Protein AF-A0A1H0UGZ8-F1 (afdb_monomer_lite)

Foldseek 3Di:
DLLVLLLLQAPDPPDDDDPVSLVVNLVVLQVQLQVLQVLLPDDPPVPPGRDVVSVVVLVVLLVQQQPFRQNDCVQPVTHQGSLQSNLLSLLHHHHDLVSLQSSLLSLLLQLVVCVVVVHDSLPSQPPPYDRHPSLSTASASVLSSLSNLLQPLVSLLVNQCDWHAHPNDTGRRVCCVQPVHDFHADDRRGSDRQCRRSLLSNLSSLLSPQQVHHSPDFADQPRAFGEPSSLQSLLVVLQVCLLPLVSCPRNNLLSLLLSCLQLVLLLLLQQFDFPDDPPDDPTQSCLLRPFHYDHNNHHNLSSLSSLLSSLLALLSVLSNVLSLLLRLLVSLLCCVVCVVSGPDGNLVSLLSSLQSLLQSLLSSLNSNQPHPQADDDSLLLSNLVSLLVCLVNSCRRWHRDRPDSGIEGQHQPPDDDDPDPHDPQSNVLSCCQNVLSVDPDPDDRLADSSNDVVRSLVSSLVSSLSSNVSSCVVVVNPDSVPCSVSSSVSSVNSSVSSVVSCPCSVVSSVVVPPD

Sequence (515 aa):
MLSKYNELMSPPAGTTLSKAQLAELKELKANLGTTMGTATTSDDRRKGGPDPEITKFQNDLLKAGQRDFNANPTESPYGLSGYQLTSSLMSEGKWDKDFLHDYGDALITAEKNGANAGQNPDSYWGYPRTLGSTNIGALDPMAGYMDALGHNPEASTEFFTSETTVNGEKVDHYDYLMKDRHWPEGAGWTGDEKNPSGYNNLGHALESAVTGHSYDSSPSADTPAHNEKQAALMEKVVQSVSKDDELAHDGMQDSLGRMAGEYMPDIHQSLTNDQSGTNGQPGNKDQFYPISGSRAQLDERDTSRFLMTVGKDPDGYAAINLGESAYTSNLIDYHLQHPEAFDGSTETAMREIARSSGEVQGSIAIGRRESDIGNGVEADKEYNDALGRAGSYAAGIVGTGIGVGSSFIATPAVGAGVAGLATTVTGDLINQMVQGSQRDTLGDTVYSSGADWENAKHSTSAVLQGAYQNSAEAQGKGDVADYNNILANEVEQGFHSAESNLEGYGQDKRGTGQG

Structure (mmCIF, N/CA/C/O backbone):
data_AF-A0A1H0UGZ8-F1
#
_entry.id   AF-A0A1H0UGZ8-F1
#
loop_
_atom_site.group_PDB
_atom_site.id
_atom_site.type_symbol
_atom_site.label_atom_id
_atom_site.label_alt_id
_atom_site.label_comp_id
_atom_site.label_asym_id
_atom_site.label_entity_id
_atom_site.label_seq_id
_atom_site.pdbx_PDB_ins_code
_atom_site.Cartn_x
_atom_site.Cartn_y
_atom_site.Cartn_z
_atom_site.occupancy
_atom_site.B_iso_or_equiv
_atom_site.auth_seq_id
_atom_site.auth_comp_id
_atom_site.auth_asym_id
_atom_site.auth_atom_id
_atom_site.pdbx_PDB_model_num
ATOM 1 N N . MET A 1 1 ? 8.281 5.846 -33.108 1.00 87.25 1 MET A N 1
ATOM 2 C CA . MET A 1 1 ? 7.720 6.631 -31.992 1.00 87.25 1 MET A CA 1
ATOM 3 C C . MET A 1 1 ? 8.732 6.743 -30.853 1.00 87.25 1 MET A C 1
ATOM 5 O O . MET A 1 1 ? 9.249 7.839 -30.703 1.00 87.25 1 MET A O 1
ATOM 9 N N . LEU A 1 2 ? 9.127 5.651 -30.176 1.00 90.00 2 LEU A N 1
ATOM 10 C CA . LEU A 1 2 ? 10.057 5.695 -29.024 1.00 90.00 2 LEU A CA 1
ATOM 11 C C . LEU A 1 2 ? 11.359 6.476 -29.281 1.00 90.00 2 LEU A C 1
ATOM 13 O O . LEU A 1 2 ? 11.761 7.276 -28.452 1.00 90.00 2 LEU A O 1
ATOM 17 N N . SER A 1 3 ? 11.963 6.346 -30.468 1.00 89.12 3 SER A N 1
ATOM 18 C CA . SER A 1 3 ? 13.134 7.158 -30.853 1.00 89.12 3 SER A CA 1
ATOM 19 C C . SER A 1 3 ? 12.876 8.669 -30.782 1.00 89.12 3 SER A C 1
ATOM 21 O O . SER A 1 3 ? 13.726 9.406 -30.305 1.00 89.12 3 SER A O 1
ATOM 23 N N . LYS A 1 4 ? 11.711 9.137 -31.252 1.00 89.06 4 LYS A N 1
ATOM 24 C CA . LYS A 1 4 ? 11.344 10.561 -31.224 1.00 89.06 4 LYS A CA 1
ATOM 25 C C . LYS A 1 4 ? 10.964 11.029 -29.830 1.00 89.06 4 LYS A C 1
ATOM 27 O O . LYS A 1 4 ? 11.313 12.140 -29.461 1.00 89.06 4 LYS A O 1
ATOM 32 N N . TYR A 1 5 ? 10.299 10.173 -29.062 1.00 88.75 5 TYR A N 1
ATOM 33 C CA . TYR A 1 5 ? 10.064 10.429 -27.648 1.00 88.75 5 TYR A CA 1
ATOM 34 C C . TYR A 1 5 ? 11.395 10.599 -26.895 1.00 88.75 5 TYR A C 1
ATOM 36 O O . TYR A 1 5 ? 11.575 11.600 -26.211 1.00 88.75 5 TYR A O 1
ATOM 44 N N . ASN A 1 6 ? 12.371 9.710 -27.117 1.00 87.25 6 ASN A N 1
ATOM 45 C CA . ASN A 1 6 ? 13.684 9.826 -26.486 1.00 87.25 6 ASN A CA 1
ATOM 46 C C . ASN A 1 6 ? 14.447 11.089 -26.913 1.00 87.25 6 ASN A C 1
ATOM 48 O O . ASN A 1 6 ? 15.014 11.760 -26.066 1.00 87.25 6 ASN A O 1
ATOM 52 N N . GLU A 1 7 ? 14.435 11.460 -28.198 1.00 85.31 7 GLU A N 1
ATOM 53 C CA . GLU A 1 7 ? 15.049 12.723 -28.655 1.00 85.31 7 GLU A CA 1
ATOM 54 C C . GLU A 1 7 ? 14.485 13.957 -27.922 1.00 85.31 7 GLU A C 1
ATOM 56 O O . GLU A 1 7 ? 15.222 14.904 -27.658 1.00 85.31 7 GLU A O 1
ATOM 61 N N . LEU A 1 8 ? 13.189 13.956 -27.590 1.00 85.00 8 LEU A N 1
ATOM 62 C CA . LEU A 1 8 ? 12.540 15.061 -26.875 1.00 85.00 8 LEU A CA 1
ATOM 63 C C . LEU A 1 8 ? 12.848 15.049 -25.375 1.00 85.00 8 LEU A C 1
ATOM 65 O O . LEU A 1 8 ? 13.080 16.106 -24.790 1.00 85.00 8 LEU A O 1
ATOM 69 N N . MET A 1 9 ? 12.841 13.866 -24.757 1.00 81.94 9 MET A N 1
ATOM 70 C CA . MET A 1 9 ? 13.072 13.710 -23.317 1.00 81.94 9 MET A CA 1
ATOM 71 C C . MET A 1 9 ? 14.556 13.744 -22.949 1.00 81.94 9 MET A C 1
ATOM 73 O O . MET A 1 9 ? 14.896 14.071 -21.817 1.00 81.94 9 MET A O 1
ATOM 77 N N . SER A 1 10 ? 15.444 13.474 -23.899 1.00 78.75 10 SER A N 1
ATOM 78 C CA . SER A 1 10 ? 16.891 13.479 -23.703 1.00 78.75 10 SER A CA 1
ATOM 79 C C . SER A 1 10 ? 17.555 14.512 -24.617 1.00 78.75 10 SER A C 1
ATOM 81 O O . SER A 1 10 ? 18.281 14.132 -25.539 1.00 78.75 10 SER A O 1
ATOM 83 N N . PRO A 1 11 ? 17.318 15.822 -24.408 1.00 76.81 11 PRO A N 1
ATOM 84 C CA . PRO A 1 11 ? 17.960 16.847 -25.215 1.00 76.81 11 PRO A CA 1
ATOM 85 C C . PRO A 1 11 ? 19.490 16.789 -25.042 1.00 76.81 11 PRO A C 1
ATOM 87 O O . PRO A 1 11 ? 19.964 16.306 -24.008 1.00 76.81 11 PRO A O 1
ATOM 90 N N . PRO A 1 12 ? 20.270 17.298 -26.015 1.00 75.38 12 PRO A N 1
ATOM 91 C CA . PRO A 1 12 ? 21.730 17.280 -25.943 1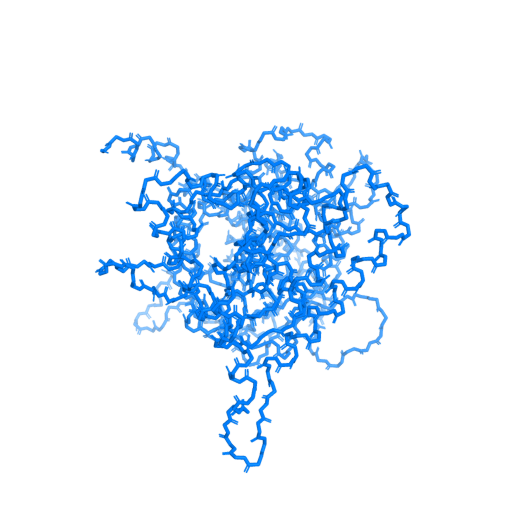.00 75.38 12 PRO A CA 1
ATOM 92 C C . PRO A 1 12 ? 22.268 17.927 -24.661 1.00 75.38 12 PRO A C 1
ATOM 94 O O . PRO A 1 12 ? 21.698 18.909 -24.165 1.00 75.38 12 PRO A O 1
ATOM 97 N N . ALA A 1 13 ? 23.396 17.435 -24.155 1.00 69.44 13 ALA A N 1
ATOM 98 C CA . ALA A 1 13 ? 24.063 17.968 -22.976 1.00 69.44 13 ALA A CA 1
ATOM 99 C C . ALA A 1 13 ? 24.314 19.477 -23.101 1.00 69.44 13 ALA A C 1
ATOM 101 O O . ALA A 1 13 ? 24.716 20.002 -24.141 1.00 69.44 13 ALA A O 1
ATOM 102 N N . GLY A 1 14 ? 24.064 20.191 -22.002 1.00 69.56 14 GLY A N 1
ATOM 103 C CA . GLY A 1 14 ? 24.109 21.653 -21.962 1.00 69.56 14 GLY A CA 1
ATOM 104 C C . GLY A 1 14 ? 22.813 22.336 -22.409 1.00 69.56 14 GLY A C 1
ATOM 105 O O . GLY A 1 14 ? 22.734 23.563 -22.346 1.00 69.56 14 GLY A O 1
ATOM 106 N N . THR A 1 15 ? 21.782 21.581 -22.807 1.00 78.69 15 THR A N 1
ATOM 107 C CA . THR A 1 15 ? 20.439 22.141 -23.000 1.00 78.69 15 THR A CA 1
ATOM 108 C C . THR A 1 15 ? 19.837 22.517 -21.648 1.00 78.69 15 THR A C 1
ATOM 110 O O . THR A 1 15 ? 19.514 21.649 -20.836 1.00 78.69 15 THR A O 1
ATOM 113 N N . THR A 1 16 ? 19.654 23.820 -21.429 1.00 80.06 16 THR A N 1
ATOM 114 C CA . THR A 1 16 ? 18.919 24.362 -20.281 1.00 80.06 16 THR A CA 1
ATOM 115 C C . THR A 1 16 ? 17.477 24.623 -20.684 1.00 80.06 16 THR A C 1
ATOM 117 O O . THR A 1 16 ? 17.207 25.468 -21.537 1.00 80.06 16 THR A O 1
ATOM 120 N N . LEU A 1 17 ? 16.548 23.924 -20.044 1.00 83.44 17 LEU A N 1
ATOM 121 C CA . LEU A 1 17 ? 15.119 24.140 -20.222 1.00 83.44 17 LEU A CA 1
ATOM 122 C C . LEU A 1 17 ? 14.579 25.030 -19.101 1.00 83.44 17 LEU A C 1
ATOM 124 O O . LEU A 1 17 ? 14.952 24.901 -17.935 1.00 83.44 17 LEU A O 1
ATOM 128 N N . SER A 1 18 ? 13.686 25.949 -19.452 1.00 89.19 18 SER A N 1
ATOM 129 C CA . SER A 1 18 ? 12.923 26.711 -18.463 1.00 89.19 18 SER A CA 1
ATOM 130 C C . SER A 1 18 ? 11.929 25.810 -17.719 1.00 89.19 18 SER A C 1
ATOM 132 O O . SER A 1 18 ? 11.532 24.758 -18.218 1.00 89.19 18 SER A O 1
ATOM 134 N N . LYS A 1 19 ? 11.448 26.258 -16.549 1.00 87.88 19 LYS A N 1
ATOM 135 C CA . LYS A 1 19 ? 10.386 25.556 -15.801 1.00 87.88 19 LYS A CA 1
ATOM 136 C C . LYS A 1 19 ? 9.132 25.307 -16.651 1.00 87.88 19 LYS A C 1
ATOM 138 O O . LYS A 1 19 ? 8.525 24.252 -16.525 1.00 87.88 19 LYS A O 1
ATOM 143 N N . ALA A 1 20 ? 8.773 26.257 -17.519 1.00 91.31 20 ALA A N 1
ATOM 144 C CA . ALA A 1 20 ? 7.632 26.128 -18.424 1.00 91.31 20 ALA A CA 1
ATOM 145 C C . ALA A 1 20 ? 7.856 25.028 -19.473 1.00 91.31 20 ALA A C 1
ATOM 147 O O . ALA A 1 20 ? 6.994 24.181 -19.654 1.00 91.31 20 ALA A O 1
ATOM 148 N N . GLN A 1 21 ? 9.042 24.972 -20.085 1.00 89.31 21 GLN A N 1
ATOM 149 C CA . GLN A 1 21 ? 9.382 23.916 -21.049 1.00 89.31 21 GLN A CA 1
ATOM 150 C C . GLN A 1 21 ? 9.439 22.529 -20.395 1.00 89.31 21 GLN A C 1
ATOM 152 O O . GLN A 1 21 ? 9.015 21.550 -20.999 1.00 89.31 21 GLN A O 1
ATOM 157 N N . LEU A 1 22 ? 9.928 22.431 -19.152 1.00 85.75 22 LEU A N 1
ATOM 158 C CA . LEU A 1 22 ? 9.862 21.183 -18.383 1.00 85.75 22 LEU A CA 1
ATOM 159 C C . LEU A 1 22 ? 8.412 20.746 -18.144 1.00 85.75 22 LEU A C 1
ATOM 161 O O . LEU A 1 22 ? 8.104 19.567 -18.284 1.00 85.75 22 LEU A O 1
ATOM 165 N N . ALA A 1 23 ? 7.531 21.686 -17.791 1.00 88.31 23 ALA A N 1
ATOM 166 C CA . ALA A 1 23 ? 6.113 21.403 -17.594 1.00 88.31 23 ALA A CA 1
ATOM 167 C C . ALA A 1 23 ? 5.440 20.933 -18.895 1.00 88.31 23 ALA A C 1
ATOM 169 O O . ALA A 1 23 ? 4.741 19.927 -18.873 1.00 88.31 23 ALA A O 1
ATOM 170 N N . GLU A 1 24 ? 5.724 21.579 -20.031 1.00 90.88 24 GLU A N 1
ATOM 171 C CA . GLU A 1 24 ? 5.220 21.166 -21.352 1.00 90.88 24 GLU A CA 1
ATOM 172 C C . GLU A 1 24 ? 5.687 19.753 -21.741 1.00 90.88 24 GLU A C 1
ATOM 174 O O . GLU A 1 24 ? 4.908 18.968 -22.278 1.00 90.88 24 GLU A O 1
ATOM 179 N N . LEU A 1 25 ? 6.944 19.390 -21.457 1.00 89.12 25 LEU A N 1
ATOM 180 C CA . LEU A 1 25 ? 7.445 18.035 -21.719 1.00 89.12 25 LEU A CA 1
ATOM 181 C C . LEU A 1 25 ? 6.787 16.985 -20.814 1.00 89.12 25 LEU A C 1
ATOM 183 O O . LEU A 1 25 ? 6.478 15.890 -21.288 1.00 89.12 25 LEU A O 1
ATOM 187 N N . LYS A 1 26 ? 6.543 17.310 -19.537 1.00 87.94 26 LYS A N 1
ATOM 188 C CA . LYS A 1 26 ? 5.792 16.438 -18.619 1.00 87.94 26 LYS A CA 1
ATOM 189 C C . LYS A 1 26 ? 4.350 16.246 -19.088 1.00 87.94 26 LYS A C 1
ATOM 191 O O . LYS A 1 26 ? 3.874 15.119 -19.139 1.00 87.94 26 LYS A O 1
ATOM 196 N N . GLU A 1 27 ? 3.686 17.316 -19.513 1.00 91.50 27 GLU A N 1
ATOM 197 C CA . GLU A 1 27 ? 2.334 17.248 -20.075 1.00 91.50 27 GLU A CA 1
ATOM 198 C C . GLU A 1 27 ? 2.299 16.433 -21.378 1.00 91.50 27 GLU A C 1
ATOM 200 O O . GLU A 1 27 ? 1.400 15.619 -21.590 1.00 91.50 27 GLU A O 1
ATOM 205 N N . LEU A 1 28 ? 3.305 16.585 -22.245 1.00 91.88 28 LEU A N 1
ATOM 206 C CA . LEU A 1 28 ? 3.442 15.764 -23.447 1.00 91.88 28 LEU A CA 1
ATOM 207 C C . LEU A 1 28 ? 3.607 14.276 -23.108 1.00 91.88 28 LEU A C 1
ATOM 209 O O . LEU A 1 28 ? 2.968 13.445 -23.753 1.00 91.88 28 LEU A O 1
ATOM 213 N N . LYS A 1 29 ? 4.453 13.941 -22.122 1.00 90.81 29 LYS A N 1
ATOM 214 C CA . LYS A 1 29 ? 4.624 12.570 -21.615 1.00 90.81 29 LYS A CA 1
ATOM 215 C C . LYS A 1 29 ? 3.278 12.009 -21.143 1.00 90.81 29 LYS A C 1
ATOM 217 O O . LYS A 1 29 ? 2.879 10.966 -21.652 1.00 90.81 29 LYS A O 1
ATOM 222 N N . ALA A 1 30 ? 2.574 12.723 -20.264 1.00 91.38 30 ALA A N 1
ATOM 223 C CA . ALA A 1 30 ? 1.286 12.303 -19.711 1.00 91.38 30 ALA A CA 1
ATOM 224 C C . ALA A 1 30 ? 0.228 12.066 -20.800 1.00 91.38 30 ALA A C 1
ATOM 226 O O . ALA A 1 30 ? -0.416 11.015 -20.849 1.00 91.38 30 ALA A O 1
ATOM 227 N N . ASN A 1 31 ? 0.101 13.006 -21.743 1.00 94.06 31 ASN A N 1
ATOM 228 C CA . ASN A 1 31 ? -0.839 12.893 -22.857 1.00 94.06 31 ASN A CA 1
ATOM 229 C C . ASN A 1 31 ? -0.498 11.722 -23.788 1.00 94.06 31 ASN A C 1
ATOM 231 O O . ASN A 1 31 ? -1.394 10.993 -24.222 1.00 94.06 31 ASN A O 1
ATOM 235 N N . LEU A 1 32 ? 0.786 11.529 -24.109 1.00 93.62 32 LEU A N 1
ATOM 236 C CA . LEU A 1 32 ? 1.226 10.433 -24.970 1.00 93.62 32 LEU A CA 1
ATOM 237 C C . LEU A 1 32 ? 1.033 9.075 -24.288 1.00 93.62 32 LEU A C 1
ATOM 239 O O . LEU A 1 32 ? 0.491 8.171 -24.920 1.00 93.62 32 LEU A O 1
ATOM 243 N N . GLY A 1 33 ? 1.429 8.953 -23.020 1.00 93.56 33 GLY A N 1
ATOM 244 C CA . GLY A 1 33 ? 1.255 7.748 -22.214 1.00 93.56 33 GLY A CA 1
ATOM 245 C C . GLY A 1 33 ? -0.213 7.351 -22.092 1.00 93.56 33 GLY A C 1
ATOM 246 O O . GLY A 1 33 ? -0.587 6.262 -22.519 1.00 93.56 33 GLY A O 1
ATOM 247 N N . THR A 1 34 ? -1.075 8.292 -21.695 1.00 94.19 34 THR A N 1
ATOM 248 C CA . THR A 1 34 ? -2.533 8.083 -21.617 1.00 94.19 34 THR A CA 1
ATOM 249 C C . THR A 1 34 ? -3.136 7.668 -22.961 1.00 94.19 34 THR A C 1
ATOM 251 O O . THR A 1 34 ? -3.954 6.747 -23.031 1.00 94.19 34 THR A O 1
ATOM 254 N N . THR A 1 35 ? -2.730 8.327 -24.053 1.00 93.75 35 THR A N 1
ATOM 255 C CA . THR A 1 35 ? -3.212 7.997 -25.404 1.00 93.75 35 THR A CA 1
ATOM 256 C C . THR A 1 35 ? -2.784 6.590 -25.811 1.00 93.75 35 THR A C 1
ATOM 258 O O . THR A 1 35 ? -3.574 5.849 -26.393 1.00 93.75 35 THR A O 1
ATOM 261 N N . MET A 1 36 ? -1.540 6.210 -25.514 1.00 92.06 36 MET A N 1
ATOM 262 C CA . MET A 1 36 ? -1.017 4.884 -25.826 1.00 92.06 36 MET A CA 1
ATOM 263 C C . MET A 1 36 ? -1.679 3.795 -24.990 1.00 92.06 36 MET A C 1
ATOM 265 O O . MET A 1 36 ? -2.121 2.809 -25.573 1.00 92.06 36 MET A O 1
ATOM 269 N N . GLY A 1 37 ? -1.815 3.990 -23.678 1.00 91.94 37 GLY A N 1
ATOM 270 C CA . GLY A 1 37 ? -2.534 3.064 -22.806 1.00 91.94 37 GLY A CA 1
ATOM 271 C C . GLY A 1 37 ? -3.963 2.839 -23.294 1.00 91.94 37 GLY A C 1
ATOM 272 O O . GLY A 1 37 ? -4.358 1.706 -23.562 1.00 91.94 37 GLY A O 1
ATOM 273 N N . THR A 1 38 ? -4.687 3.918 -23.600 1.00 90.25 38 THR A N 1
ATOM 274 C CA . THR A 1 38 ? -6.038 3.829 -24.187 1.00 90.25 38 THR A CA 1
ATOM 275 C C . THR A 1 38 ? -6.046 3.101 -25.538 1.00 90.25 38 THR A C 1
ATOM 277 O O . THR A 1 38 ? -6.984 2.374 -25.859 1.00 90.25 38 THR A O 1
ATOM 280 N N . ALA A 1 39 ? -5.010 3.272 -26.362 1.00 89.56 39 ALA A N 1
ATOM 281 C CA . ALA A 1 39 ? -4.906 2.540 -27.619 1.00 89.56 39 ALA A CA 1
ATOM 282 C C . ALA A 1 39 ? -4.716 1.033 -27.388 1.00 89.56 39 ALA A C 1
ATOM 284 O O . ALA A 1 39 ? -5.281 0.244 -28.141 1.00 89.56 39 ALA A O 1
ATOM 285 N N . THR A 1 40 ? -3.973 0.622 -26.351 1.00 90.12 40 THR A N 1
ATOM 286 C CA . THR A 1 40 ? -3.774 -0.806 -26.046 1.00 90.12 40 THR A CA 1
ATOM 287 C C . THR A 1 40 ? -5.064 -1.531 -25.667 1.00 90.12 40 THR A C 1
ATOM 289 O O . THR A 1 40 ? -5.179 -2.711 -25.961 1.00 90.12 40 THR A O 1
ATOM 292 N N . THR A 1 41 ? -6.061 -0.832 -25.116 1.00 86.38 41 THR A N 1
ATOM 293 C CA . THR A 1 41 ? -7.354 -1.419 -24.708 1.00 86.38 41 THR A CA 1
ATOM 294 C C . THR A 1 41 ? -8.399 -1.452 -25.833 1.00 86.38 41 THR A C 1
ATOM 296 O O . THR A 1 41 ? -9.574 -1.745 -25.608 1.00 86.38 41 THR A O 1
ATOM 299 N N . SER A 1 42 ? -8.020 -1.081 -27.061 1.00 82.38 42 SER A N 1
ATOM 300 C CA . SER A 1 42 ? -8.957 -0.966 -28.180 1.00 82.38 42 SER A CA 1
ATOM 301 C C . SER A 1 42 ? -9.262 -2.319 -28.841 1.00 82.38 42 SER A C 1
ATOM 303 O O . SER A 1 42 ? -8.393 -2.932 -29.458 1.00 82.38 42 SER A O 1
ATOM 305 N N . ASP A 1 43 ? -10.537 -2.722 -28.813 1.00 73.31 43 ASP A N 1
ATOM 306 C CA . ASP A 1 43 ? -11.035 -3.959 -29.435 1.00 73.31 43 ASP A CA 1
ATOM 307 C C . ASP A 1 43 ? -11.726 -3.753 -30.796 1.00 73.31 43 ASP A C 1
ATOM 309 O O . ASP A 1 43 ? -12.462 -2.779 -31.012 1.00 73.31 43 ASP A O 1
ATOM 313 N N . ASP A 1 44 ? -11.631 -4.747 -31.695 1.00 68.50 44 ASP A N 1
ATOM 314 C CA . ASP A 1 44 ? -12.478 -4.801 -32.896 1.00 68.50 44 ASP A CA 1
ATOM 315 C C . ASP A 1 44 ? -13.867 -5.339 -32.520 1.00 68.50 44 ASP A C 1
ATOM 317 O O . ASP A 1 44 ? -14.179 -6.529 -32.653 1.00 68.50 44 ASP A O 1
ATOM 321 N N . ARG A 1 45 ? -14.752 -4.424 -32.102 1.00 61.91 45 ARG A N 1
ATOM 322 C CA . ARG A 1 45 ? -16.155 -4.710 -31.726 1.00 61.91 45 ARG A CA 1
ATOM 323 C C . ARG A 1 45 ? -16.962 -5.473 -32.789 1.00 61.91 45 ARG A C 1
ATOM 325 O O . ARG A 1 45 ? -18.049 -5.957 -32.492 1.00 61.91 45 ARG A O 1
ATOM 332 N N . ARG A 1 46 ? -16.474 -5.579 -34.032 1.00 62.75 46 ARG A N 1
ATOM 333 C CA . ARG A 1 46 ? -17.126 -6.343 -35.113 1.00 62.75 46 ARG A CA 1
ATOM 334 C C . ARG A 1 46 ? -16.740 -7.822 -35.129 1.00 62.75 46 ARG A C 1
ATOM 336 O O . ARG A 1 46 ? -17.462 -8.608 -35.736 1.00 62.75 46 ARG A O 1
ATOM 343 N N . LYS A 1 47 ? -15.606 -8.192 -34.528 1.00 64.38 47 LYS A N 1
ATOM 344 C CA . LYS A 1 47 ? -15.041 -9.552 -34.577 1.00 64.38 47 LYS A CA 1
ATOM 345 C C . LYS A 1 47 ? -15.030 -10.267 -33.226 1.00 64.38 47 LYS A C 1
ATOM 347 O O . LYS A 1 47 ? -14.798 -11.470 -33.214 1.00 64.38 47 LYS A O 1
ATOM 352 N N . GLY A 1 48 ? -15.328 -9.564 -32.130 1.00 62.03 48 GLY A N 1
ATOM 353 C CA . GLY A 1 48 ? -15.433 -10.160 -30.793 1.00 62.03 48 GLY A CA 1
ATOM 354 C C . GLY A 1 48 ? -14.090 -10.604 -30.207 1.00 62.03 48 GLY A C 1
ATOM 355 O O . GLY A 1 48 ? -14.058 -11.556 -29.438 1.00 62.03 48 GLY A O 1
ATOM 356 N N . GLY A 1 49 ? -12.997 -9.949 -30.607 1.00 67.81 49 GLY A N 1
ATOM 357 C CA . GLY A 1 49 ? -11.643 -10.189 -30.110 1.00 67.81 49 GLY A CA 1
ATOM 358 C C . GLY A 1 49 ? -10.743 -8.967 -30.340 1.00 67.81 49 GLY A C 1
ATOM 359 O O . GLY A 1 49 ? -11.198 -8.004 -30.977 1.00 67.81 49 GLY A O 1
ATOM 360 N N . PRO A 1 50 ? -9.489 -9.010 -29.855 1.00 70.50 50 PRO A N 1
ATOM 361 C CA . PRO A 1 50 ? -8.575 -7.875 -29.921 1.00 70.50 50 PRO A CA 1
ATOM 362 C C . PRO A 1 50 ? -8.300 -7.478 -31.374 1.00 70.50 50 PRO A C 1
ATOM 364 O O . PRO A 1 50 ? -8.223 -8.328 -32.272 1.00 70.50 50 PRO A O 1
ATOM 367 N N . ASP A 1 51 ? -8.193 -6.173 -31.632 1.00 84.56 51 ASP A N 1
ATOM 368 C CA . ASP A 1 51 ? -7.879 -5.672 -32.970 1.00 84.56 51 ASP A CA 1
ATOM 369 C C . ASP A 1 51 ? -6.465 -6.150 -33.375 1.00 84.56 51 ASP A C 1
ATOM 371 O O . ASP A 1 51 ? -5.500 -5.851 -32.668 1.00 84.56 51 ASP A O 1
ATOM 375 N N . PRO A 1 52 ? -6.292 -6.865 -34.509 1.00 87.50 52 PRO A N 1
ATOM 376 C CA . PRO A 1 52 ? -4.987 -7.374 -34.927 1.00 87.50 52 PRO A CA 1
ATOM 377 C C . PRO A 1 52 ? -3.893 -6.306 -35.043 1.00 87.50 52 PRO A C 1
ATOM 379 O O . PRO A 1 52 ? -2.720 -6.613 -34.826 1.00 87.50 52 PRO A O 1
ATOM 382 N N . GLU A 1 53 ? -4.247 -5.064 -35.387 1.00 89.25 53 GLU A N 1
ATOM 383 C CA . GLU A 1 53 ? -3.281 -3.963 -35.454 1.00 89.25 53 GLU A CA 1
ATOM 384 C C . GLU A 1 53 ? -2.861 -3.495 -34.054 1.00 89.25 53 GLU A C 1
ATOM 386 O O . GLU A 1 53 ? -1.694 -3.151 -33.853 1.00 89.25 53 GLU A O 1
ATOM 391 N N . ILE A 1 54 ? -3.767 -3.552 -33.073 1.00 90.25 54 ILE A N 1
ATOM 392 C CA . ILE A 1 54 ? -3.468 -3.260 -31.663 1.00 90.25 54 ILE A CA 1
ATOM 393 C C . ILE A 1 54 ? -2.621 -4.376 -31.055 1.00 90.25 54 ILE A C 1
ATOM 395 O O . ILE A 1 54 ? -1.569 -4.092 -30.484 1.00 90.25 54 ILE A O 1
ATOM 399 N N . THR A 1 55 ? -2.967 -5.643 -31.296 1.00 90.06 55 THR A N 1
ATOM 400 C CA . THR A 1 55 ? -2.126 -6.784 -30.903 1.00 90.06 55 THR A CA 1
ATOM 401 C C . THR A 1 55 ? -0.734 -6.684 -31.520 1.00 90.06 55 THR A C 1
ATOM 403 O O . THR A 1 55 ? 0.277 -6.939 -30.864 1.00 90.06 55 THR A O 1
ATOM 406 N N . LYS A 1 56 ? -0.635 -6.289 -32.795 1.00 92.31 56 LYS A N 1
ATOM 407 C CA . LYS A 1 56 ? 0.659 -6.054 -33.440 1.00 92.31 56 LYS A CA 1
ATOM 408 C C . LYS A 1 56 ? 1.416 -4.905 -32.768 1.00 92.31 56 LYS A C 1
ATOM 410 O O . LYS A 1 56 ? 2.617 -5.036 -32.550 1.00 92.31 56 LYS A O 1
ATOM 415 N N . PHE A 1 57 ? 0.742 -3.807 -32.440 1.00 91.88 57 PHE A N 1
ATOM 416 C CA . PHE A 1 57 ? 1.334 -2.666 -31.743 1.00 91.88 57 PHE A CA 1
ATOM 417 C C . PHE A 1 57 ? 1.885 -3.044 -30.358 1.00 91.88 57 PHE A C 1
ATOM 419 O O . PHE A 1 57 ? 3.045 -2.743 -30.079 1.00 91.88 57 PHE A O 1
ATOM 426 N N . GLN A 1 58 ? 1.114 -3.767 -29.542 1.00 92.75 58 GLN A N 1
ATOM 427 C CA . GLN A 1 58 ? 1.547 -4.310 -28.247 1.00 92.75 58 GLN A CA 1
ATOM 428 C C . GLN A 1 58 ? 2.791 -5.201 -28.403 1.00 92.75 58 GLN A C 1
ATOM 430 O O . GLN A 1 58 ? 3.814 -4.986 -27.754 1.00 92.75 58 GLN A O 1
ATOM 435 N N . ASN A 1 59 ? 2.763 -6.136 -29.357 1.00 93.81 59 ASN A N 1
ATOM 436 C CA . ASN A 1 59 ? 3.907 -6.998 -29.664 1.00 93.81 59 ASN A CA 1
ATOM 437 C C . ASN A 1 59 ? 5.146 -6.219 -30.136 1.00 93.81 59 ASN A C 1
ATOM 439 O O . ASN A 1 59 ? 6.279 -6.596 -29.828 1.00 93.81 59 ASN A O 1
ATOM 443 N N . ASP A 1 60 ? 4.954 -5.156 -30.918 1.00 93.81 60 ASP A N 1
ATOM 444 C CA . ASP A 1 60 ? 6.043 -4.299 -31.383 1.00 93.81 60 ASP A CA 1
ATOM 445 C C . ASP A 1 60 ? 6.660 -3.498 -30.219 1.00 93.81 60 ASP A C 1
ATOM 447 O O . ASP A 1 60 ? 7.877 -3.297 -30.220 1.00 93.81 60 ASP A O 1
ATOM 451 N N . LEU A 1 61 ? 5.869 -3.094 -29.212 1.00 92.62 61 LEU A N 1
ATOM 452 C CA . LEU A 1 61 ? 6.367 -2.489 -27.968 1.00 92.62 61 LEU A CA 1
ATOM 453 C C . LEU A 1 61 ? 7.165 -3.492 -27.123 1.00 92.62 61 LEU A C 1
ATOM 455 O O . LEU A 1 61 ? 8.298 -3.186 -26.754 1.00 92.62 61 LEU A O 1
ATOM 459 N N . LEU A 1 62 ? 6.646 -4.707 -26.902 1.00 94.44 62 LEU A N 1
ATOM 460 C CA . LEU A 1 62 ? 7.362 -5.767 -26.172 1.00 94.44 62 LEU A CA 1
ATOM 461 C C . LEU A 1 62 ? 8.720 -6.073 -26.818 1.00 94.44 62 LEU A C 1
ATOM 463 O O . LEU A 1 62 ? 9.761 -6.050 -26.163 1.00 94.44 62 LEU A O 1
ATOM 467 N N . LYS A 1 63 ? 8.743 -6.262 -28.144 1.00 93.81 63 LYS A N 1
ATOM 468 C CA . LYS A 1 63 ? 9.990 -6.480 -28.902 1.00 93.81 63 LYS A CA 1
ATOM 469 C C . LYS A 1 63 ? 10.931 -5.281 -28.861 1.00 93.81 63 LYS A C 1
ATOM 471 O O . LYS A 1 63 ? 12.138 -5.445 -29.042 1.00 93.81 63 LYS A O 1
ATOM 476 N N . ALA A 1 64 ? 10.400 -4.072 -28.697 1.00 93.19 64 ALA A N 1
ATOM 477 C CA . ALA A 1 64 ? 11.216 -2.878 -28.564 1.00 93.19 64 ALA A CA 1
ATOM 478 C C . ALA A 1 64 ? 11.900 -2.780 -27.196 1.00 93.19 64 ALA A C 1
ATOM 480 O O . ALA A 1 64 ? 12.926 -2.110 -27.134 1.00 93.19 64 ALA A O 1
ATOM 481 N N . GLY A 1 65 ? 11.406 -3.465 -26.158 1.00 89.81 65 GLY A N 1
ATOM 482 C CA . GLY A 1 65 ? 11.911 -3.392 -24.782 1.00 89.81 65 GLY A CA 1
ATOM 483 C C . GLY A 1 65 ? 13.436 -3.490 -24.666 1.00 89.81 65 GLY A C 1
ATOM 484 O O . GLY A 1 65 ? 14.085 -2.591 -24.135 1.00 89.81 65 GLY A O 1
ATOM 485 N N . GLN A 1 66 ? 14.034 -4.523 -25.265 1.00 85.94 66 GLN A N 1
ATOM 486 C CA . GLN A 1 66 ? 15.489 -4.746 -25.236 1.00 85.94 66 GLN A CA 1
ATOM 487 C C . GLN A 1 66 ? 16.280 -3.937 -26.279 1.00 85.94 66 GLN A C 1
ATOM 489 O O . GLN A 1 66 ? 17.502 -4.050 -26.355 1.00 85.94 66 GLN A O 1
ATOM 494 N N . ARG A 1 67 ? 15.616 -3.150 -27.134 1.00 90.44 67 ARG A N 1
ATOM 495 C CA . ARG A 1 67 ? 16.305 -2.348 -28.152 1.00 90.44 67 ARG A CA 1
ATOM 496 C C . ARG A 1 67 ? 16.832 -1.062 -27.535 1.00 90.44 67 ARG A C 1
ATOM 498 O O . ARG A 1 67 ? 16.098 -0.356 -26.853 1.00 90.44 67 ARG A O 1
ATOM 505 N N . ASP A 1 68 ? 18.064 -0.716 -27.880 1.00 87.75 68 ASP A N 1
ATOM 506 C CA . ASP A 1 68 ? 18.659 0.560 -27.497 1.00 87.75 68 ASP A CA 1
ATOM 507 C C . ASP A 1 68 ? 18.214 1.684 -28.441 1.00 87.75 68 ASP A C 1
ATOM 509 O O . ASP A 1 68 ? 18.309 1.581 -29.670 1.00 87.75 68 ASP A O 1
ATOM 513 N N . PHE A 1 69 ? 17.775 2.793 -27.855 1.00 87.50 69 PHE A N 1
ATOM 514 C CA . PHE A 1 69 ? 17.409 4.026 -28.539 1.00 87.50 69 PHE A CA 1
ATOM 515 C C . PHE A 1 69 ? 18.385 5.120 -28.124 1.00 87.50 69 PHE A C 1
ATOM 517 O O . PHE A 1 69 ? 18.288 5.664 -27.027 1.00 87.50 69 PHE A O 1
ATOM 524 N N . ASN A 1 70 ? 19.347 5.446 -28.984 1.00 85.12 70 ASN A N 1
ATOM 525 C CA . ASN A 1 70 ? 20.375 6.433 -28.668 1.00 85.12 70 ASN A CA 1
ATOM 526 C C . ASN A 1 70 ? 20.021 7.811 -29.251 1.00 85.12 70 ASN A C 1
ATOM 528 O O . ASN A 1 70 ? 20.137 8.019 -30.458 1.00 85.12 70 ASN A O 1
ATOM 532 N N . ALA A 1 71 ? 19.566 8.727 -28.391 1.00 79.75 71 ALA A N 1
ATOM 533 C CA . ALA A 1 71 ? 19.278 10.115 -28.762 1.00 79.75 71 ALA A CA 1
ATOM 534 C C . ALA A 1 71 ? 20.553 10.975 -28.869 1.00 79.75 71 ALA A C 1
ATOM 536 O O . ALA A 1 71 ? 20.609 11.863 -29.716 1.00 79.75 71 ALA A O 1
ATOM 537 N N . ASN A 1 72 ? 21.589 10.667 -28.075 1.00 73.88 72 ASN A N 1
ATOM 538 C CA . ASN A 1 72 ? 22.832 11.440 -27.972 1.00 73.88 72 ASN A CA 1
ATOM 539 C C . ASN A 1 72 ? 24.068 10.527 -28.127 1.00 73.88 72 ASN A C 1
ATOM 541 O O . ASN A 1 72 ? 24.815 10.312 -27.169 1.00 73.88 72 ASN A O 1
ATOM 545 N N . PRO A 1 73 ? 24.345 10.003 -29.338 1.00 74.69 73 PRO A N 1
ATOM 546 C CA . PRO A 1 73 ? 25.419 9.025 -29.561 1.00 74.69 73 PRO A CA 1
ATOM 547 C C . PRO A 1 73 ? 26.830 9.573 -29.325 1.00 74.69 73 PRO A C 1
ATOM 549 O O . PRO A 1 73 ? 27.796 8.814 -29.283 1.00 74.69 73 PRO A O 1
ATOM 552 N N . THR A 1 74 ? 26.965 10.893 -29.196 1.00 73.00 74 THR A N 1
ATOM 553 C CA . THR A 1 74 ? 28.218 11.571 -28.850 1.00 73.00 74 THR A CA 1
ATOM 554 C C . THR A 1 74 ? 28.510 11.574 -27.350 1.00 73.00 74 THR A C 1
ATOM 556 O O . THR A 1 74 ? 29.655 11.805 -26.975 1.00 73.00 74 THR A O 1
ATOM 559 N N . GLU A 1 75 ? 27.502 11.351 -26.504 1.00 67.69 75 GLU A N 1
ATOM 560 C CA . GLU A 1 75 ? 27.613 11.415 -25.039 1.00 67.69 75 GLU A CA 1
ATOM 561 C C . GLU A 1 75 ? 27.738 10.02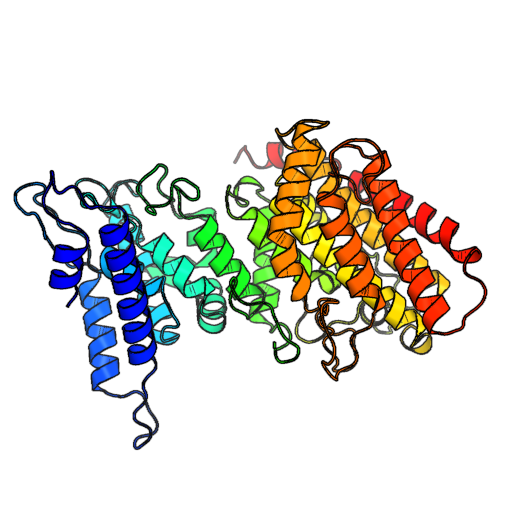7 -24.419 1.00 67.69 75 GLU A C 1
ATOM 563 O O . GLU A 1 75 ? 28.581 9.813 -23.550 1.00 67.69 75 GLU A O 1
ATOM 568 N N . SER A 1 76 ? 26.959 9.067 -24.920 1.00 68.69 76 SER A N 1
ATOM 569 C CA . SER A 1 76 ? 27.094 7.660 -24.563 1.00 68.69 76 SER A CA 1
ATOM 570 C C . SER A 1 76 ? 27.011 6.783 -25.812 1.00 68.69 76 SER A C 1
ATOM 572 O O . SER A 1 76 ? 26.163 7.018 -26.681 1.00 68.69 76 SER A O 1
ATOM 574 N N . PRO A 1 77 ? 27.849 5.734 -25.922 1.00 70.38 77 PRO A N 1
ATOM 575 C CA . PRO A 1 77 ? 27.669 4.727 -26.960 1.00 70.38 77 PRO A CA 1
ATOM 576 C C . PRO A 1 77 ? 26.367 3.925 -26.779 1.00 70.38 77 PRO A C 1
ATOM 578 O O . PRO A 1 77 ? 25.920 3.294 -27.737 1.00 70.38 77 PRO A O 1
ATOM 581 N N . TYR A 1 78 ? 25.734 3.984 -25.601 1.00 72.94 78 TYR A N 1
ATOM 582 C CA . TYR A 1 78 ? 24.502 3.265 -25.277 1.00 72.94 78 TYR A CA 1
ATOM 583 C C . TYR A 1 78 ? 23.315 4.227 -25.155 1.00 72.94 78 TYR A C 1
ATOM 585 O O . TYR A 1 78 ? 23.423 5.310 -24.585 1.00 72.94 78 TYR A O 1
ATOM 593 N N . GLY A 1 79 ? 22.174 3.827 -25.720 1.00 78.94 79 GLY A N 1
ATOM 594 C CA . GLY A 1 79 ? 20.915 4.572 -25.620 1.00 78.94 79 GLY A CA 1
ATOM 595 C C . GLY A 1 79 ? 20.108 4.214 -24.374 1.00 78.94 79 GLY A C 1
ATOM 596 O O . GLY A 1 79 ? 20.558 3.411 -23.570 1.00 78.94 79 GLY A O 1
ATOM 597 N N . LEU A 1 80 ? 18.892 4.739 -24.233 1.00 86.00 80 LEU A N 1
ATOM 598 C CA . LEU A 1 80 ? 17.915 4.169 -23.295 1.00 86.00 80 LEU A CA 1
ATOM 599 C C . LEU A 1 80 ? 17.290 2.920 -23.924 1.00 86.00 80 LEU A C 1
ATOM 601 O O . LEU A 1 80 ? 17.089 2.880 -25.142 1.00 86.00 80 LEU A O 1
ATOM 605 N N . SER A 1 81 ? 17.002 1.900 -23.122 1.00 89.50 81 SER A N 1
ATOM 606 C CA . SER A 1 81 ? 16.273 0.724 -23.590 1.00 89.50 81 SER A CA 1
ATOM 607 C C . SER A 1 81 ? 14.824 1.092 -23.926 1.00 89.50 81 SER A C 1
ATOM 609 O O . SER A 1 81 ? 14.265 2.072 -23.422 1.00 89.50 81 SER A O 1
ATOM 611 N N . GLY A 1 82 ? 14.179 0.301 -24.781 1.00 92.12 82 GLY A N 1
ATOM 612 C CA . GLY A 1 82 ? 12.747 0.444 -25.019 1.00 92.12 82 GLY A CA 1
ATOM 613 C C . GLY A 1 82 ? 11.923 0.238 -23.753 1.00 92.12 82 GLY A C 1
ATOM 614 O O . GLY A 1 82 ? 10.878 0.872 -23.643 1.00 92.12 82 GLY A O 1
ATOM 615 N N . TYR A 1 83 ? 12.402 -0.566 -22.794 1.00 93.31 83 TYR A N 1
ATOM 616 C CA . TYR A 1 83 ? 11.767 -0.707 -21.485 1.00 93.31 83 TYR A CA 1
ATOM 617 C C . TYR A 1 83 ? 11.786 0.617 -20.724 1.00 93.31 83 TYR A C 1
ATOM 619 O O . TYR A 1 83 ? 10.740 1.080 -20.299 1.00 93.31 83 TYR A O 1
ATOM 627 N N . GLN A 1 84 ? 12.928 1.304 -20.638 1.00 90.44 84 GLN A N 1
ATOM 628 C CA . GLN A 1 84 ? 13.019 2.603 -19.949 1.00 90.44 84 GLN A CA 1
ATOM 629 C C . GLN A 1 84 ? 12.051 3.635 -20.544 1.00 90.44 84 GLN A C 1
ATOM 631 O O . GLN A 1 84 ? 11.348 4.347 -19.830 1.00 90.44 84 GLN A O 1
ATOM 636 N N . LEU A 1 85 ? 11.962 3.683 -21.875 1.00 91.00 85 LEU A N 1
ATOM 637 C CA . LEU A 1 85 ? 11.078 4.621 -22.566 1.00 91.00 85 LEU A CA 1
ATOM 638 C C . LEU A 1 85 ? 9.597 4.246 -22.445 1.00 91.00 85 LEU A C 1
ATOM 640 O O . LEU A 1 85 ? 8.757 5.132 -22.305 1.00 91.00 85 LEU A O 1
ATOM 644 N N . THR A 1 86 ? 9.276 2.955 -22.527 1.00 93.44 86 THR A N 1
ATOM 645 C CA . THR A 1 86 ? 7.892 2.471 -22.445 1.00 93.44 86 THR A CA 1
ATOM 646 C C . THR A 1 86 ? 7.387 2.549 -21.011 1.00 93.44 86 THR A C 1
ATOM 648 O O . THR A 1 86 ? 6.297 3.066 -20.813 1.00 93.44 86 THR A O 1
ATOM 651 N N . SER A 1 87 ? 8.203 2.177 -20.022 1.00 93.12 87 SER A N 1
ATOM 652 C CA . SER A 1 87 ? 7.892 2.320 -18.596 1.00 93.12 87 SER A CA 1
ATOM 653 C C . SER A 1 87 ? 7.657 3.762 -18.174 1.00 93.12 87 SER A C 1
ATOM 655 O O . SER A 1 87 ? 6.734 4.049 -17.421 1.00 93.12 87 SER A O 1
ATOM 657 N N . SER A 1 88 ? 8.438 4.695 -18.720 1.00 90.31 88 SER A N 1
ATOM 658 C CA . SER A 1 88 ? 8.178 6.120 -18.526 1.00 90.31 88 SER A CA 1
ATOM 659 C C . SER A 1 88 ? 6.794 6.513 -19.058 1.00 90.31 88 SER A C 1
ATOM 661 O O . SER A 1 88 ? 6.066 7.231 -18.395 1.00 90.31 88 SER A O 1
ATOM 663 N N . LEU A 1 89 ? 6.390 6.037 -20.237 1.00 92.00 89 LEU A N 1
ATOM 664 C CA . LEU A 1 89 ? 5.066 6.344 -20.792 1.00 92.00 89 LEU A CA 1
ATOM 665 C C . LEU A 1 89 ? 3.928 5.603 -20.085 1.00 92.00 89 LEU A C 1
ATOM 667 O O . LEU A 1 89 ? 2.817 6.122 -20.049 1.00 92.00 89 LEU A O 1
ATOM 671 N N . MET A 1 90 ? 4.179 4.394 -19.581 1.00 91.81 90 MET A N 1
ATOM 672 C CA . MET A 1 90 ? 3.142 3.560 -18.982 1.00 91.81 90 MET A CA 1
ATOM 673 C C . MET A 1 90 ? 2.788 3.950 -17.555 1.00 91.81 90 MET A C 1
ATOM 675 O O . MET A 1 90 ? 1.675 3.661 -17.136 1.00 91.81 90 MET A O 1
ATOM 679 N N . SER A 1 91 ? 3.655 4.713 -16.882 1.00 88.75 91 SER A N 1
ATOM 680 C CA . SER A 1 91 ? 3.347 5.400 -15.620 1.00 88.75 91 SER A CA 1
ATOM 681 C C . SER A 1 91 ? 2.225 6.450 -15.753 1.00 88.75 91 SER A C 1
ATOM 683 O O . SER A 1 91 ? 2.056 7.295 -14.888 1.00 88.75 91 SER A O 1
ATOM 685 N N . GLU A 1 92 ? 1.542 6.509 -16.895 1.00 89.62 92 GLU A N 1
ATOM 686 C CA . GLU A 1 92 ? 0.510 7.482 -17.211 1.00 89.62 92 GLU A CA 1
ATOM 687 C C . GLU A 1 92 ? -0.679 6.741 -17.836 1.00 89.62 92 GLU A C 1
ATOM 689 O O . GLU A 1 92 ? -0.543 6.015 -18.831 1.00 89.62 92 GLU A O 1
ATOM 694 N N . GLY A 1 93 ? -1.869 6.980 -17.289 1.00 86.50 93 GLY A N 1
ATOM 695 C CA . GLY A 1 93 ? -3.122 6.425 -17.790 1.00 86.50 93 GLY A CA 1
ATOM 696 C C . GLY A 1 93 ? -3.310 4.927 -17.524 1.00 86.50 93 GLY A C 1
ATOM 697 O O . GLY A 1 93 ? -2.589 4.294 -16.759 1.00 86.50 93 GLY A O 1
ATOM 698 N N . LYS A 1 94 ? -4.336 4.354 -18.163 1.00 90.31 94 LYS A N 1
ATOM 699 C CA . LYS A 1 94 ? -4.702 2.937 -18.027 1.00 90.31 94 LYS A CA 1
ATOM 700 C C . LYS A 1 94 ? -4.285 2.158 -19.260 1.00 90.31 94 LYS A C 1
ATOM 702 O O . LYS A 1 94 ? -4.529 2.606 -20.381 1.00 90.31 94 LYS A O 1
ATOM 707 N N . TRP A 1 95 ? -3.660 1.013 -19.037 1.00 93.88 95 TRP A N 1
ATOM 708 C CA . TRP A 1 95 ? -3.089 0.167 -20.077 1.00 93.88 95 TRP A CA 1
ATOM 709 C C . TRP A 1 95 ? -3.780 -1.187 -20.080 1.00 93.88 95 TRP A C 1
ATOM 711 O O . TRP A 1 95 ? -4.403 -1.589 -19.100 1.00 93.88 95 TRP A O 1
ATOM 721 N N . ASP A 1 96 ? -3.698 -1.873 -21.212 1.00 94.19 96 ASP A N 1
ATOM 722 C CA . ASP A 1 96 ? -4.277 -3.198 -21.364 1.00 94.19 96 ASP A CA 1
ATOM 723 C C . ASP A 1 96 ? -3.667 -4.202 -20.382 1.00 94.19 96 ASP A C 1
ATOM 725 O O . ASP A 1 96 ? -2.448 -4.284 -20.228 1.00 94.19 96 ASP A O 1
ATOM 729 N N . LYS A 1 97 ? -4.543 -4.960 -19.725 1.00 94.44 97 LYS A N 1
ATOM 730 C CA . LYS A 1 97 ? -4.198 -5.872 -18.635 1.00 94.44 97 LYS A CA 1
ATOM 731 C C . LYS A 1 97 ? -3.240 -6.973 -19.094 1.00 94.44 97 LYS A C 1
ATOM 733 O O . LYS A 1 97 ? -2.216 -7.196 -18.452 1.00 94.44 97 LYS A O 1
ATOM 738 N N . ASP A 1 98 ? -3.544 -7.614 -20.221 1.00 93.56 98 ASP A N 1
ATOM 739 C CA . ASP A 1 98 ? -2.739 -8.720 -20.746 1.00 93.56 98 ASP A CA 1
ATOM 740 C C . ASP A 1 98 ? -1.376 -8.198 -21.233 1.00 93.56 98 ASP A C 1
ATOM 742 O O . ASP A 1 98 ? -0.340 -8.809 -20.972 1.00 93.56 98 ASP A O 1
ATOM 746 N N . PHE A 1 99 ? -1.341 -7.008 -21.847 1.00 95.62 99 PHE A N 1
ATOM 747 C CA . PHE A 1 99 ? -0.079 -6.342 -22.175 1.00 95.62 99 PHE A CA 1
ATOM 748 C C . PHE A 1 99 ? 0.764 -6.012 -20.938 1.00 95.62 99 PHE A C 1
ATOM 750 O O . PHE A 1 99 ? 1.976 -6.214 -20.975 1.00 95.62 99 PHE A O 1
ATOM 757 N N . LEU A 1 100 ? 0.158 -5.498 -19.860 1.00 97.25 100 LEU A N 1
ATOM 758 C CA . LEU A 1 100 ? 0.872 -5.222 -18.610 1.00 97.25 100 LEU A CA 1
ATOM 759 C C . LEU A 1 100 ? 1.467 -6.503 -18.019 1.00 97.25 100 LEU A C 1
ATOM 761 O O . LEU A 1 100 ? 2.613 -6.471 -17.572 1.00 97.25 100 LEU A O 1
ATOM 765 N N . HIS A 1 101 ? 0.738 -7.618 -18.060 1.00 97.62 101 HIS A N 1
ATOM 766 C CA . HIS A 1 101 ? 1.245 -8.916 -17.618 1.00 97.62 101 HIS A CA 1
ATOM 767 C C . HIS A 1 101 ? 2.450 -9.365 -18.464 1.00 97.62 101 HIS A C 1
ATOM 769 O O . HIS A 1 101 ? 3.544 -9.557 -17.935 1.00 97.62 101 HIS A O 1
ATOM 775 N N . ASP A 1 102 ? 2.294 -9.440 -19.791 1.00 97.19 102 ASP A N 1
ATOM 776 C CA . ASP A 1 102 ? 3.366 -9.851 -20.713 1.00 97.19 102 ASP A CA 1
ATOM 777 C C . ASP A 1 102 ? 4.605 -8.941 -20.626 1.00 97.19 102 ASP A C 1
ATOM 779 O O . ASP A 1 102 ? 5.746 -9.391 -20.776 1.00 97.19 102 ASP A O 1
ATOM 783 N N . TYR A 1 103 ? 4.396 -7.643 -20.396 1.00 97.75 103 TYR A N 1
ATOM 784 C CA . TYR A 1 103 ? 5.473 -6.673 -20.227 1.00 97.75 103 TYR A CA 1
ATOM 785 C C . TYR A 1 103 ? 6.264 -6.921 -18.940 1.00 97.75 103 TYR A C 1
ATOM 787 O O . TYR A 1 103 ? 7.497 -6.908 -18.986 1.00 97.75 103 TYR A O 1
ATOM 795 N N . GLY A 1 104 ? 5.575 -7.182 -17.825 1.00 97.94 104 GLY A N 1
ATOM 796 C CA . GLY A 1 104 ? 6.195 -7.516 -16.543 1.00 97.94 104 GLY A CA 1
ATOM 797 C C . GLY A 1 104 ? 7.015 -8.802 -16.609 1.00 97.94 104 GLY A C 1
ATOM 798 O O . GLY A 1 104 ? 8.192 -8.792 -16.244 1.00 97.94 104 GLY A O 1
ATOM 799 N N . ASP A 1 105 ? 6.452 -9.869 -17.185 1.00 98.31 105 ASP A N 1
ATOM 800 C CA . ASP A 1 105 ? 7.153 -11.134 -17.449 1.00 98.31 105 ASP A CA 1
ATOM 801 C C . ASP A 1 105 ? 8.448 -10.905 -18.235 1.00 98.31 105 ASP A C 1
ATOM 803 O O . ASP A 1 105 ? 9.523 -11.412 -17.889 1.00 98.31 105 ASP A O 1
ATOM 807 N N . ALA A 1 106 ? 8.358 -10.116 -19.308 1.00 97.62 106 ALA A N 1
ATOM 808 C CA . ALA A 1 106 ? 9.498 -9.813 -20.156 1.00 97.62 106 ALA A CA 1
ATOM 809 C C . ALA A 1 106 ? 10.561 -8.980 -19.418 1.00 97.62 106 ALA A C 1
ATOM 811 O O . ALA A 1 106 ? 11.756 -9.165 -19.667 1.00 97.62 106 ALA A O 1
ATOM 812 N N . LEU A 1 107 ? 10.143 -8.094 -18.509 1.00 96.25 107 LEU A N 1
ATOM 813 C CA . LEU A 1 107 ? 11.035 -7.256 -17.715 1.00 96.25 107 LEU A CA 1
ATOM 814 C C . LEU A 1 107 ? 11.794 -8.074 -16.660 1.00 96.25 107 LEU A C 1
ATOM 816 O O . LEU A 1 107 ? 13.026 -8.035 -16.649 1.00 96.25 107 LEU A O 1
ATOM 820 N N . ILE A 1 108 ? 11.092 -8.900 -15.874 1.00 97.44 108 ILE A N 1
ATOM 821 C CA . ILE A 1 108 ? 11.700 -9.846 -14.917 1.00 97.44 108 ILE A CA 1
ATOM 822 C C . ILE A 1 108 ? 12.654 -10.797 -15.647 1.00 97.44 108 ILE A C 1
ATOM 824 O O . ILE A 1 108 ? 13.789 -11.023 -15.221 1.00 97.44 108 ILE A O 1
ATOM 828 N N . THR A 1 109 ? 12.229 -11.321 -16.800 1.00 97.00 109 THR A N 1
ATOM 829 C CA . THR A 1 109 ? 13.062 -12.194 -17.636 1.00 97.00 109 THR A CA 1
ATOM 830 C C . THR A 1 109 ? 14.343 -11.493 -18.091 1.00 97.00 109 THR A C 1
ATOM 832 O O . THR A 1 109 ? 15.409 -12.114 -18.110 1.00 97.00 109 THR A O 1
ATOM 835 N N . ALA A 1 110 ? 14.274 -10.213 -18.467 1.00 95.50 110 ALA A N 1
ATOM 836 C CA . ALA A 1 110 ? 15.442 -9.437 -18.873 1.00 95.50 110 ALA A CA 1
ATOM 837 C C . ALA A 1 110 ? 16.429 -9.248 -17.708 1.00 95.50 110 ALA A C 1
ATOM 839 O O . ALA A 1 110 ? 17.612 -9.560 -17.866 1.00 95.50 110 ALA A O 1
ATOM 840 N N . GLU A 1 111 ? 15.939 -8.832 -16.537 1.00 95.06 111 GLU A N 1
ATOM 841 C CA . GLU A 1 111 ? 16.755 -8.626 -15.332 1.00 95.06 111 GLU A CA 1
ATOM 842 C C . GLU A 1 111 ? 17.414 -9.931 -14.857 1.00 95.06 111 GLU A C 1
ATOM 844 O O . GLU A 1 111 ? 18.635 -9.985 -14.683 1.00 95.06 111 GLU A O 1
ATOM 849 N N . LYS A 1 112 ? 16.650 -11.029 -14.750 1.00 95.00 112 LYS A N 1
ATOM 850 C CA . LYS A 1 112 ? 17.181 -12.353 -14.372 1.00 95.00 112 LYS A CA 1
ATOM 851 C C . LYS A 1 112 ? 18.190 -12.885 -15.390 1.00 95.00 112 LYS A C 1
ATOM 853 O O . LYS A 1 112 ? 19.200 -13.468 -14.998 1.00 95.00 112 LYS A O 1
ATOM 858 N N . ASN A 1 113 ? 17.967 -12.696 -16.692 1.00 94.38 113 ASN A N 1
ATOM 859 C CA . ASN A 1 113 ? 18.949 -13.090 -17.708 1.00 94.38 113 ASN A CA 1
ATOM 860 C C . ASN A 1 113 ? 20.236 -12.262 -17.623 1.00 94.38 113 ASN A C 1
ATOM 862 O O . ASN A 1 113 ? 21.320 -12.826 -17.774 1.00 94.38 113 ASN A O 1
ATOM 866 N N . GLY A 1 114 ? 20.131 -10.959 -17.348 1.00 92.38 114 GLY A N 1
ATOM 867 C CA . GLY A 1 114 ? 21.284 -10.096 -17.095 1.00 92.38 114 GLY A CA 1
ATOM 868 C C . GLY A 1 114 ? 22.092 -10.568 -15.885 1.00 92.38 114 GLY A C 1
ATOM 869 O O . GLY A 1 114 ? 23.300 -10.797 -15.999 1.00 92.38 114 GLY A O 1
ATOM 870 N N . ALA A 1 115 ? 21.418 -10.816 -14.761 1.00 91.75 115 ALA A N 1
ATOM 871 C CA . ALA A 1 115 ? 22.036 -11.333 -13.541 1.00 91.75 115 ALA A CA 1
ATOM 872 C C . ALA A 1 115 ? 22.715 -12.699 -13.768 1.00 91.75 115 ALA A C 1
ATOM 874 O O . ALA A 1 115 ? 23.880 -12.882 -13.417 1.00 91.75 115 ALA A O 1
ATOM 875 N N . ASN A 1 116 ? 22.043 -13.635 -14.449 1.00 91.94 116 ASN A N 1
ATOM 876 C CA . ASN A 1 116 ? 22.603 -14.946 -14.806 1.00 91.94 116 ASN A CA 1
ATOM 877 C C . ASN A 1 116 ? 23.820 -14.846 -15.742 1.00 91.94 116 ASN A C 1
ATOM 879 O O . ASN A 1 116 ? 24.701 -15.706 -15.717 1.00 91.94 116 ASN A O 1
ATOM 883 N N . ALA A 1 117 ? 23.891 -13.794 -16.561 1.00 92.94 117 ALA A N 1
ATOM 884 C CA . ALA A 1 117 ? 25.047 -13.485 -17.396 1.00 92.94 117 ALA A CA 1
ATOM 885 C C . ALA A 1 117 ? 26.183 -12.772 -16.629 1.00 92.94 117 ALA A C 1
ATOM 887 O O . ALA A 1 117 ? 27.193 -12.410 -17.237 1.00 92.94 117 ALA A O 1
ATOM 888 N N . GLY A 1 118 ? 26.042 -12.574 -15.314 1.00 90.62 118 GLY A N 1
ATOM 889 C CA . GLY A 1 118 ? 27.031 -11.927 -14.451 1.00 90.62 118 GLY A CA 1
ATOM 890 C C . GLY A 1 118 ? 27.036 -10.400 -14.539 1.00 90.62 118 GLY A C 1
ATOM 891 O O . GLY A 1 118 ? 28.037 -9.776 -14.185 1.00 90.62 118 GLY A O 1
ATOM 892 N N . GLN A 1 119 ? 25.964 -9.787 -15.047 1.00 89.12 119 GLN A N 1
ATOM 893 C CA . GLN A 1 119 ? 25.824 -8.332 -15.041 1.00 89.12 119 GLN A CA 1
ATOM 894 C C . GLN A 1 119 ? 25.462 -7.847 -13.639 1.00 89.12 119 GLN A C 1
ATOM 896 O O . GLN A 1 119 ? 24.729 -8.519 -12.920 1.00 89.12 119 GLN A O 1
ATOM 901 N N . ASN A 1 120 ? 25.973 -6.673 -13.262 1.00 86.19 120 ASN A N 1
ATOM 902 C CA . ASN A 1 120 ? 25.620 -6.041 -11.997 1.00 86.19 120 ASN A CA 1
ATOM 903 C C . ASN A 1 120 ? 24.147 -5.579 -12.041 1.00 86.19 120 ASN A C 1
ATOM 905 O O . ASN A 1 120 ? 23.857 -4.696 -12.857 1.00 86.19 120 ASN A O 1
ATOM 909 N N . PRO A 1 121 ? 23.244 -6.118 -11.195 1.00 83.44 121 PRO A N 1
ATOM 910 C CA . PRO A 1 121 ? 21.834 -5.723 -11.165 1.00 83.44 121 PRO A CA 1
ATOM 911 C C . PRO A 1 121 ? 21.645 -4.213 -10.977 1.00 83.44 121 PRO A C 1
ATOM 913 O O . PRO A 1 121 ? 20.907 -3.596 -11.741 1.00 83.44 121 PRO A O 1
ATOM 916 N N . ASP A 1 122 ? 22.440 -3.594 -10.097 1.00 77.06 122 ASP A N 1
ATOM 917 C CA . ASP A 1 122 ? 22.430 -2.144 -9.838 1.00 77.06 122 ASP A CA 1
ATOM 918 C C . ASP A 1 122 ? 22.747 -1.279 -11.043 1.00 77.06 122 ASP A C 1
ATOM 920 O O . ASP A 1 122 ? 22.496 -0.081 -11.065 1.00 77.06 122 ASP A O 1
ATOM 924 N N . SER A 1 123 ? 23.423 -1.847 -12.031 1.00 78.19 123 SER A N 1
ATOM 925 C CA . SER A 1 123 ? 23.893 -1.108 -13.195 1.00 78.19 123 SER A CA 1
ATOM 926 C C . SER A 1 123 ? 23.188 -1.538 -14.468 1.00 78.19 123 SER A C 1
ATOM 928 O O . SER A 1 123 ? 23.438 -0.924 -15.502 1.00 78.19 123 SER A O 1
ATOM 930 N N . TYR A 1 124 ? 22.312 -2.548 -14.405 1.00 84.25 124 TYR A N 1
ATOM 931 C CA . TYR A 1 124 ? 21.728 -3.184 -15.583 1.00 84.25 124 TYR A CA 1
ATOM 932 C C . TYR A 1 124 ? 21.004 -2.171 -16.478 1.00 84.25 124 TYR A C 1
ATOM 934 O O . TYR A 1 124 ? 21.231 -2.125 -17.692 1.00 84.25 124 TYR A O 1
ATOM 942 N N . TRP A 1 125 ? 20.207 -1.292 -15.866 1.00 85.38 125 TRP A N 1
ATOM 943 C CA . TRP A 1 125 ? 19.483 -0.243 -16.581 1.00 85.38 125 TRP A CA 1
ATOM 944 C C . TRP A 1 125 ? 20.188 1.115 -16.607 1.00 85.38 125 TRP A C 1
ATOM 946 O O . TRP A 1 125 ? 19.870 1.949 -17.451 1.00 85.38 125 TRP A O 1
ATOM 956 N N . GLY A 1 126 ? 21.144 1.364 -15.714 1.00 74.94 126 GLY A N 1
ATOM 957 C CA . GLY A 1 126 ? 21.734 2.694 -15.548 1.00 74.94 126 GLY A CA 1
ATOM 958 C C . GLY A 1 126 ? 23.053 2.859 -16.256 1.00 74.94 126 GLY A C 1
ATOM 959 O O . GLY A 1 126 ? 23.140 3.647 -17.177 1.00 74.94 126 GLY A O 1
ATOM 960 N N . TYR A 1 127 ? 24.112 2.161 -15.850 1.00 66.69 127 TYR A N 1
ATOM 961 C CA . TYR A 1 127 ? 25.455 2.472 -16.340 1.00 66.69 127 TYR A CA 1
ATOM 962 C C . TYR A 1 127 ? 25.813 1.669 -17.603 1.00 66.69 127 TYR A C 1
ATOM 964 O O . TYR A 1 127 ? 25.689 0.445 -17.593 1.00 66.69 127 TYR A O 1
ATOM 972 N N . PRO A 1 128 ? 26.338 2.294 -18.681 1.00 59.66 128 PRO A N 1
ATOM 973 C CA . PRO A 1 128 ? 26.682 3.714 -18.867 1.00 59.66 128 PRO A CA 1
ATOM 974 C C . PRO A 1 128 ? 25.638 4.492 -19.709 1.00 59.66 128 PRO A C 1
ATOM 976 O O . PRO A 1 128 ? 25.992 5.275 -20.595 1.00 59.66 128 PRO A O 1
ATOM 979 N N . ARG A 1 129 ? 24.345 4.249 -19.493 1.00 70.31 129 ARG A N 1
ATOM 980 C CA . ARG A 1 129 ? 23.226 5.017 -20.058 1.00 70.31 129 ARG A CA 1
ATOM 981 C C . ARG A 1 129 ? 23.037 6.298 -19.233 1.00 70.31 129 ARG A C 1
ATOM 983 O O . ARG A 1 129 ? 23.230 6.318 -18.023 1.00 70.31 129 ARG A O 1
ATOM 990 N N . THR A 1 130 ? 22.687 7.398 -19.883 1.00 61.53 130 THR A N 1
ATOM 991 C CA . THR A 1 130 ? 22.438 8.673 -19.199 1.00 61.53 130 THR A CA 1
ATOM 992 C C . THR A 1 130 ? 21.032 9.140 -19.522 1.00 61.53 130 THR A C 1
ATOM 994 O O . THR A 1 130 ? 20.668 9.211 -20.699 1.00 61.53 130 THR A O 1
ATOM 997 N N . LEU A 1 131 ? 20.254 9.497 -18.498 1.00 61.97 131 LEU A N 1
ATOM 998 C CA . LEU A 1 131 ? 19.098 10.364 -18.712 1.00 61.97 131 LEU A CA 1
ATOM 999 C C . LEU A 1 131 ? 19.627 11.697 -19.243 1.00 61.97 131 LEU A C 1
ATOM 1001 O O . LEU A 1 131 ? 20.639 12.206 -18.754 1.00 61.97 131 LEU A O 1
ATOM 1005 N N . GLY A 1 132 ? 18.977 12.260 -20.261 1.00 58.84 132 GLY A N 1
ATOM 1006 C CA . GLY A 1 132 ? 19.275 13.639 -20.642 1.00 58.84 132 GLY A CA 1
ATOM 1007 C C . GLY A 1 132 ? 18.933 14.618 -19.512 1.00 58.84 132 GLY A C 1
ATOM 1008 O O . GLY A 1 132 ? 18.395 14.244 -18.473 1.00 58.84 132 GLY A O 1
ATOM 1009 N N . SER A 1 133 ? 19.197 15.907 -19.723 1.00 56.34 133 SER A N 1
ATOM 1010 C CA . SER A 1 133 ? 19.103 16.947 -18.681 1.00 56.34 133 SER A CA 1
ATOM 1011 C C . SER A 1 133 ? 17.690 17.256 -18.149 1.00 56.34 133 SER A C 1
ATOM 1013 O O . SER A 1 133 ? 17.521 18.216 -17.397 1.00 56.34 133 SER A O 1
ATOM 1015 N N . THR A 1 134 ? 16.663 16.496 -18.542 1.00 62.53 134 THR A N 1
ATOM 1016 C CA . THR A 1 134 ? 15.261 16.757 -18.178 1.00 62.53 134 THR A CA 1
ATOM 1017 C C . THR A 1 134 ? 14.825 16.082 -16.880 1.00 62.53 134 THR A C 1
ATOM 1019 O O . THR A 1 134 ? 13.916 16.600 -16.235 1.00 62.53 134 THR A O 1
ATOM 1022 N N . ASN A 1 135 ? 15.428 14.943 -16.510 1.00 62.00 135 ASN A N 1
ATOM 1023 C CA . ASN A 1 135 ? 14.951 14.043 -15.446 1.00 62.00 135 ASN A CA 1
ATOM 1024 C C . ASN A 1 135 ? 13.462 13.632 -15.586 1.00 62.00 135 ASN A C 1
ATOM 1026 O O . ASN A 1 135 ? 12.798 13.374 -14.590 1.00 62.00 135 ASN A O 1
ATOM 1030 N N . ILE A 1 136 ? 12.900 13.610 -16.804 1.00 59.59 136 ILE A N 1
ATOM 1031 C CA . ILE A 1 136 ? 11.468 13.300 -17.038 1.00 59.59 136 ILE A CA 1
ATOM 1032 C C . ILE A 1 136 ? 11.201 11.784 -17.179 1.00 59.59 136 ILE A C 1
ATOM 1034 O O . ILE A 1 136 ? 10.046 11.363 -17.175 1.00 59.59 136 ILE A O 1
ATOM 1038 N N . GLY A 1 137 ? 12.247 10.959 -17.271 1.00 60.72 137 GLY A N 1
ATOM 1039 C CA . GLY A 1 137 ? 12.145 9.497 -17.295 1.00 60.72 137 GLY A CA 1
ATOM 1040 C C . GLY A 1 137 ? 12.888 8.840 -16.133 1.00 60.72 137 GLY A C 1
ATOM 1041 O O . GLY A 1 137 ? 13.812 9.432 -15.578 1.00 60.72 137 GLY A O 1
ATOM 1042 N N . ALA A 1 138 ? 12.502 7.606 -15.818 1.00 68.31 138 ALA A N 1
ATOM 1043 C CA . ALA A 1 138 ? 13.214 6.728 -14.898 1.00 68.31 138 ALA A CA 1
ATOM 1044 C C . ALA A 1 138 ? 14.313 5.951 -15.647 1.00 68.31 138 ALA A C 1
ATOM 1046 O O . ALA A 1 138 ? 14.090 5.458 -16.758 1.00 68.31 138 ALA A O 1
ATOM 1047 N N . LEU A 1 139 ? 15.502 5.827 -15.050 1.00 79.25 139 LEU A N 1
ATOM 1048 C CA . LEU A 1 139 ? 16.478 4.831 -15.490 1.00 79.25 139 LEU A CA 1
ATOM 1049 C C . LEU A 1 139 ? 16.010 3.423 -15.149 1.00 79.25 139 LEU A C 1
ATOM 1051 O O . LEU A 1 139 ? 16.297 2.526 -15.929 1.00 79.25 139 LEU A O 1
ATOM 1055 N N . ASP A 1 140 ? 15.315 3.212 -14.034 1.00 89.31 140 ASP A N 1
ATOM 1056 C CA . ASP A 1 140 ? 14.748 1.905 -13.722 1.00 89.31 140 ASP A CA 1
ATOM 1057 C C . ASP A 1 140 ? 13.356 1.760 -14.370 1.00 89.31 140 ASP A C 1
ATOM 1059 O O . ASP A 1 140 ? 12.395 2.391 -13.917 1.00 89.31 140 ASP A O 1
ATOM 1063 N N . PRO A 1 141 ? 13.200 0.943 -15.431 1.00 91.94 141 PRO A N 1
ATOM 1064 C CA . PRO A 1 141 ? 11.893 0.678 -16.017 1.00 91.94 141 PRO A CA 1
ATOM 1065 C C . PRO A 1 141 ? 10.931 -0.039 -15.062 1.00 91.94 141 PRO A C 1
ATOM 1067 O O . PRO A 1 141 ? 9.722 0.036 -15.291 1.00 91.94 141 PRO A O 1
ATOM 1070 N N . MET A 1 142 ? 11.415 -0.722 -14.020 1.00 94.56 142 MET A N 1
ATOM 1071 C CA . MET A 1 142 ? 10.534 -1.404 -13.072 1.00 94.56 142 MET A CA 1
ATOM 1072 C C . MET A 1 142 ? 9.706 -0.403 -12.268 1.00 94.56 142 MET A C 1
ATOM 1074 O O . MET A 1 142 ? 8.516 -0.625 -12.083 1.00 94.56 142 MET A O 1
ATOM 1078 N N . ALA A 1 143 ? 10.280 0.740 -11.883 1.00 91.50 143 ALA A N 1
ATOM 1079 C CA . ALA A 1 143 ? 9.556 1.777 -11.149 1.00 91.50 143 ALA A CA 1
ATOM 1080 C C . ALA A 1 143 ? 8.354 2.316 -11.948 1.00 91.50 143 ALA A C 1
ATOM 1082 O O . ALA A 1 143 ? 7.232 2.330 -11.450 1.00 91.50 143 ALA A O 1
ATOM 1083 N N . GLY A 1 144 ? 8.557 2.679 -13.222 1.00 91.56 144 GLY A N 1
ATOM 1084 C CA . GLY A 1 144 ? 7.461 3.145 -14.086 1.00 91.56 144 GLY A CA 1
ATOM 1085 C C . GLY A 1 144 ? 6.432 2.056 -14.414 1.00 91.56 144 GLY A C 1
ATOM 1086 O O . GLY A 1 144 ? 5.259 2.357 -14.623 1.00 91.56 144 GLY A O 1
ATOM 1087 N N . TYR A 1 145 ? 6.852 0.787 -14.431 1.00 96.44 145 TYR A N 1
ATOM 1088 C CA . TYR A 1 145 ? 5.942 -0.347 -14.588 1.00 96.44 145 TYR A CA 1
ATOM 1089 C C . TYR A 1 145 ? 5.094 -0.591 -13.330 1.00 96.44 145 TYR A C 1
ATOM 1091 O O . TYR A 1 145 ? 3.889 -0.795 -13.450 1.00 96.44 145 TYR A O 1
ATOM 1099 N N . MET A 1 146 ? 5.685 -0.510 -12.134 1.00 97.06 146 MET A N 1
ATOM 1100 C CA . MET A 1 146 ? 4.942 -0.595 -10.873 1.00 97.06 146 MET A CA 1
ATOM 1101 C C . MET A 1 146 ? 3.914 0.532 -10.750 1.00 97.06 146 MET A C 1
ATOM 1103 O O . MET A 1 146 ? 2.770 0.279 -10.389 1.00 97.06 146 MET A O 1
ATOM 1107 N N . ASP A 1 147 ? 4.271 1.753 -11.150 1.00 93.19 147 ASP A N 1
ATOM 1108 C CA . ASP A 1 147 ? 3.327 2.877 -11.179 1.00 93.19 147 ASP A CA 1
ATOM 1109 C C . ASP A 1 147 ? 2.123 2.581 -12.088 1.00 93.19 147 ASP A C 1
ATOM 1111 O O . ASP A 1 147 ? 0.968 2.785 -11.720 1.00 93.19 147 ASP A O 1
ATOM 1115 N N . ALA A 1 148 ? 2.382 1.984 -13.256 1.00 95.62 148 ALA A N 1
ATOM 1116 C CA . ALA A 1 148 ? 1.326 1.545 -14.158 1.00 95.62 148 ALA A CA 1
ATOM 1117 C C . ALA A 1 148 ? 0.437 0.464 -13.539 1.00 95.62 148 ALA A C 1
ATOM 1119 O O . ALA A 1 148 ? -0.782 0.546 -13.669 1.00 95.62 148 ALA A O 1
ATOM 1120 N N . LEU A 1 149 ? 1.004 -0.528 -12.849 1.00 98.00 149 LEU A N 1
ATOM 1121 C CA . LEU A 1 149 ? 0.208 -1.513 -12.111 1.00 98.00 149 LEU A CA 1
ATOM 1122 C C . LEU A 1 149 ? -0.644 -0.846 -11.022 1.00 98.00 149 LEU A C 1
ATOM 1124 O O . LEU A 1 149 ? -1.817 -1.184 -10.895 1.00 98.00 149 LEU A O 1
ATOM 1128 N N . GLY A 1 150 ? -0.115 0.167 -10.330 1.00 96.12 150 GLY A N 1
ATOM 1129 C CA . GLY A 1 150 ? -0.858 0.962 -9.348 1.00 96.12 150 GLY A CA 1
ATOM 1130 C C . GLY A 1 150 ? -2.129 1.616 -9.908 1.00 96.12 150 GLY A C 1
ATOM 1131 O O . GLY A 1 150 ? -3.121 1.774 -9.197 1.00 96.12 150 GLY A O 1
ATOM 1132 N N . HIS A 1 151 ? -2.151 1.963 -11.195 1.00 93.31 151 HIS A N 1
ATOM 1133 C CA . HIS A 1 151 ? -3.347 2.504 -11.848 1.00 93.31 151 HIS A CA 1
ATOM 1134 C C . HIS A 1 151 ? -4.311 1.429 -12.380 1.00 93.31 151 HIS A C 1
ATOM 1136 O O . HIS A 1 151 ? -5.440 1.756 -12.772 1.00 93.31 151 HIS A O 1
ATOM 1142 N N . ASN A 1 152 ? -3.899 0.159 -12.417 1.00 94.81 152 ASN A N 1
ATOM 1143 C CA . ASN A 1 152 ? -4.600 -0.937 -13.088 1.00 94.81 152 ASN A CA 1
ATOM 1144 C C . ASN A 1 152 ? -4.788 -2.137 -12.127 1.00 94.81 152 ASN A C 1
ATOM 1146 O O . ASN A 1 152 ? -4.070 -3.131 -12.249 1.00 94.81 152 ASN A O 1
ATOM 1150 N N . PRO A 1 153 ? -5.781 -2.094 -11.215 1.00 94.56 153 PRO A N 1
ATOM 1151 C CA . PRO A 1 153 ? -5.921 -3.054 -10.111 1.00 94.56 153 PRO A CA 1
ATOM 1152 C C . PRO A 1 153 ? -6.047 -4.510 -10.551 1.00 94.56 153 PRO A C 1
ATOM 1154 O O . PRO A 1 153 ? -5.378 -5.377 -10.004 1.00 94.56 153 PRO A O 1
ATOM 1157 N N . GLU A 1 154 ? -6.851 -4.796 -11.580 1.00 94.81 154 GLU A N 1
ATOM 1158 C CA . GLU A 1 154 ? -6.998 -6.165 -12.094 1.00 94.81 154 GLU A CA 1
ATOM 1159 C C . GLU A 1 154 ? -5.674 -6.716 -12.642 1.00 94.81 154 GLU A C 1
ATOM 1161 O O . GLU A 1 154 ? -5.344 -7.876 -12.396 1.00 94.81 154 GLU A O 1
ATOM 1166 N N . ALA A 1 155 ? -4.900 -5.879 -13.346 1.00 97.38 155 ALA A N 1
ATOM 1167 C CA . ALA A 1 155 ? -3.576 -6.244 -13.846 1.00 97.38 155 ALA A CA 1
ATOM 1168 C C . ALA A 1 155 ? -2.595 -6.448 -12.692 1.00 97.38 155 ALA A C 1
ATOM 1170 O O . ALA A 1 155 ? -1.814 -7.393 -12.718 1.00 97.38 155 ALA A O 1
ATOM 1171 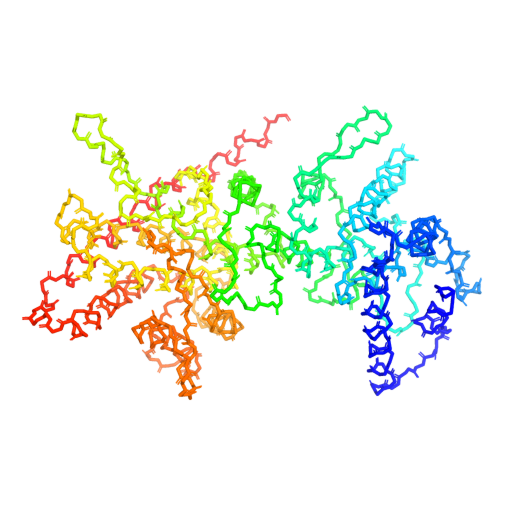N N . SER A 1 156 ? -2.667 -5.593 -11.669 1.00 98.19 156 SER A N 1
ATOM 1172 C CA . SER A 1 156 ? -1.806 -5.668 -10.494 1.00 98.19 156 SER A CA 1
ATOM 1173 C C . SER A 1 156 ? -2.057 -6.944 -9.689 1.00 98.19 156 SER A C 1
ATOM 1175 O O . SER A 1 156 ? -1.128 -7.720 -9.463 1.00 98.19 156 SER A O 1
ATOM 1177 N N . THR A 1 157 ? -3.318 -7.241 -9.343 1.00 98.50 157 THR A N 1
ATOM 1178 C CA . THR A 1 157 ? -3.686 -8.493 -8.661 1.00 98.50 157 THR A CA 1
ATOM 1179 C C . THR A 1 157 ? -3.231 -9.707 -9.471 1.00 98.50 157 THR A C 1
ATOM 1181 O O . THR A 1 157 ? -2.663 -10.643 -8.912 1.00 98.50 157 THR A O 1
ATOM 1184 N N . GLU A 1 158 ? -3.478 -9.725 -10.785 1.00 98.25 158 GLU A N 1
ATOM 1185 C CA . GLU A 1 158 ? -3.066 -10.844 -11.636 1.00 98.25 158 GLU A CA 1
ATOM 1186 C C . GLU A 1 158 ? -1.547 -11.001 -11.664 1.00 98.25 158 GLU A C 1
ATOM 1188 O O . GLU A 1 158 ? -1.052 -12.102 -11.455 1.00 98.25 158 GLU A O 1
ATOM 1193 N N . PHE A 1 159 ? -0.807 -9.909 -11.835 1.00 98.62 159 PHE A N 1
ATOM 1194 C CA . PHE A 1 159 ? 0.645 -9.940 -11.908 1.00 98.62 159 PHE A CA 1
ATOM 1195 C C . PHE A 1 159 ? 1.288 -10.431 -10.605 1.00 98.62 159 PHE A C 1
ATOM 1197 O O . PHE A 1 159 ? 2.081 -11.368 -10.648 1.00 98.62 159 PHE A O 1
ATOM 1204 N N . PHE A 1 160 ? 0.920 -9.879 -9.444 1.00 98.75 160 PHE A N 1
ATOM 1205 C CA . PHE A 1 160 ? 1.499 -10.287 -8.153 1.00 98.75 160 PHE A CA 1
ATOM 1206 C C . PHE A 1 160 ? 1.084 -11.691 -7.694 1.00 98.75 160 PHE A C 1
ATOM 1208 O O . PHE A 1 160 ? 1.723 -12.255 -6.807 1.00 98.75 160 PHE A O 1
ATOM 1215 N N . THR A 1 161 ? 0.033 -12.267 -8.286 1.00 98.06 161 THR A N 1
ATOM 1216 C CA . THR A 1 161 ? -0.400 -13.652 -8.018 1.00 98.06 161 THR A CA 1
ATOM 1217 C C . THR A 1 161 ? 0.074 -14.652 -9.076 1.00 98.06 161 THR A C 1
ATOM 1219 O O . THR A 1 161 ? -0.323 -15.820 -9.042 1.00 98.06 161 THR A O 1
ATOM 1222 N N . SER A 1 162 ? 0.930 -14.204 -9.996 1.00 98.19 162 SER A N 1
ATOM 1223 C CA . SER A 1 162 ? 1.503 -14.999 -11.078 1.00 98.19 162 SER A CA 1
ATOM 1224 C C . SER A 1 162 ? 2.993 -15.285 -10.867 1.00 98.19 162 SER A C 1
ATOM 1226 O O . SER A 1 162 ? 3.675 -14.722 -10.009 1.00 98.19 162 SER A O 1
ATOM 1228 N N . GLU A 1 163 ? 3.498 -16.196 -11.691 1.00 97.94 163 GLU A N 1
ATOM 1229 C CA . GLU A 1 163 ? 4.911 -16.531 -11.807 1.00 97.94 163 GLU A CA 1
ATOM 1230 C C . GLU A 1 163 ? 5.296 -16.583 -13.287 1.00 97.94 163 GLU A C 1
ATOM 1232 O O . GLU A 1 163 ? 4.482 -16.948 -14.141 1.00 97.94 163 GLU A O 1
ATOM 1237 N N . THR A 1 164 ? 6.567 -16.323 -13.578 1.00 97.62 164 THR A N 1
ATOM 1238 C CA . THR A 1 164 ? 7.137 -16.521 -14.912 1.00 97.62 164 THR A CA 1
ATOM 1239 C C . THR A 1 164 ? 8.249 -17.566 -14.877 1.00 97.62 164 THR A C 1
ATOM 1241 O O . THR A 1 164 ? 8.808 -17.882 -13.826 1.00 97.62 164 THR A O 1
ATOM 1244 N N . THR A 1 165 ? 8.571 -18.169 -16.024 1.00 97.38 165 THR A N 1
ATOM 1245 C CA . THR A 1 165 ? 9.645 -19.174 -16.120 1.00 97.38 165 THR A CA 1
ATOM 1246 C C . THR A 1 165 ? 10.857 -18.601 -16.840 1.00 97.38 165 THR A C 1
ATOM 1248 O O . THR A 1 165 ? 10.830 -18.403 -18.055 1.00 97.38 165 THR A O 1
ATOM 1251 N N . VAL A 1 166 ? 11.966 -18.436 -16.118 1.00 95.31 166 VAL A N 1
ATOM 1252 C CA . VAL A 1 166 ? 13.237 -17.941 -16.663 1.00 95.31 166 VAL A CA 1
ATOM 1253 C C . VAL A 1 166 ? 14.270 -19.061 -16.626 1.00 95.31 166 VAL A C 1
ATOM 1255 O O . VAL A 1 166 ? 14.617 -19.569 -15.567 1.00 95.31 166 VAL A O 1
ATOM 1258 N N . ASN A 1 167 ? 14.778 -19.479 -17.788 1.00 92.88 167 ASN A N 1
ATOM 1259 C CA . ASN A 1 167 ? 15.787 -20.548 -17.907 1.00 92.88 167 ASN A CA 1
ATOM 1260 C C . ASN A 1 167 ? 15.414 -21.873 -17.200 1.00 92.88 167 ASN A C 1
ATOM 1262 O O . ASN A 1 167 ? 16.290 -22.625 -16.778 1.00 92.88 167 ASN A O 1
ATOM 1266 N N . GLY A 1 168 ? 14.115 -22.180 -17.106 1.00 93.12 168 GLY A N 1
ATOM 1267 C CA . GLY A 1 168 ? 13.595 -23.383 -16.445 1.00 93.12 168 GLY A CA 1
ATOM 1268 C C . GLY A 1 168 ? 13.372 -23.244 -14.935 1.00 93.12 168 GLY A C 1
ATOM 1269 O O . GLY A 1 168 ? 12.903 -24.196 -14.316 1.00 93.12 168 GLY A O 1
ATOM 1270 N N . GLU A 1 169 ? 13.672 -22.081 -14.355 1.00 94.81 169 GLU A N 1
ATOM 1271 C CA . GLU A 1 169 ? 13.352 -21.715 -12.976 1.00 94.81 169 GLU A CA 1
ATOM 1272 C C . GLU A 1 169 ? 12.032 -20.934 -12.938 1.00 94.81 169 GLU A C 1
ATOM 1274 O O . GLU A 1 169 ? 11.814 -20.048 -13.766 1.00 94.81 169 GLU A O 1
ATOM 1279 N N . LYS A 1 170 ? 11.156 -21.265 -11.986 1.00 97.44 170 LYS A N 1
ATOM 1280 C CA . LYS A 1 170 ? 9.950 -20.481 -11.702 1.00 97.44 170 LYS A CA 1
ATOM 1281 C C . LYS A 1 170 ? 10.321 -19.280 -10.839 1.00 97.44 170 LYS A C 1
ATOM 1283 O O . LYS A 1 170 ? 11.003 -19.448 -9.833 1.00 97.44 170 LYS A O 1
ATOM 1288 N N . VAL A 1 171 ? 9.862 -18.104 -11.236 1.00 98.00 171 VAL A N 1
ATOM 1289 C CA . VAL A 1 171 ? 10.079 -16.837 -10.542 1.00 98.00 171 VAL A CA 1
ATOM 1290 C C . VAL A 1 171 ? 8.709 -16.289 -10.161 1.00 98.00 171 VAL A C 1
ATOM 1292 O O . VAL A 1 171 ? 7.972 -15.828 -11.030 1.00 98.00 171 VAL A O 1
ATOM 1295 N N . ASP A 1 172 ? 8.361 -16.386 -8.879 1.00 98.44 172 ASP A N 1
ATOM 1296 C CA . ASP A 1 172 ? 7.156 -15.764 -8.316 1.00 98.44 172 ASP A CA 1
ATOM 1297 C C . ASP A 1 172 ? 7.321 -14.240 -8.363 1.00 98.44 172 ASP A C 1
ATOM 1299 O O . ASP A 1 172 ? 8.349 -13.715 -7.933 1.00 98.44 172 ASP A O 1
ATOM 1303 N N . HIS A 1 173 ? 6.351 -13.525 -8.935 1.00 98.62 173 HIS A N 1
ATOM 1304 C CA . HIS A 1 173 ? 6.500 -12.086 -9.168 1.00 98.62 173 HIS A CA 1
ATOM 1305 C C . HIS A 1 173 ? 6.550 -11.283 -7.870 1.00 98.62 173 HIS A C 1
ATOM 1307 O O . HIS A 1 173 ? 7.333 -10.337 -7.766 1.00 98.62 173 HIS A O 1
ATOM 1313 N N . TYR A 1 174 ? 5.746 -11.668 -6.877 1.00 98.56 174 TYR A N 1
ATOM 1314 C CA . TYR A 1 174 ? 5.742 -11.017 -5.574 1.00 98.56 174 TYR A CA 1
ATOM 1315 C C . TYR A 1 174 ? 7.073 -11.227 -4.852 1.00 98.56 174 TYR A C 1
ATOM 1317 O O . TYR A 1 174 ? 7.689 -10.256 -4.421 1.00 98.56 174 TYR A O 1
ATOM 1325 N N . ASP A 1 175 ? 7.542 -12.473 -4.743 1.00 98.06 175 ASP A N 1
ATOM 1326 C CA . ASP A 1 175 ? 8.798 -12.777 -4.053 1.00 98.06 175 ASP A CA 1
ATOM 1327 C C . ASP A 1 175 ? 9.988 -12.166 -4.799 1.00 98.06 175 ASP A C 1
ATOM 1329 O O . ASP A 1 175 ? 10.889 -11.620 -4.163 1.00 98.06 175 ASP A O 1
ATOM 1333 N N . TYR A 1 176 ? 9.947 -12.132 -6.135 1.00 98.00 176 TYR A N 1
ATOM 1334 C CA . TYR A 1 176 ? 10.955 -11.422 -6.908 1.00 98.00 176 TYR A CA 1
ATOM 1335 C C . TYR A 1 176 ? 11.002 -9.940 -6.542 1.00 98.00 176 TYR A C 1
ATOM 1337 O O . TYR A 1 176 ? 12.060 -9.443 -6.186 1.00 98.00 176 TYR A O 1
ATOM 1345 N N . LEU A 1 177 ? 9.878 -9.226 -6.598 1.00 97.62 177 LEU A N 1
ATOM 1346 C CA . LEU A 1 177 ? 9.869 -7.776 -6.388 1.00 97.62 177 LEU A CA 1
ATOM 1347 C C . LEU A 1 177 ? 10.107 -7.361 -4.938 1.00 97.62 177 LEU A C 1
ATOM 1349 O O . LEU A 1 177 ? 10.741 -6.333 -4.712 1.00 97.62 177 LEU A O 1
ATOM 1353 N N . MET A 1 178 ? 9.605 -8.143 -3.984 1.00 96.44 178 MET A N 1
ATOM 1354 C CA . MET A 1 178 ? 9.735 -7.842 -2.561 1.00 96.44 178 MET A CA 1
ATOM 1355 C C . MET A 1 178 ? 11.073 -8.294 -1.984 1.00 96.44 178 MET A C 1
ATOM 1357 O O . MET A 1 178 ? 11.584 -7.626 -1.099 1.00 96.44 178 MET A O 1
ATOM 1361 N N . LYS A 1 179 ? 11.621 -9.434 -2.426 1.00 95.06 179 LYS A N 1
ATOM 1362 C CA . LYS A 1 179 ? 12.726 -10.114 -1.723 1.00 95.06 179 LYS A CA 1
ATOM 1363 C C . LYS A 1 179 ? 13.970 -10.281 -2.586 1.00 95.06 179 LYS A C 1
ATOM 1365 O O . LYS A 1 179 ? 15.074 -10.012 -2.123 1.00 95.06 179 LYS A O 1
ATOM 1370 N N . ASP A 1 180 ? 13.812 -10.747 -3.825 1.00 94.69 180 ASP A N 1
ATOM 1371 C CA . ASP A 1 180 ? 14.968 -11.168 -4.631 1.00 94.69 180 ASP A CA 1
ATOM 1372 C C . ASP A 1 180 ? 15.555 -10.044 -5.498 1.00 94.69 180 ASP A C 1
ATOM 1374 O O . ASP A 1 180 ? 16.734 -10.079 -5.867 1.00 94.69 180 ASP A O 1
ATOM 1378 N N . ARG A 1 181 ? 14.729 -9.076 -5.903 1.00 94.00 181 ARG A N 1
ATOM 1379 C CA . ARG A 1 181 ? 15.108 -8.009 -6.823 1.00 94.00 181 ARG A CA 1
ATOM 1380 C C . ARG A 1 181 ? 15.967 -6.991 -6.099 1.00 94.00 181 ARG A C 1
ATOM 1382 O O . ARG A 1 181 ? 15.569 -6.397 -5.105 1.00 94.00 181 ARG A O 1
ATOM 1389 N N . HIS A 1 182 ? 17.117 -6.704 -6.692 1.00 90.38 182 HIS A N 1
ATOM 1390 C CA . HIS A 1 182 ? 17.948 -5.600 -6.255 1.00 90.38 182 HIS A CA 1
ATOM 1391 C C . HIS A 1 182 ? 17.409 -4.284 -6.828 1.00 90.38 182 HIS A C 1
ATOM 1393 O O . HIS A 1 182 ? 17.578 -4.007 -8.019 1.00 90.38 182 HIS A O 1
ATOM 1399 N N . TRP A 1 183 ? 16.732 -3.497 -5.994 1.00 89.94 183 TRP A N 1
ATOM 1400 C CA . TRP A 1 183 ? 16.276 -2.162 -6.366 1.00 89.94 183 TRP A CA 1
ATOM 1401 C C . TRP A 1 183 ? 17.457 -1.185 -6.346 1.00 89.94 183 TRP A C 1
ATOM 1403 O O . TRP A 1 183 ? 18.168 -1.115 -5.344 1.00 89.94 183 TRP A O 1
ATOM 1413 N N . PRO A 1 184 ? 17.705 -0.442 -7.436 1.00 84.38 184 PRO A N 1
ATOM 1414 C CA . PRO A 1 184 ? 18.844 0.460 -7.493 1.00 84.38 184 PRO A CA 1
ATOM 1415 C C . PRO A 1 184 ? 18.645 1.660 -6.559 1.00 84.38 184 PRO A C 1
ATOM 1417 O O . PRO A 1 184 ? 17.571 2.253 -6.515 1.00 84.38 184 PRO A O 1
ATOM 1420 N N . GLU A 1 185 ? 19.702 2.065 -5.856 1.00 76.81 185 GLU A N 1
ATOM 1421 C CA . GLU A 1 185 ? 19.661 3.203 -4.932 1.00 76.81 185 GLU A CA 1
ATOM 1422 C C . GLU A 1 185 ? 20.200 4.500 -5.561 1.00 76.81 185 GLU A C 1
ATOM 1424 O O . GLU A 1 185 ? 21.187 4.511 -6.307 1.00 76.81 185 GLU A O 1
ATOM 1429 N N . GLY A 1 186 ? 19.583 5.630 -5.200 1.00 68.31 186 GLY A N 1
ATOM 1430 C CA . GLY A 1 186 ? 20.104 6.978 -5.451 1.00 68.31 186 GLY A CA 1
ATOM 1431 C C . GLY A 1 186 ? 19.270 7.855 -6.392 1.00 68.31 186 GLY A C 1
ATOM 1432 O O . GLY A 1 186 ? 18.406 7.405 -7.140 1.00 68.31 186 GLY A O 1
ATOM 1433 N N . ALA A 1 187 ? 19.545 9.162 -6.359 1.00 60.75 187 ALA A N 1
ATOM 1434 C CA . ALA A 1 187 ? 18.831 10.141 -7.172 1.00 60.75 187 ALA A CA 1
ATOM 1435 C C . ALA A 1 187 ? 19.107 9.933 -8.674 1.00 60.75 187 ALA A C 1
ATOM 1437 O O . ALA A 1 187 ? 20.257 9.934 -9.113 1.00 60.75 187 ALA A O 1
ATOM 1438 N N . GLY A 1 188 ? 18.037 9.796 -9.462 1.00 64.50 188 GLY A N 1
ATOM 1439 C CA . GLY A 1 188 ? 18.098 9.649 -10.922 1.00 64.50 188 GLY A CA 1
ATOM 1440 C C . GLY A 1 188 ? 17.628 8.295 -11.455 1.00 64.50 188 GLY A C 1
ATOM 1441 O O . GLY A 1 188 ? 17.430 8.178 -12.662 1.00 64.50 188 GLY A O 1
ATOM 1442 N N . TRP A 1 189 ? 17.385 7.300 -10.594 1.00 74.75 189 TRP A N 1
ATOM 1443 C CA . TRP A 1 189 ? 16.820 6.021 -11.034 1.00 74.75 189 TRP A CA 1
ATOM 1444 C C . TRP A 1 189 ? 15.341 6.101 -11.368 1.00 74.75 189 TRP A C 1
ATOM 1446 O O . TRP A 1 189 ? 14.917 5.572 -12.388 1.00 74.75 189 TRP A O 1
ATOM 1456 N N . THR A 1 190 ? 14.581 6.844 -10.579 1.00 73.88 190 THR A N 1
ATOM 1457 C CA . THR A 1 190 ? 13.161 7.126 -10.831 1.00 73.88 190 THR A CA 1
ATOM 1458 C C . THR A 1 190 ? 12.931 8.512 -11.433 1.00 73.88 190 THR A C 1
ATOM 1460 O O . THR A 1 190 ? 11.888 8.768 -12.028 1.00 73.88 190 THR A O 1
ATOM 1463 N N . GLY A 1 191 ? 13.905 9.418 -11.289 1.00 69.81 191 GLY A N 1
ATOM 1464 C CA . GLY A 1 191 ? 13.733 10.845 -11.575 1.00 69.81 191 GLY A CA 1
ATOM 1465 C C . GLY A 1 191 ? 13.035 11.624 -10.449 1.00 69.81 191 GLY A C 1
ATOM 1466 O O . GLY A 1 191 ? 12.828 12.829 -10.597 1.00 69.81 191 GLY A O 1
ATOM 1467 N N . ASP A 1 192 ? 12.723 10.968 -9.324 1.00 75.25 192 ASP A N 1
ATOM 1468 C CA . ASP A 1 192 ? 12.134 11.568 -8.126 1.00 75.25 192 ASP A CA 1
ATOM 1469 C C . ASP A 1 192 ? 13.085 11.435 -6.926 1.00 75.25 192 ASP A C 1
ATOM 1471 O O . ASP A 1 192 ? 13.430 10.338 -6.494 1.00 75.25 192 ASP A O 1
ATOM 1475 N N . GLU A 1 193 ? 13.507 12.571 -6.369 1.00 73.00 193 GLU A N 1
ATOM 1476 C CA . GLU A 1 193 ? 14.382 12.614 -5.191 1.00 73.00 193 GLU A CA 1
ATOM 1477 C C . GLU A 1 193 ? 13.705 12.063 -3.928 1.00 73.00 193 GLU A C 1
ATOM 1479 O O . GLU A 1 193 ? 14.403 11.632 -3.014 1.00 73.00 193 GLU A O 1
ATOM 1484 N N . LYS A 1 194 ? 12.366 12.066 -3.869 1.00 77.00 194 LYS A N 1
ATOM 1485 C CA . LYS A 1 194 ? 11.594 11.525 -2.738 1.00 77.00 194 LYS A CA 1
ATOM 1486 C C . LYS A 1 194 ? 11.320 10.030 -2.848 1.00 77.00 194 LYS A C 1
ATOM 1488 O O . LYS A 1 194 ? 10.891 9.423 -1.878 1.00 77.00 194 LYS A O 1
ATOM 1493 N N . ASN A 1 195 ? 11.560 9.451 -4.017 1.00 82.06 195 ASN A N 1
ATOM 1494 C CA . ASN A 1 195 ? 11.394 8.030 -4.276 1.00 82.06 195 ASN A CA 1
ATOM 1495 C C . ASN A 1 195 ? 12.600 7.536 -5.084 1.00 82.06 195 ASN A C 1
ATOM 1497 O O . ASN A 1 195 ? 12.453 7.156 -6.244 1.00 82.06 195 ASN A O 1
ATOM 1501 N N . PRO A 1 196 ? 13.819 7.604 -4.524 1.00 78.62 196 PRO A N 1
ATOM 1502 C CA . PRO A 1 196 ? 15.037 7.355 -5.286 1.00 78.62 196 PRO A CA 1
ATOM 1503 C C . PRO A 1 196 ? 15.121 5.917 -5.807 1.00 78.62 196 PRO A C 1
ATOM 1505 O O . PRO A 1 196 ? 15.656 5.715 -6.893 1.00 78.62 196 PRO A O 1
ATOM 1508 N N . SER A 1 197 ? 14.557 4.951 -5.074 1.00 82.25 197 SER A N 1
ATOM 1509 C CA . SER A 1 197 ? 14.688 3.522 -5.380 1.00 82.25 197 SER A CA 1
ATOM 1510 C C . SER A 1 197 ? 13.459 2.898 -6.043 1.00 82.25 197 SER A C 1
ATOM 1512 O O . SER A 1 197 ? 13.553 1.775 -6.505 1.00 82.25 197 SER A O 1
ATOM 1514 N N . GLY A 1 198 ? 12.314 3.586 -6.127 1.00 88.94 198 GLY A N 1
ATOM 1515 C CA . GLY A 1 198 ? 11.095 3.050 -6.755 1.00 88.94 198 GLY A CA 1
ATOM 1516 C C . GLY A 1 198 ? 10.172 2.262 -5.821 1.00 88.94 198 GLY A C 1
ATOM 1517 O O . GLY A 1 198 ? 9.105 1.829 -6.257 1.00 88.94 198 GLY A O 1
ATOM 1518 N N . TYR A 1 199 ? 10.527 2.124 -4.541 1.00 93.06 199 TYR A N 1
ATOM 1519 C CA . TYR A 1 199 ? 9.713 1.428 -3.543 1.00 93.06 199 TYR A CA 1
ATOM 1520 C C . TYR A 1 199 ? 8.328 2.055 -3.355 1.00 93.06 199 TYR A C 1
ATOM 1522 O O . TYR A 1 199 ? 7.363 1.317 -3.205 1.00 93.06 199 TYR A O 1
ATOM 1530 N N . ASN A 1 200 ? 8.174 3.376 -3.496 1.00 92.81 200 ASN A N 1
ATOM 1531 C CA . ASN A 1 200 ? 6.840 3.988 -3.474 1.00 92.81 200 ASN A CA 1
ATOM 1532 C C . ASN A 1 200 ? 5.959 3.512 -4.644 1.00 92.81 200 ASN A C 1
ATOM 1534 O O . ASN A 1 200 ? 4.773 3.256 -4.472 1.00 92.81 200 ASN A O 1
ATOM 1538 N N . ASN A 1 201 ? 6.539 3.298 -5.832 1.00 94.62 201 ASN A N 1
ATOM 1539 C CA . ASN A 1 201 ? 5.782 2.730 -6.950 1.00 94.62 201 ASN A CA 1
ATOM 1540 C C . ASN A 1 201 ? 5.402 1.268 -6.673 1.00 94.62 201 ASN A C 1
ATOM 1542 O O . ASN A 1 201 ? 4.291 0.863 -7.002 1.00 94.62 201 ASN A O 1
ATOM 1546 N N . LEU A 1 202 ? 6.301 0.479 -6.066 1.00 97.38 202 LEU A N 1
ATOM 1547 C CA . LEU A 1 202 ? 5.985 -0.887 -5.629 1.00 97.38 202 LEU A CA 1
ATOM 1548 C C . LEU A 1 202 ? 4.848 -0.892 -4.593 1.00 97.38 202 LEU A C 1
ATOM 1550 O O . LEU A 1 202 ? 3.939 -1.712 -4.701 1.00 97.38 202 LEU A O 1
ATOM 1554 N N . GLY A 1 203 ? 4.870 0.049 -3.645 1.00 97.44 203 GLY A N 1
ATOM 1555 C CA . GLY A 1 203 ? 3.795 0.291 -2.682 1.00 97.44 203 GLY A CA 1
ATOM 1556 C C . GLY A 1 203 ? 2.458 0.549 -3.373 1.00 97.44 203 GLY A C 1
ATOM 1557 O O . GLY A 1 203 ? 1.511 -0.198 -3.145 1.00 97.44 203 GLY A O 1
ATOM 1558 N N . HIS A 1 204 ? 2.406 1.509 -4.301 1.00 96.69 204 HIS A N 1
ATOM 1559 C CA . HIS A 1 204 ? 1.211 1.803 -5.100 1.00 96.69 204 HIS A CA 1
ATOM 1560 C C . HIS A 1 204 ? 0.687 0.581 -5.871 1.00 96.69 204 HIS A C 1
ATOM 1562 O O . HIS A 1 204 ? -0.522 0.348 -5.952 1.00 96.69 204 HIS A O 1
ATOM 1568 N N . ALA A 1 205 ? 1.593 -0.206 -6.458 1.00 98.19 205 ALA A N 1
ATOM 1569 C CA . ALA A 1 205 ? 1.242 -1.413 -7.193 1.00 98.19 205 ALA A CA 1
ATOM 1570 C C . ALA A 1 205 ? 0.599 -2.455 -6.269 1.00 98.19 205 ALA A C 1
ATOM 1572 O O . ALA A 1 205 ? -0.459 -2.992 -6.602 1.00 98.19 205 ALA A O 1
ATOM 1573 N N . LEU A 1 206 ? 1.205 -2.708 -5.104 1.00 98.50 206 LEU A N 1
ATOM 1574 C CA . LEU A 1 206 ? 0.681 -3.633 -4.098 1.00 98.50 206 LEU A CA 1
ATOM 1575 C C . LEU A 1 206 ? -0.643 -3.151 -3.512 1.00 98.50 206 LEU A C 1
ATOM 1577 O O . LEU A 1 206 ? -1.565 -3.959 -3.439 1.00 98.50 206 LEU A O 1
ATOM 1581 N N . GLU A 1 207 ? -0.766 -1.861 -3.178 1.00 96.38 207 GLU A N 1
ATOM 1582 C CA . GLU A 1 207 ? -2.025 -1.245 -2.740 1.00 96.38 207 GLU A CA 1
ATOM 1583 C C . GLU A 1 207 ? -3.114 -1.566 -3.758 1.00 96.38 207 GLU A C 1
ATOM 1585 O O . GLU A 1 207 ? -4.086 -2.240 -3.429 1.00 96.38 207 GLU A O 1
ATOM 1590 N N . SER A 1 208 ? -2.884 -1.241 -5.031 1.00 96.31 208 SER A N 1
ATOM 1591 C CA . SER A 1 208 ? -3.865 -1.519 -6.076 1.00 96.31 208 SER A CA 1
ATOM 1592 C C . SER A 1 208 ? -4.176 -3.009 -6.257 1.00 96.31 208 SER A C 1
ATOM 1594 O O . SER A 1 208 ? -5.320 -3.390 -6.528 1.00 96.31 208 SER A O 1
ATOM 1596 N N . ALA A 1 209 ? -3.170 -3.870 -6.077 1.00 97.88 209 ALA A N 1
ATOM 1597 C CA . ALA A 1 209 ? -3.307 -5.315 -6.200 1.00 97.88 209 ALA A CA 1
ATOM 1598 C C . ALA A 1 209 ? -4.149 -5.940 -5.088 1.00 97.88 209 ALA A C 1
ATOM 1600 O O . ALA A 1 209 ? -4.841 -6.922 -5.363 1.00 97.88 209 ALA A O 1
ATOM 1601 N N . VAL A 1 210 ? -4.069 -5.428 -3.856 1.00 96.25 210 VAL A N 1
ATOM 1602 C CA . VAL A 1 210 ? -4.785 -5.996 -2.702 1.00 96.25 210 VAL A CA 1
ATOM 1603 C C . VAL A 1 210 ? -6.128 -5.319 -2.454 1.00 96.25 210 VAL A C 1
ATOM 1605 O O . VAL A 1 210 ? -7.044 -5.987 -1.981 1.00 96.25 210 VAL A O 1
ATOM 1608 N N . THR A 1 211 ? -6.280 -4.037 -2.791 1.00 91.31 211 THR A N 1
ATOM 1609 C CA . THR A 1 211 ? -7.531 -3.291 -2.574 1.00 91.31 211 THR A CA 1
ATOM 1610 C C . THR A 1 211 ? -8.495 -3.418 -3.751 1.00 91.31 211 THR A C 1
ATOM 1612 O O . THR A 1 211 ? -9.712 -3.349 -3.590 1.00 91.31 211 THR A O 1
ATOM 1615 N N . GLY A 1 212 ? -7.980 -3.661 -4.961 1.00 91.25 212 GLY A N 1
ATOM 1616 C CA . GLY A 1 212 ? -8.809 -3.802 -6.156 1.00 91.25 212 GLY A CA 1
ATOM 1617 C C . GLY A 1 212 ? -9.272 -2.484 -6.778 1.00 91.25 212 GLY A C 1
ATOM 1618 O O . GLY A 1 212 ? -10.100 -2.506 -7.690 1.00 91.25 212 GLY A O 1
ATOM 1619 N N . HIS A 1 213 ? -8.717 -1.350 -6.355 1.00 90.00 213 HIS A N 1
ATOM 1620 C CA . HIS A 1 213 ? -8.865 -0.056 -7.027 1.00 90.00 213 HIS A CA 1
ATOM 1621 C C . HIS A 1 213 ? -7.504 0.608 -7.250 1.00 90.00 213 HIS A C 1
ATOM 1623 O O . HIS A 1 213 ? -6.477 0.116 -6.801 1.00 90.00 213 HIS A O 1
ATOM 1629 N N . SER A 1 214 ? -7.461 1.700 -8.012 1.00 91.31 214 SER A N 1
ATOM 1630 C CA . SER A 1 214 ? -6.206 2.418 -8.254 1.00 91.31 214 SER A CA 1
ATOM 1631 C C . SER A 1 214 ? -5.757 3.149 -6.978 1.00 91.31 214 SER A C 1
ATOM 1633 O O . SER A 1 214 ? -6.615 3.690 -6.272 1.00 91.31 214 SER A O 1
ATOM 1635 N N . TYR A 1 215 ? -4.447 3.203 -6.705 1.00 89.88 215 TYR A N 1
ATOM 1636 C CA . TYR A 1 215 ? -3.882 3.868 -5.508 1.00 89.88 215 TYR A CA 1
ATOM 1637 C C . TYR A 1 215 ? -4.162 5.385 -5.468 1.00 89.88 215 TYR A C 1
ATOM 1639 O O . TYR A 1 215 ? -4.178 6.019 -4.416 1.00 89.88 215 TYR A O 1
ATOM 1647 N N . ASP A 1 216 ? -4.371 5.987 -6.641 1.00 86.19 216 ASP A N 1
ATOM 1648 C CA . ASP A 1 216 ? -4.634 7.412 -6.842 1.00 86.19 216 ASP A CA 1
ATOM 1649 C C . ASP A 1 216 ? -6.133 7.735 -6.938 1.00 86.19 216 ASP A C 1
ATOM 1651 O O . ASP A 1 216 ? -6.524 8.870 -7.225 1.00 86.19 216 ASP A O 1
ATOM 1655 N N . SER A 1 217 ? -6.988 6.739 -6.694 1.00 77.88 217 SER A N 1
ATOM 1656 C CA . SER A 1 217 ? -8.437 6.889 -6.688 1.00 77.88 217 SER A CA 1
ATOM 1657 C C . SER A 1 217 ? -9.014 6.512 -5.333 1.00 77.88 217 SER A C 1
ATOM 1659 O O . SER A 1 217 ? -8.762 5.428 -4.817 1.00 77.88 217 SER A O 1
ATOM 1661 N N . SER A 1 218 ? -9.847 7.392 -4.783 1.00 68.75 218 SER A N 1
ATOM 1662 C CA . SER A 1 218 ? -10.687 7.054 -3.640 1.00 68.75 218 SER A CA 1
ATOM 1663 C C . SER A 1 218 ? -11.673 5.948 -4.029 1.00 68.75 218 SER A C 1
ATOM 1665 O O . SER A 1 218 ? -12.365 6.109 -5.046 1.00 68.75 218 SER A O 1
ATOM 1667 N N . PRO A 1 219 ? -11.791 4.862 -3.246 1.00 67.06 219 PRO A N 1
ATOM 1668 C CA . PRO A 1 219 ? -12.839 3.890 -3.485 1.00 67.06 219 PRO A CA 1
ATOM 1669 C C . PRO A 1 219 ? -14.225 4.540 -3.334 1.00 67.06 219 PRO A C 1
ATOM 1671 O O . PRO A 1 219 ? -14.413 5.587 -2.712 1.00 67.06 219 PRO A O 1
ATOM 1674 N N . SER A 1 220 ? -15.214 3.946 -3.993 1.00 65.44 220 SER A N 1
ATOM 1675 C CA . SER A 1 220 ? -16.598 4.421 -4.021 1.00 65.44 220 SER A CA 1
ATOM 1676 C C . SER A 1 220 ? -17.548 3.293 -3.619 1.00 65.44 220 SER A C 1
ATOM 1678 O O . SER A 1 220 ? -17.123 2.154 -3.454 1.00 65.44 220 SER A O 1
ATOM 1680 N N . ALA A 1 221 ? -18.850 3.565 -3.508 1.00 63.38 221 ALA A N 1
ATOM 1681 C CA . ALA A 1 221 ? -19.844 2.517 -3.235 1.00 63.38 221 ALA A CA 1
ATOM 1682 C C . ALA A 1 221 ? -19.898 1.463 -4.350 1.00 63.38 221 ALA A C 1
ATOM 1684 O O . ALA A 1 221 ? -20.396 0.366 -4.124 1.00 63.38 221 ALA A O 1
ATOM 1685 N N . ASP A 1 222 ? -19.394 1.795 -5.541 1.00 66.94 222 ASP A N 1
ATOM 1686 C CA . ASP A 1 222 ? -19.315 0.875 -6.670 1.00 66.94 222 ASP A CA 1
ATOM 1687 C C . ASP A 1 222 ? -18.011 0.057 -6.669 1.00 66.94 222 ASP A C 1
ATOM 1689 O O . ASP A 1 222 ? -17.847 -0.821 -7.519 1.00 66.94 222 ASP A O 1
ATOM 1693 N N . THR A 1 223 ? -17.079 0.322 -5.741 1.00 75.31 223 THR A N 1
ATOM 1694 C CA . THR A 1 223 ? -15.869 -0.491 -5.582 1.00 75.31 223 THR A CA 1
ATOM 1695 C C . THR A 1 223 ? -16.275 -1.902 -5.142 1.00 75.31 223 THR A C 1
ATOM 1697 O O . THR A 1 223 ? -16.932 -2.053 -4.108 1.00 75.31 223 THR A O 1
ATOM 1700 N N . PRO A 1 224 ? -15.924 -2.950 -5.911 1.00 78.31 224 PRO A N 1
ATOM 1701 C CA . PRO A 1 224 ? -16.247 -4.320 -5.539 1.00 78.31 224 PRO A CA 1
ATOM 1702 C C . PRO A 1 224 ? -15.589 -4.720 -4.219 1.00 78.31 224 PRO A C 1
ATOM 1704 O O . PRO A 1 224 ? -14.499 -4.263 -3.892 1.00 78.31 224 PRO A O 1
ATOM 1707 N N . ALA A 1 225 ? -16.231 -5.634 -3.493 1.00 83.25 225 ALA A N 1
ATOM 1708 C CA . ALA A 1 225 ? -15.602 -6.276 -2.347 1.00 83.25 225 ALA A CA 1
ATOM 1709 C C . ALA A 1 225 ? -14.365 -7.087 -2.771 1.00 83.25 225 ALA A C 1
ATOM 1711 O O . ALA A 1 225 ? -14.319 -7.603 -3.896 1.00 83.25 225 ALA A O 1
ATOM 1712 N N . HIS A 1 226 ? -13.407 -7.248 -1.853 1.00 88.88 226 HIS A N 1
ATOM 1713 C CA . HIS A 1 226 ? -12.165 -7.968 -2.126 1.00 88.88 226 HIS A CA 1
ATOM 1714 C C . HIS A 1 226 ? -12.444 -9.411 -2.574 1.00 88.88 226 HIS A C 1
ATOM 1716 O O . HIS A 1 226 ? -13.302 -10.112 -2.027 1.00 88.88 226 HIS A O 1
ATOM 1722 N N . ASN A 1 227 ? -11.741 -9.865 -3.606 1.00 92.06 227 ASN A N 1
ATOM 1723 C CA . ASN A 1 227 ? -11.834 -11.227 -4.128 1.00 92.06 227 ASN A CA 1
ATOM 1724 C C . ASN A 1 227 ? -10.764 -12.152 -3.517 1.00 92.06 227 ASN A C 1
ATOM 1726 O O . ASN A 1 227 ? -9.865 -11.708 -2.809 1.00 92.06 227 ASN A O 1
ATOM 1730 N N . GLU A 1 228 ? -10.845 -13.454 -3.806 1.00 96.31 228 GLU A N 1
ATOM 1731 C CA . GLU A 1 228 ? -9.955 -14.467 -3.215 1.00 96.31 228 GLU A CA 1
ATOM 1732 C C . GLU A 1 228 ? -8.468 -14.198 -3.487 1.00 96.31 228 GLU A C 1
ATOM 1734 O O . GLU A 1 228 ? -7.633 -14.429 -2.616 1.00 96.31 228 GLU A O 1
ATOM 1739 N N . LYS A 1 229 ? -8.124 -13.686 -4.678 1.00 97.75 229 LYS A N 1
ATOM 1740 C CA . LYS A 1 229 ? -6.733 -13.379 -5.040 1.00 97.75 229 LYS A CA 1
ATOM 1741 C C . LYS A 1 229 ? -6.207 -12.162 -4.282 1.00 97.75 229 LYS A C 1
ATOM 1743 O O . LYS A 1 229 ? -5.071 -12.187 -3.826 1.00 97.75 229 LYS A O 1
ATOM 1748 N N . GLN A 1 230 ? -7.034 -11.128 -4.146 1.00 97.69 230 GLN A N 1
ATOM 1749 C CA . GLN A 1 230 ? -6.729 -9.915 -3.382 1.00 97.69 230 GLN A CA 1
ATOM 1750 C C . GLN A 1 230 ? -6.486 -10.243 -1.907 1.00 97.69 230 GLN A C 1
ATOM 1752 O O . GLN A 1 230 ? -5.433 -9.913 -1.366 1.00 97.69 230 GLN A O 1
ATOM 1757 N N . ALA A 1 231 ? -7.405 -10.995 -1.301 1.00 96.69 231 ALA A N 1
ATOM 1758 C CA . ALA A 1 231 ? -7.308 -11.417 0.089 1.00 96.69 231 ALA A CA 1
ATOM 1759 C C . ALA A 1 231 ? -6.087 -12.316 0.356 1.00 96.69 231 ALA A C 1
ATOM 1761 O O . ALA A 1 231 ? -5.365 -12.111 1.332 1.00 96.69 231 ALA A O 1
ATOM 1762 N N . ALA A 1 232 ? -5.808 -13.278 -0.532 1.00 98.25 232 ALA A N 1
ATOM 1763 C CA . ALA A 1 232 ? -4.623 -14.130 -0.425 1.00 98.25 232 ALA A CA 1
ATOM 1764 C C . ALA A 1 232 ? -3.313 -13.340 -0.592 1.00 98.25 232 ALA A C 1
ATOM 1766 O O . ALA A 1 232 ? -2.313 -13.649 0.058 1.00 98.25 232 ALA A O 1
ATOM 1767 N N . LEU A 1 233 ? -3.302 -12.309 -1.445 1.00 98.56 233 LEU A N 1
ATOM 1768 C CA . LEU A 1 233 ? -2.145 -11.431 -1.594 1.00 98.56 233 LEU A CA 1
ATOM 1769 C C . LEU A 1 233 ? -1.939 -10.562 -0.346 1.00 98.56 233 LEU A C 1
ATOM 1771 O O . LEU A 1 233 ? -0.803 -10.441 0.106 1.00 98.56 233 LEU A O 1
ATOM 1775 N N . MET A 1 234 ? -3.010 -10.027 0.251 1.00 98.31 234 MET A N 1
ATOM 1776 C CA . MET A 1 234 ? -2.922 -9.298 1.521 1.00 98.31 234 MET A CA 1
ATOM 1777 C C . MET A 1 234 ? -2.359 -10.186 2.637 1.00 98.31 234 MET A C 1
ATOM 1779 O O . MET A 1 234 ? -1.441 -9.780 3.348 1.00 98.31 234 MET A O 1
ATOM 1783 N N . GLU A 1 235 ? -2.828 -11.432 2.739 1.00 98.44 235 GLU A N 1
ATOM 1784 C CA . GLU A 1 235 ? -2.263 -12.422 3.660 1.00 98.44 235 GLU A CA 1
ATOM 1785 C C . GLU A 1 235 ? -0.754 -12.629 3.416 1.00 98.44 235 GLU A C 1
ATOM 1787 O O . GLU A 1 235 ? 0.037 -12.570 4.362 1.00 98.44 235 GLU A O 1
ATOM 1792 N N . LYS A 1 236 ? -0.327 -12.794 2.152 1.00 98.38 236 LYS A N 1
ATOM 1793 C CA . LYS A 1 236 ? 1.097 -12.936 1.784 1.00 98.38 236 LYS A CA 1
ATOM 1794 C C . LYS A 1 236 ? 1.920 -11.702 2.179 1.00 98.38 236 LYS A C 1
ATOM 1796 O O . LYS A 1 236 ? 3.063 -11.862 2.621 1.00 98.38 236 LYS A O 1
ATOM 1801 N N . VAL A 1 237 ? 1.357 -10.496 2.052 1.00 98.62 237 VAL A N 1
ATOM 1802 C CA . VAL A 1 237 ? 2.016 -9.243 2.453 1.00 98.62 237 VAL A CA 1
ATOM 1803 C C . VAL A 1 237 ? 2.203 -9.166 3.961 1.00 98.62 237 VAL A C 1
ATOM 1805 O O . VAL A 1 237 ? 3.342 -9.005 4.406 1.00 98.62 237 VAL A O 1
ATOM 1808 N N . VAL A 1 238 ? 1.129 -9.336 4.739 1.00 98.56 238 VAL A N 1
ATOM 1809 C CA . VAL A 1 238 ? 1.188 -9.297 6.211 1.00 98.56 238 VAL A CA 1
ATOM 1810 C C . VAL A 1 238 ? 2.203 -10.320 6.712 1.00 98.56 238 VAL A C 1
ATOM 1812 O O . VAL A 1 238 ? 3.098 -9.963 7.473 1.00 98.56 238 VAL A O 1
ATOM 1815 N N . GLN A 1 239 ? 2.145 -11.558 6.214 1.00 97.69 239 GLN A N 1
ATOM 1816 C CA . GLN A 1 239 ? 3.081 -12.615 6.604 1.00 97.69 239 GLN A CA 1
ATOM 1817 C C . GLN A 1 239 ? 4.536 -12.333 6.209 1.00 97.69 239 GLN A C 1
ATOM 1819 O O . GLN A 1 239 ? 5.450 -12.822 6.872 1.00 97.69 239 GLN A O 1
ATOM 1824 N N . SER A 1 240 ? 4.787 -11.643 5.094 1.00 97.56 240 SER A N 1
ATOM 1825 C CA . SER A 1 240 ? 6.159 -11.354 4.659 1.00 97.56 240 SER A CA 1
ATOM 1826 C C . SER A 1 240 ? 6.760 -10.237 5.508 1.00 97.56 240 SER A C 1
ATOM 1828 O O . SER A 1 240 ? 7.825 -10.429 6.089 1.00 97.56 240 SER A O 1
ATOM 1830 N N . VAL A 1 241 ? 6.038 -9.125 5.661 1.00 97.25 241 VAL A N 1
ATOM 1831 C CA . VAL A 1 241 ? 6.478 -7.959 6.444 1.00 97.25 241 VAL A CA 1
ATOM 1832 C C . VAL A 1 241 ? 6.527 -8.258 7.951 1.00 97.25 241 VAL A C 1
ATOM 1834 O O . VAL A 1 241 ? 7.354 -7.701 8.672 1.00 97.25 241 VAL A O 1
ATOM 1837 N N . SER A 1 242 ? 5.684 -9.163 8.463 1.00 95.50 242 SER A N 1
ATOM 1838 C CA . SER A 1 242 ? 5.751 -9.591 9.868 1.00 95.50 242 SER A CA 1
ATOM 1839 C C . SER A 1 242 ? 7.031 -10.373 10.185 1.00 95.50 242 SER A C 1
ATOM 1841 O O . SER A 1 242 ? 7.584 -10.256 11.287 1.00 95.50 242 SER A O 1
ATOM 1843 N N . LYS A 1 243 ? 7.491 -11.195 9.231 1.00 93.94 243 LYS A N 1
ATOM 1844 C CA . LYS A 1 243 ? 8.683 -12.047 9.353 1.00 93.94 243 LYS A CA 1
ATOM 1845 C C . LYS A 1 243 ? 9.966 -11.263 9.130 1.00 93.94 243 LYS A C 1
ATOM 1847 O O . LYS A 1 243 ? 10.955 -11.551 9.803 1.00 93.94 243 LYS A O 1
ATOM 1852 N N . ASP A 1 244 ? 9.926 -10.302 8.220 1.00 94.38 244 ASP A N 1
ATOM 1853 C CA . ASP A 1 244 ? 11.046 -9.447 7.863 1.00 94.38 244 ASP A CA 1
ATOM 1854 C C . ASP A 1 244 ? 10.551 -8.009 7.677 1.00 94.38 244 ASP A C 1
ATOM 1856 O O . ASP A 1 244 ? 9.898 -7.682 6.686 1.00 94.38 244 ASP A O 1
ATOM 1860 N N . ASP A 1 245 ? 10.829 -7.155 8.662 1.00 92.06 245 ASP A N 1
ATOM 1861 C CA . ASP A 1 245 ? 10.384 -5.765 8.625 1.00 92.06 245 ASP A CA 1
ATOM 1862 C C . ASP A 1 245 ? 11.204 -4.896 7.672 1.00 92.06 245 ASP A C 1
ATOM 1864 O O . ASP A 1 245 ? 10.749 -3.808 7.329 1.00 92.06 245 ASP A O 1
ATOM 1868 N N . GLU A 1 246 ? 12.356 -5.378 7.194 1.00 92.00 246 GLU A N 1
ATOM 1869 C CA . GLU A 1 246 ? 13.135 -4.692 6.159 1.00 92.00 246 GLU A CA 1
ATOM 1870 C C . GLU A 1 246 ? 12.394 -4.680 4.812 1.00 92.00 246 GLU A C 1
ATOM 1872 O O . GLU A 1 246 ? 12.667 -3.819 3.980 1.00 92.00 246 GLU A O 1
ATOM 1877 N N . LEU A 1 247 ? 11.396 -5.559 4.629 1.00 95.25 247 LEU A N 1
ATOM 1878 C CA . LEU A 1 247 ? 10.512 -5.579 3.458 1.00 95.25 247 LEU A CA 1
ATOM 1879 C C . LEU A 1 247 ? 9.504 -4.418 3.428 1.00 95.25 247 LEU A C 1
ATOM 1881 O O . LEU A 1 247 ? 8.883 -4.170 2.394 1.00 95.25 247 LEU A O 1
ATOM 1885 N N . ALA A 1 248 ? 9.314 -3.702 4.540 1.00 94.62 248 ALA A N 1
ATOM 1886 C CA . ALA A 1 248 ? 8.558 -2.451 4.574 1.00 94.62 248 ALA A CA 1
ATOM 1887 C C . ALA A 1 248 ? 9.485 -1.265 4.265 1.00 94.62 248 ALA A C 1
ATOM 1889 O O . ALA A 1 248 ? 9.704 -0.399 5.113 1.00 94.62 248 ALA A O 1
ATOM 1890 N N . HIS A 1 249 ? 10.055 -1.262 3.056 1.00 91.62 249 HIS A N 1
ATOM 1891 C CA . HIS A 1 249 ? 11.025 -0.264 2.608 1.00 91.62 249 HIS A CA 1
ATOM 1892 C C . HIS A 1 249 ? 10.480 1.168 2.645 1.00 91.62 249 HIS A C 1
ATOM 1894 O O . HIS A 1 249 ? 9.293 1.399 2.405 1.00 91.62 249 HIS A O 1
ATOM 1900 N N . ASP A 1 250 ? 11.381 2.132 2.847 1.00 87.75 250 ASP A N 1
ATOM 1901 C CA . ASP A 1 250 ? 11.079 3.563 2.793 1.00 87.75 250 ASP A CA 1
ATOM 1902 C C . ASP A 1 250 ? 10.353 3.947 1.499 1.00 87.75 250 ASP A C 1
ATOM 1904 O O . ASP A 1 250 ? 10.842 3.740 0.384 1.00 87.75 250 ASP A O 1
ATOM 1908 N N . GLY A 1 251 ? 9.170 4.531 1.675 1.00 87.31 251 GLY A N 1
ATOM 1909 C CA . GLY A 1 251 ? 8.259 4.911 0.604 1.00 87.31 251 GLY A CA 1
ATOM 1910 C C . GLY A 1 251 ? 7.114 3.925 0.383 1.00 87.31 251 GLY A C 1
ATOM 1911 O O . GLY A 1 251 ? 6.191 4.280 -0.326 1.00 87.31 251 GLY A O 1
ATOM 1912 N N . MET A 1 252 ? 7.120 2.725 0.971 1.00 93.81 252 MET A N 1
ATOM 1913 C CA . MET A 1 252 ? 5.983 1.789 0.874 1.00 93.81 252 MET A CA 1
ATOM 1914 C C . MET A 1 252 ? 4.980 1.938 2.012 1.00 93.81 252 MET A C 1
ATOM 1916 O O . MET A 1 252 ? 3.858 1.442 1.913 1.00 93.81 252 MET A O 1
ATOM 1920 N N . GLN A 1 253 ? 5.389 2.528 3.134 1.00 90.81 253 GLN A N 1
ATOM 1921 C CA . GLN A 1 253 ? 4.660 2.386 4.389 1.00 90.81 253 GLN A CA 1
ATOM 1922 C C . GLN A 1 253 ? 3.289 3.070 4.373 1.00 90.81 253 GLN A C 1
ATOM 1924 O O . GLN A 1 253 ? 2.366 2.571 5.016 1.00 90.81 253 GLN A O 1
ATOM 1929 N N . ASP A 1 254 ? 3.113 4.143 3.598 1.00 90.69 254 ASP A N 1
ATOM 1930 C CA . ASP A 1 254 ? 1.809 4.782 3.419 1.00 90.69 254 ASP A CA 1
ATOM 1931 C C . ASP A 1 254 ? 0.813 3.835 2.728 1.00 90.69 254 ASP A C 1
ATOM 1933 O O . ASP A 1 254 ? -0.305 3.648 3.210 1.00 90.69 254 ASP A O 1
ATOM 1937 N N . SER A 1 255 ? 1.257 3.168 1.662 1.00 95.62 255 SER A N 1
ATOM 1938 C CA . SER A 1 255 ? 0.514 2.166 0.904 1.00 95.62 255 SER A CA 1
ATOM 1939 C C . SER A 1 255 ? 0.198 0.964 1.797 1.00 95.62 255 SER A C 1
ATOM 1941 O O . SER A 1 255 ? -0.956 0.554 1.897 1.00 95.62 255 SER A O 1
ATOM 1943 N N . LEU A 1 256 ? 1.185 0.458 2.551 1.00 97.75 256 LEU A N 1
ATOM 1944 C CA . LEU A 1 256 ? 0.970 -0.624 3.521 1.00 97.75 256 LEU A CA 1
ATOM 1945 C C . LEU A 1 256 ? -0.068 -0.247 4.592 1.00 97.75 256 LEU A C 1
ATOM 1947 O O . LEU A 1 256 ? -0.894 -1.079 4.972 1.00 97.75 256 LEU A O 1
ATOM 1951 N N . GLY A 1 257 ? -0.053 1.004 5.058 1.00 95.19 257 GLY A N 1
ATOM 1952 C CA . GLY A 1 257 ? -1.024 1.518 6.021 1.00 95.19 257 GLY A CA 1
ATOM 1953 C C . GLY A 1 257 ? -2.436 1.643 5.447 1.00 95.19 257 GLY A C 1
ATOM 1954 O O . GLY A 1 257 ? -3.405 1.323 6.136 1.00 95.19 257 GLY A O 1
ATOM 1955 N N . ARG A 1 258 ? -2.581 2.047 4.179 1.00 92.62 258 ARG A N 1
ATOM 1956 C CA . ARG A 1 258 ? -3.888 2.089 3.495 1.00 92.62 258 ARG A CA 1
ATOM 1957 C C . ARG A 1 258 ? -4.454 0.694 3.264 1.00 92.62 258 ARG A C 1
ATOM 1959 O O . ARG A 1 258 ? -5.612 0.457 3.590 1.00 92.62 258 ARG A O 1
ATOM 1966 N N . MET A 1 259 ? -3.616 -0.246 2.825 1.00 95.12 259 MET A N 1
ATOM 1967 C CA . MET A 1 259 ? -3.988 -1.659 2.707 1.00 95.12 259 MET A CA 1
ATOM 1968 C C . MET A 1 259 ? -4.486 -2.217 4.042 1.00 95.12 259 MET A C 1
ATOM 1970 O O . MET A 1 259 ? -5.538 -2.846 4.091 1.00 95.12 259 MET A O 1
ATOM 1974 N N . ALA A 1 260 ? -3.775 -1.944 5.142 1.00 95.62 260 ALA A N 1
ATOM 1975 C CA . ALA A 1 260 ? -4.242 -2.310 6.475 1.00 95.62 260 ALA A CA 1
ATOM 1976 C C . ALA A 1 260 ? -5.622 -1.697 6.762 1.00 95.62 260 ALA A C 1
ATOM 1978 O O . ALA A 1 260 ? -6.529 -2.401 7.194 1.00 95.62 260 ALA A O 1
ATOM 1979 N N . GLY A 1 261 ? -5.791 -0.401 6.477 1.00 90.19 261 GLY A N 1
ATOM 1980 C CA . GLY A 1 261 ? -7.041 0.335 6.673 1.00 90.19 261 GLY A CA 1
ATOM 1981 C C . GLY A 1 261 ? -8.260 -0.271 5.965 1.00 90.19 261 GLY A C 1
ATOM 1982 O O . GLY A 1 261 ? -9.362 -0.193 6.501 1.00 90.19 261 GLY A O 1
ATOM 1983 N N . GLU A 1 262 ? -8.079 -0.905 4.806 1.00 88.31 262 GLU A N 1
ATOM 1984 C CA . GLU A 1 262 ? -9.165 -1.583 4.079 1.00 88.31 262 GLU A CA 1
ATOM 1985 C C . GLU A 1 262 ? -9.448 -3.009 4.554 1.00 88.31 262 GLU A C 1
ATOM 1987 O O . GLU A 1 262 ? -10.566 -3.499 4.408 1.00 88.31 262 GLU A O 1
ATOM 1992 N N . TYR A 1 263 ? -8.460 -3.660 5.162 1.00 92.62 263 TYR A N 1
ATOM 1993 C CA . TYR A 1 263 ? -8.581 -4.999 5.741 1.00 92.62 263 TYR A CA 1
ATOM 1994 C C . TYR A 1 263 ? -8.809 -4.955 7.262 1.00 92.62 263 TYR A C 1
ATOM 1996 O O . TYR A 1 263 ? -8.572 -5.940 7.961 1.00 92.62 263 TYR A O 1
ATOM 2004 N N . MET A 1 264 ? -9.303 -3.831 7.798 1.00 92.50 264 MET A N 1
ATOM 2005 C CA . MET A 1 264 ? -9.651 -3.703 9.219 1.00 92.50 264 MET A CA 1
ATOM 2006 C C . MET A 1 264 ? -10.621 -4.784 9.721 1.00 92.50 264 MET A C 1
ATOM 2008 O O . MET A 1 264 ? -10.385 -5.305 10.811 1.00 92.50 264 MET A O 1
ATOM 2012 N N . PRO A 1 265 ? -11.651 -5.219 8.965 1.00 89.88 265 PRO A N 1
ATOM 2013 C CA . PRO A 1 265 ? -12.445 -6.377 9.364 1.00 89.88 265 PRO A CA 1
ATOM 2014 C C . PRO A 1 265 ? -11.604 -7.631 9.640 1.00 89.88 265 PRO A C 1
ATOM 2016 O O . PRO A 1 265 ? -11.759 -8.257 10.689 1.00 89.88 265 PRO A O 1
ATOM 2019 N N . ASP A 1 266 ? -10.693 -7.980 8.732 1.00 92.44 266 ASP A N 1
ATOM 2020 C CA . ASP A 1 266 ? -9.814 -9.146 8.829 1.00 92.44 266 ASP A CA 1
ATOM 2021 C C . ASP A 1 266 ? -8.797 -9.004 9.973 1.00 92.44 266 ASP A C 1
ATOM 2023 O O . ASP A 1 266 ? -8.565 -9.960 10.714 1.00 92.44 266 ASP A O 1
ATOM 2027 N N . ILE A 1 267 ? -8.247 -7.799 10.164 1.00 95.56 267 ILE A N 1
ATOM 2028 C CA . ILE A 1 267 ? -7.341 -7.450 11.270 1.00 95.56 267 ILE A CA 1
ATOM 2029 C C . ILE A 1 267 ? -8.054 -7.596 12.616 1.00 95.56 267 ILE A C 1
ATOM 2031 O O . ILE A 1 267 ? -7.562 -8.274 13.511 1.00 95.56 267 ILE A O 1
ATOM 2035 N N . HIS A 1 268 ? -9.245 -7.025 12.782 1.00 93.25 268 HIS A N 1
ATOM 2036 C CA . HIS A 1 268 ? -9.996 -7.187 14.025 1.00 93.25 268 HIS A CA 1
ATOM 2037 C C . HIS A 1 268 ? -10.333 -8.657 14.303 1.00 93.25 268 HIS A C 1
ATOM 2039 O O . HIS A 1 268 ? -10.221 -9.117 15.439 1.00 93.25 268 HIS A O 1
ATOM 2045 N N . GLN A 1 269 ? -10.694 -9.429 13.273 1.00 90.56 269 GLN A N 1
ATOM 2046 C CA . GLN A 1 269 ? -10.945 -10.860 13.438 1.00 90.56 269 GLN A CA 1
ATOM 2047 C C . GLN A 1 269 ? -9.712 -11.661 13.872 1.00 90.56 269 GLN A C 1
ATOM 2049 O O . GLN A 1 269 ? -9.874 -12.654 14.600 1.00 90.56 269 GLN A O 1
ATOM 2054 N N . SER A 1 270 ? -8.516 -11.285 13.408 1.00 92.25 270 SER A N 1
ATOM 2055 C CA . SER A 1 270 ? -7.272 -11.963 13.777 1.00 92.25 270 SER A CA 1
ATOM 2056 C C . SER A 1 270 ? -6.852 -11.654 15.212 1.00 92.25 270 SER A C 1
ATOM 2058 O O . SER A 1 270 ? -6.348 -12.552 15.880 1.00 92.25 270 SER A O 1
ATOM 2060 N N . LEU A 1 271 ? -7.133 -10.443 15.706 1.00 91.56 271 LEU A N 1
ATOM 2061 C CA . LEU A 1 271 ? -6.813 -10.001 17.072 1.00 91.56 271 LEU A CA 1
ATOM 2062 C C . LEU A 1 271 ? -7.873 -10.399 18.114 1.00 91.56 271 LEU A C 1
ATOM 2064 O O . LEU A 1 271 ? -7.613 -10.456 19.314 1.00 91.56 271 LEU A O 1
ATOM 2068 N N . THR A 1 272 ? -9.093 -10.710 17.686 1.00 85.50 272 THR A N 1
ATOM 2069 C CA . THR A 1 272 ? -10.112 -11.245 18.591 1.00 85.50 272 THR A CA 1
ATOM 2070 C C . THR A 1 272 ? -9.867 -12.723 18.857 1.00 85.50 272 THR A C 1
ATOM 2072 O O . THR A 1 272 ? -9.670 -13.518 17.943 1.00 85.50 272 THR A O 1
ATOM 2075 N N . ASN A 1 273 ? -9.959 -13.155 20.111 1.00 69.00 273 ASN A N 1
ATOM 2076 C CA . ASN A 1 273 ? -9.916 -14.580 20.437 1.00 69.00 273 ASN A CA 1
ATOM 2077 C C . ASN A 1 273 ? -11.196 -15.286 19.962 1.00 69.00 273 ASN A C 1
ATOM 2079 O O . ASN A 1 273 ? -12.291 -14.734 20.048 1.00 69.00 273 ASN A O 1
ATOM 2083 N N . ASP A 1 274 ? -11.089 -16.526 19.470 1.00 59.03 274 ASP A N 1
ATOM 2084 C CA . ASP A 1 274 ? -12.280 -17.299 19.103 1.00 59.03 274 ASP A CA 1
ATOM 2085 C C . ASP A 1 274 ? -13.050 -17.673 20.373 1.00 59.03 274 ASP A C 1
ATOM 2087 O O . ASP A 1 274 ? -12.728 -18.640 21.068 1.00 59.03 274 ASP A O 1
ATOM 2091 N N . GLN A 1 275 ? -14.075 -16.888 20.710 1.00 51.12 275 GLN A N 1
ATOM 2092 C CA . GLN A 1 275 ? -15.096 -17.343 21.639 1.00 51.12 275 GLN A CA 1
ATOM 2093 C C . GLN A 1 275 ? -15.925 -18.384 20.897 1.00 51.12 275 GLN A C 1
ATOM 2095 O O . GLN A 1 275 ? -16.957 -18.073 20.303 1.00 51.12 275 GLN A O 1
ATOM 2100 N N . SER A 1 276 ? -15.428 -19.624 20.899 1.00 42.28 276 SER A N 1
ATOM 2101 C CA . SER A 1 276 ? -16.119 -20.780 20.347 1.00 42.28 276 SER A CA 1
ATOM 2102 C C . SER A 1 276 ? -17.577 -20.737 20.794 1.00 42.28 276 SER A C 1
ATOM 2104 O O . SER A 1 276 ? -17.865 -20.855 21.993 1.00 42.28 276 SER A O 1
ATOM 2106 N N . GLY A 1 277 ? -18.493 -20.573 19.839 1.00 39.72 277 GLY A N 1
ATOM 2107 C CA . GLY A 1 277 ? -19.907 -20.782 20.087 1.00 39.72 277 GLY A CA 1
ATOM 2108 C C . GLY A 1 277 ? -20.063 -22.160 20.719 1.00 39.72 277 GLY A C 1
ATOM 2109 O O . GLY A 1 277 ? -19.575 -23.167 20.194 1.00 39.72 277 GLY A O 1
ATOM 2110 N N . THR A 1 278 ? -20.689 -22.231 21.889 1.00 38.81 278 THR A N 1
ATOM 2111 C CA . THR A 1 278 ? -21.002 -23.529 22.483 1.00 38.81 278 THR A CA 1
ATOM 2112 C C . THR A 1 278 ? -21.794 -24.352 21.462 1.00 38.81 278 THR A C 1
ATOM 2114 O O . THR A 1 278 ? -22.782 -23.866 20.920 1.00 38.81 278 THR A O 1
ATOM 2117 N N . ASN A 1 279 ? -21.402 -25.611 21.242 1.00 41.22 279 ASN A N 1
ATOM 2118 C CA . ASN A 1 279 ? -22.133 -26.599 20.432 1.00 41.22 279 ASN A CA 1
ATOM 2119 C C . ASN A 1 279 ? -22.039 -26.474 18.894 1.00 41.22 279 ASN A C 1
ATOM 2121 O O . ASN A 1 279 ? -23.023 -26.737 18.203 1.00 41.22 279 ASN A O 1
ATOM 2125 N N . GLY A 1 280 ? -20.858 -26.174 18.340 1.00 38.09 280 GLY A N 1
ATOM 2126 C CA . GLY A 1 280 ? -20.567 -26.442 16.919 1.00 38.09 280 GLY A CA 1
ATOM 2127 C C . GLY A 1 280 ? -21.317 -25.558 15.914 1.00 38.09 280 GLY A C 1
ATOM 2128 O O . GLY A 1 280 ? -21.570 -25.996 14.792 1.00 38.09 280 GLY A O 1
ATOM 2129 N N . GLN A 1 281 ? -21.687 -24.344 16.325 1.00 43.62 281 GLN A N 1
ATOM 2130 C CA . GLN A 1 281 ? -22.148 -23.270 15.439 1.00 43.62 281 GLN A CA 1
ATOM 2131 C C . GLN A 1 281 ? -20.940 -22.503 14.861 1.00 43.62 281 GLN A C 1
ATOM 2133 O O . GLN A 1 281 ? -19.863 -22.574 15.462 1.00 43.62 281 GLN A O 1
ATOM 2138 N N . PRO A 1 282 ? -21.087 -21.794 13.719 1.00 44.41 282 PRO A N 1
ATOM 2139 C CA . PRO A 1 282 ? -20.065 -20.870 13.219 1.00 44.41 282 PRO A CA 1
ATOM 2140 C C . PRO A 1 282 ? -19.572 -19.947 14.343 1.00 44.41 282 PRO A C 1
ATOM 2142 O O . PRO A 1 282 ? -20.370 -19.537 15.187 1.00 44.41 282 PRO A O 1
ATOM 2145 N N . GLY A 1 283 ? -18.265 -19.677 14.387 1.00 54.38 283 GLY A N 1
ATOM 2146 C CA . GLY A 1 283 ? -17.653 -18.858 15.435 1.00 54.38 283 GLY A CA 1
ATOM 2147 C C . GLY A 1 283 ? -18.271 -17.459 15.508 1.00 54.38 283 GLY A C 1
ATOM 2148 O O . GLY A 1 283 ? -18.740 -16.916 14.509 1.00 54.38 283 GLY A O 1
ATOM 2149 N N . ASN A 1 284 ? -18.257 -16.860 16.699 1.00 63.91 284 ASN A N 1
ATOM 2150 C CA . ASN A 1 284 ? -18.907 -15.572 16.958 1.00 63.91 284 ASN A CA 1
ATOM 2151 C C . ASN A 1 284 ? -18.243 -14.394 16.205 1.00 63.91 284 ASN A C 1
ATOM 2153 O O . ASN A 1 284 ? -18.840 -13.336 16.023 1.00 63.91 284 ASN A O 1
ATOM 2157 N N . LYS A 1 285 ? -17.004 -14.588 15.732 1.00 74.75 285 LYS A N 1
ATOM 2158 C CA . LYS A 1 285 ? -16.194 -13.574 15.039 1.00 74.75 285 LYS A CA 1
ATOM 2159 C C . LYS A 1 285 ? -16.826 -13.056 13.752 1.00 74.75 285 LYS A C 1
ATOM 2161 O O . LYS A 1 285 ? -16.776 -11.860 13.498 1.00 74.75 285 LYS A O 1
ATOM 2166 N N . ASP A 1 286 ? -17.444 -13.935 12.968 1.00 74.38 286 ASP A N 1
ATOM 2167 C CA . ASP A 1 286 ? -18.047 -13.564 11.681 1.00 74.38 286 ASP A CA 1
ATOM 2168 C C . ASP A 1 286 ? -19.300 -12.700 11.871 1.00 74.38 286 ASP A C 1
ATOM 2170 O O . ASP A 1 286 ? -19.628 -11.884 11.014 1.00 74.38 286 ASP A O 1
ATOM 2174 N N . GLN A 1 287 ? -19.994 -12.877 13.001 1.00 74.19 287 GLN A N 1
ATOM 2175 C CA . GLN A 1 287 ? -21.122 -12.036 13.403 1.00 74.19 287 GLN A CA 1
ATOM 2176 C C . GLN A 1 287 ? -20.643 -10.690 13.952 1.00 74.19 287 GLN A C 1
ATOM 2178 O O . GLN A 1 287 ? -21.259 -9.659 13.685 1.00 74.19 287 GLN A O 1
ATOM 2183 N N . PHE A 1 288 ? -19.537 -10.692 14.701 1.00 77.31 288 PHE A N 1
ATOM 2184 C CA . PHE A 1 288 ? -18.941 -9.473 15.239 1.00 77.31 288 PHE A CA 1
ATOM 2185 C C . PHE A 1 288 ? -18.328 -8.578 14.170 1.00 77.31 288 PHE A C 1
ATOM 2187 O O . PHE A 1 288 ? -18.565 -7.377 14.201 1.00 77.31 288 PHE A O 1
ATOM 2194 N N . TYR A 1 289 ? -17.568 -9.148 13.241 1.00 83.00 289 TYR A N 1
ATOM 2195 C CA . TYR A 1 289 ? -16.780 -8.429 12.240 1.00 83.00 289 TYR A CA 1
ATOM 2196 C C . TYR A 1 289 ? -17.159 -8.919 10.847 1.00 83.00 289 TYR A C 1
ATOM 2198 O O . TYR A 1 289 ? -16.391 -9.640 10.206 1.00 83.00 289 TYR A O 1
ATOM 2206 N N . PRO A 1 290 ? -18.377 -8.642 10.380 1.00 77.06 290 PRO A N 1
ATOM 2207 C CA . PRO A 1 290 ? -18.830 -9.244 9.146 1.00 77.06 290 PRO A CA 1
ATOM 2208 C C . PRO A 1 290 ? -18.077 -8.656 7.947 1.00 77.06 290 PRO A C 1
ATOM 2210 O O . PRO A 1 290 ? -17.876 -7.448 7.841 1.00 77.06 290 PRO A O 1
ATOM 2213 N N . ILE A 1 291 ? -17.693 -9.541 7.029 1.00 78.69 291 ILE A N 1
ATOM 2214 C CA . ILE A 1 291 ? -16.881 -9.232 5.849 1.00 78.69 291 ILE A CA 1
ATOM 2215 C C . ILE A 1 291 ? -17.740 -9.375 4.596 1.00 78.69 291 ILE A C 1
ATOM 2217 O O . ILE A 1 291 ? -18.442 -10.373 4.416 1.00 78.69 291 ILE A O 1
ATOM 2221 N N . SER A 1 292 ? -17.655 -8.388 3.707 1.00 76.44 292 SER A N 1
ATOM 2222 C CA . SER A 1 292 ? -18.131 -8.515 2.330 1.00 76.44 292 SER A CA 1
ATOM 2223 C C . SER A 1 292 ? -17.002 -9.041 1.445 1.00 76.44 292 SER A C 1
ATOM 2225 O O . SER A 1 292 ? -15.893 -8.527 1.509 1.00 76.44 292 SER A O 1
ATOM 2227 N N . GLY A 1 293 ? -17.288 -10.016 0.581 1.00 83.00 293 GLY A N 1
ATOM 2228 C CA . GLY A 1 293 ? -16.283 -10.595 -0.315 1.00 83.00 293 GLY A CA 1
ATOM 2229 C C . GLY A 1 293 ? -15.478 -11.720 0.334 1.00 83.00 293 GLY A C 1
ATOM 2230 O O . GLY A 1 293 ? -16.031 -12.554 1.049 1.00 83.00 293 GLY A O 1
ATOM 2231 N N . SER A 1 294 ? -14.191 -11.783 0.007 1.00 88.81 294 SER A N 1
ATOM 2232 C CA . SER A 1 294 ? -13.263 -12.827 0.449 1.00 88.81 294 SER A CA 1
ATOM 2233 C C . SER A 1 294 ? -12.401 -12.328 1.600 1.00 88.81 294 SER A C 1
ATOM 2235 O O . SER A 1 294 ? -11.898 -11.213 1.556 1.00 88.81 294 SER A O 1
ATOM 2237 N N . ARG A 1 295 ? -12.217 -13.181 2.608 1.00 88.62 295 ARG A N 1
ATOM 2238 C CA . ARG A 1 295 ? -11.418 -12.905 3.807 1.00 88.62 295 ARG A CA 1
ATOM 2239 C C . ARG A 1 295 ? -9.934 -13.176 3.572 1.00 88.62 295 ARG A C 1
ATOM 2241 O O . ARG A 1 295 ? -9.600 -14.242 3.050 1.00 88.62 295 ARG A O 1
ATOM 2248 N N . ALA A 1 296 ? -9.071 -12.286 4.054 1.00 92.88 296 ALA A N 1
ATOM 2249 C CA . ALA A 1 296 ? -7.653 -12.560 4.270 1.00 92.88 296 ALA A CA 1
ATOM 2250 C C . ALA A 1 296 ? -7.480 -13.327 5.593 1.00 92.88 296 ALA A C 1
ATOM 2252 O O . ALA A 1 296 ? -7.950 -12.893 6.646 1.00 92.88 296 ALA A O 1
ATOM 2253 N N . GLN A 1 297 ? -6.839 -14.498 5.565 1.00 92.94 297 GLN A N 1
ATOM 2254 C CA . GLN A 1 297 ? -6.691 -15.326 6.767 1.00 92.94 297 GLN A CA 1
ATOM 2255 C C . GLN A 1 297 ? -5.448 -14.893 7.544 1.00 92.94 297 GLN A C 1
ATOM 2257 O O . GLN A 1 297 ? -4.367 -15.457 7.398 1.00 92.94 297 GLN A O 1
ATOM 2262 N N . LEU A 1 298 ? -5.606 -13.853 8.360 1.00 94.44 298 LEU A N 1
ATOM 2263 C CA . LEU A 1 298 ? -4.509 -13.280 9.130 1.00 94.44 298 LEU A CA 1
ATOM 2264 C C . LEU A 1 298 ? -4.315 -14.006 10.471 1.00 94.44 298 LEU A C 1
ATOM 2266 O O . LEU A 1 298 ? -5.278 -14.348 11.160 1.00 94.44 298 LEU A O 1
ATOM 2270 N N . ASP A 1 299 ? -3.054 -14.214 10.847 1.00 93.19 299 ASP A N 1
ATOM 2271 C CA . ASP A 1 299 ? -2.650 -14.694 12.173 1.00 93.19 299 ASP A CA 1
ATOM 2272 C C . ASP A 1 299 ? -2.468 -13.507 13.131 1.00 93.19 299 ASP A C 1
ATOM 2274 O O . ASP A 1 299 ? -1.990 -12.448 12.720 1.00 93.19 299 ASP A O 1
ATOM 2278 N N . GLU A 1 300 ? -2.835 -13.678 14.402 1.00 92.81 300 GLU A N 1
ATOM 2279 C CA . GLU A 1 300 ? -2.752 -12.643 15.446 1.00 92.81 300 GLU A CA 1
ATOM 2280 C C . GLU A 1 300 ? -1.337 -12.054 15.544 1.00 92.81 300 GLU A C 1
ATOM 2282 O O . GLU A 1 300 ? -1.141 -10.842 15.452 1.00 92.81 300 GLU A O 1
ATOM 2287 N N . ARG A 1 301 ? -0.318 -12.917 15.626 1.00 92.38 301 ARG A N 1
ATOM 2288 C CA . ARG A 1 301 ? 1.073 -12.502 15.825 1.00 92.38 301 ARG A CA 1
ATOM 2289 C C . ARG A 1 301 ? 1.640 -11.822 14.587 1.00 92.38 301 ARG A C 1
ATOM 2291 O O . ARG A 1 301 ? 2.366 -10.834 14.714 1.00 92.38 301 ARG A O 1
ATOM 2298 N N . ASP A 1 302 ? 1.340 -12.351 13.402 1.00 95.94 302 ASP A N 1
ATOM 2299 C CA . ASP A 1 302 ? 1.748 -11.717 12.147 1.00 95.94 302 ASP A CA 1
ATOM 2300 C C . ASP A 1 302 ? 1.063 -10.354 11.972 1.00 95.94 302 ASP A C 1
ATOM 2302 O O . ASP A 1 302 ? 1.719 -9.393 11.571 1.00 95.94 302 ASP A O 1
ATOM 2306 N N . THR A 1 303 ? -0.206 -10.237 12.374 1.00 97.75 303 THR A N 1
ATOM 2307 C CA . THR A 1 303 ? -0.967 -8.980 12.351 1.00 97.75 303 THR A CA 1
ATOM 2308 C C . THR A 1 303 ? -0.341 -7.931 13.267 1.00 97.75 303 THR A C 1
ATOM 2310 O O . THR A 1 303 ? -0.019 -6.838 12.798 1.00 97.75 303 THR A O 1
ATOM 2313 N N . SER A 1 304 ? -0.097 -8.246 14.546 1.00 97.19 304 SER A N 1
ATOM 2314 C CA . SER A 1 304 ? 0.508 -7.287 15.484 1.00 97.19 304 SER A CA 1
ATOM 2315 C C . SER A 1 304 ? 1.885 -6.819 15.003 1.00 97.19 304 SER A C 1
ATOM 2317 O O . SER A 1 304 ? 2.202 -5.635 15.090 1.00 97.19 304 SER A O 1
ATOM 2319 N N . ARG A 1 305 ? 2.705 -7.726 14.450 1.00 97.19 305 ARG A N 1
ATOM 2320 C CA . ARG A 1 305 ? 4.039 -7.401 13.905 1.00 97.19 305 ARG A CA 1
ATOM 2321 C C . ARG A 1 305 ? 3.969 -6.535 12.663 1.00 97.19 305 ARG A C 1
ATOM 2323 O O . ARG A 1 305 ? 4.728 -5.579 12.561 1.00 97.19 305 ARG A O 1
ATOM 2330 N N . PHE A 1 306 ? 3.066 -6.854 11.744 1.00 98.19 306 PHE A N 1
ATOM 2331 C CA . PHE A 1 306 ? 2.829 -6.040 10.562 1.00 98.19 306 PHE A CA 1
ATOM 2332 C C . PHE A 1 306 ? 2.416 -4.616 10.954 1.00 98.19 306 PHE A C 1
ATOM 2334 O O . PHE A 1 306 ? 3.053 -3.659 10.519 1.00 98.19 306 PHE A O 1
ATOM 2341 N N . LEU A 1 307 ? 1.430 -4.473 11.847 1.00 98.25 307 LEU A N 1
ATOM 2342 C CA . LEU A 1 307 ? 0.987 -3.175 12.364 1.00 98.25 307 LEU A CA 1
ATOM 2343 C C . LEU A 1 307 ? 2.125 -2.421 13.062 1.00 98.25 307 LEU A C 1
ATOM 2345 O O . LEU A 1 307 ? 2.317 -1.233 12.818 1.00 98.25 307 LEU A O 1
ATOM 2349 N N . MET A 1 308 ? 2.923 -3.104 13.884 1.00 96.44 308 MET A N 1
ATOM 2350 C CA . MET A 1 308 ? 4.094 -2.510 14.528 1.00 96.44 308 MET A CA 1
ATOM 2351 C C . MET A 1 308 ? 5.120 -2.005 13.506 1.00 96.44 308 MET A C 1
ATOM 2353 O O . MET A 1 308 ? 5.625 -0.896 13.650 1.00 96.44 308 MET A O 1
ATOM 2357 N N . THR A 1 309 ? 5.418 -2.785 12.465 1.00 96.25 309 THR A N 1
ATOM 2358 C CA . THR A 1 309 ? 6.357 -2.402 11.403 1.00 96.25 309 THR A CA 1
ATOM 2359 C C . THR A 1 309 ? 5.857 -1.196 10.614 1.00 96.25 309 THR A C 1
ATOM 2361 O O . THR A 1 309 ? 6.577 -0.207 10.497 1.00 96.25 309 THR A O 1
ATOM 2364 N N . VAL A 1 310 ? 4.616 -1.240 10.122 1.00 96.75 310 VAL A N 1
ATOM 2365 C CA . VAL A 1 310 ? 4.017 -0.139 9.348 1.00 96.75 310 VAL A CA 1
ATOM 2366 C C . VAL A 1 310 ? 3.862 1.115 10.209 1.00 96.75 310 VAL A C 1
ATOM 2368 O O . VAL A 1 310 ? 4.105 2.226 9.747 1.00 96.75 310 VAL A O 1
ATOM 2371 N N . GLY A 1 311 ? 3.533 0.940 11.490 1.00 94.25 311 GLY A N 1
ATOM 2372 C CA . GLY A 1 311 ? 3.389 2.019 12.458 1.00 94.25 311 GLY A CA 1
ATOM 2373 C C . GLY A 1 311 ? 4.688 2.749 12.803 1.00 94.25 311 GLY A C 1
ATOM 2374 O O . GLY A 1 311 ? 4.616 3.771 13.474 1.00 94.25 311 GLY A O 1
ATOM 2375 N N . LYS A 1 312 ? 5.870 2.284 12.372 1.00 92.50 312 LYS A N 1
ATOM 2376 C CA . LYS A 1 312 ? 7.122 3.051 12.527 1.00 92.50 312 LYS A CA 1
ATOM 2377 C C . LYS A 1 312 ? 7.088 4.345 11.714 1.00 92.50 312 LYS A C 1
ATOM 2379 O O . LYS A 1 312 ? 7.554 5.384 12.187 1.00 92.50 312 LYS A O 1
ATOM 2384 N N . ASP A 1 313 ? 6.493 4.295 10.529 1.00 91.81 313 ASP A N 1
ATOM 2385 C CA . ASP A 1 313 ? 6.408 5.421 9.606 1.00 91.81 313 ASP A CA 1
ATOM 2386 C C . ASP A 1 313 ? 5.199 6.334 9.920 1.00 91.81 313 ASP A C 1
ATOM 2388 O O . ASP A 1 313 ? 4.112 5.828 10.224 1.00 91.81 313 ASP A O 1
ATOM 2392 N N . PRO A 1 314 ? 5.343 7.677 9.876 1.00 91.44 314 PRO A N 1
ATOM 2393 C CA . PRO A 1 314 ? 4.234 8.596 10.131 1.00 91.44 314 PRO A CA 1
ATOM 2394 C C . PRO A 1 314 ? 3.042 8.432 9.181 1.00 91.44 314 PRO A C 1
ATOM 2396 O O . PRO A 1 314 ? 1.901 8.559 9.632 1.00 91.44 314 PRO A O 1
ATOM 2399 N N . ASP A 1 315 ? 3.281 8.185 7.890 1.00 91.06 315 ASP A N 1
ATOM 2400 C CA . ASP A 1 315 ? 2.222 8.038 6.890 1.00 91.06 315 ASP A CA 1
ATOM 2401 C C . ASP A 1 315 ? 1.494 6.702 7.058 1.00 91.06 315 ASP A C 1
ATOM 2403 O O . ASP A 1 315 ? 0.260 6.682 7.072 1.00 91.06 315 ASP A O 1
ATOM 2407 N N . GLY A 1 316 ? 2.235 5.614 7.292 1.00 93.88 316 GLY A N 1
ATOM 2408 C CA . GLY A 1 316 ? 1.658 4.312 7.638 1.00 93.88 316 GLY A CA 1
ATOM 2409 C C . GLY A 1 316 ? 0.794 4.368 8.904 1.00 93.88 316 GLY A C 1
ATOM 2410 O O . GLY A 1 316 ? -0.355 3.918 8.906 1.00 93.88 316 GLY A O 1
ATOM 2411 N N . TYR A 1 317 ? 1.303 5.003 9.965 1.00 92.56 317 TYR A N 1
ATOM 2412 C CA . TYR A 1 317 ? 0.575 5.217 11.221 1.00 92.56 317 TYR A CA 1
ATOM 2413 C C . TYR A 1 317 ? -0.704 6.049 11.025 1.00 92.56 317 TYR A C 1
ATOM 2415 O O . TYR A 1 317 ? -1.773 5.683 11.520 1.00 92.56 317 TYR A O 1
ATOM 2423 N N . ALA A 1 318 ? -0.627 7.152 10.271 1.00 91.12 318 ALA A N 1
ATOM 2424 C CA . ALA A 1 318 ? -1.780 8.003 9.981 1.00 91.12 318 ALA A CA 1
ATOM 2425 C C . ALA A 1 318 ? -2.849 7.280 9.146 1.00 91.12 318 ALA A C 1
ATOM 2427 O O . ALA A 1 318 ? -4.038 7.393 9.454 1.00 91.12 318 ALA A O 1
ATOM 2428 N N . ALA A 1 319 ? -2.447 6.518 8.124 1.00 91.44 319 ALA A N 1
ATOM 2429 C CA . ALA A 1 319 ? -3.367 5.749 7.291 1.00 91.44 319 ALA A CA 1
ATOM 2430 C C . ALA A 1 319 ? -4.115 4.677 8.103 1.00 91.44 319 ALA A C 1
ATOM 2432 O O . ALA A 1 319 ? -5.341 4.583 7.995 1.00 91.44 319 ALA A O 1
ATOM 2433 N N . ILE A 1 320 ? -3.408 3.947 8.978 1.00 93.81 320 ILE A N 1
ATOM 2434 C CA . ILE A 1 320 ? -4.024 2.960 9.876 1.00 93.81 320 ILE A CA 1
ATOM 2435 C C . ILE A 1 320 ? -5.006 3.632 10.838 1.00 93.81 320 ILE A C 1
ATOM 2437 O O . ILE A 1 320 ? -6.129 3.158 10.968 1.00 93.81 320 ILE A O 1
ATOM 2441 N N . ASN A 1 321 ? -4.638 4.751 11.473 1.00 90.94 321 ASN A N 1
ATOM 2442 C CA . ASN A 1 321 ? -5.538 5.459 12.392 1.00 90.94 321 ASN A CA 1
ATOM 2443 C C . ASN A 1 321 ? -6.837 5.902 11.731 1.00 90.94 321 ASN A C 1
ATOM 2445 O O . ASN A 1 321 ? -7.907 5.783 12.331 1.00 90.94 321 ASN A O 1
ATOM 2449 N N . LEU A 1 322 ? -6.751 6.417 10.504 1.00 87.44 322 LEU A N 1
ATOM 2450 C CA . LEU A 1 322 ? -7.925 6.842 9.752 1.00 87.44 322 LEU A CA 1
ATOM 2451 C C . LEU A 1 322 ? -8.802 5.644 9.372 1.00 87.44 322 LEU A C 1
ATOM 2453 O O . LEU A 1 322 ? -10.016 5.716 9.562 1.00 87.44 322 LEU A O 1
ATOM 2457 N N . GLY A 1 323 ? -8.201 4.546 8.897 1.00 87.38 323 GLY A N 1
ATOM 2458 C CA . GLY A 1 323 ? -8.910 3.301 8.580 1.00 87.38 323 GLY A CA 1
ATOM 2459 C C . GLY A 1 323 ? -9.598 2.686 9.799 1.00 87.38 323 GLY A C 1
ATOM 2460 O O . GLY A 1 323 ? -10.801 2.436 9.768 1.00 87.38 323 GLY A O 1
ATOM 2461 N N . GLU A 1 324 ? -8.865 2.540 10.901 1.00 90.94 324 GLU A N 1
ATOM 2462 C CA . GLU A 1 324 ? -9.352 2.003 12.175 1.00 90.94 324 GLU A CA 1
ATOM 2463 C C . GLU A 1 324 ? -10.505 2.839 12.736 1.00 90.94 324 GLU A C 1
ATOM 2465 O O . GLU A 1 324 ? -11.568 2.321 13.084 1.00 90.94 324 GLU A O 1
ATOM 2470 N N . SER A 1 325 ? -10.335 4.161 12.780 1.00 87.81 325 SER A N 1
ATOM 2471 C CA . SER A 1 325 ? -11.362 5.068 13.300 1.00 87.81 325 SER A CA 1
ATOM 2472 C C . SER A 1 325 ? -12.621 5.047 12.442 1.00 87.81 325 SER A C 1
ATOM 2474 O O . SER A 1 325 ? -13.735 5.091 12.971 1.00 87.81 325 SER A O 1
ATOM 2476 N N . ALA A 1 326 ? -12.461 4.962 11.117 1.00 83.88 326 ALA A N 1
ATOM 2477 C CA . ALA A 1 326 ? -13.578 4.836 10.196 1.00 83.88 326 ALA A CA 1
ATOM 2478 C C . ALA A 1 326 ? -14.322 3.511 10.395 1.00 83.88 326 ALA A C 1
ATOM 2480 O O . ALA A 1 326 ? -15.548 3.495 10.533 1.00 83.88 326 ALA A O 1
ATOM 2481 N N . TYR A 1 327 ? -13.585 2.402 10.426 1.00 86.56 327 TYR A N 1
ATOM 2482 C CA . TYR A 1 327 ? -14.141 1.064 10.552 1.00 86.56 327 TYR A CA 1
ATOM 2483 C C . TYR A 1 327 ? -14.879 0.877 11.879 1.00 86.56 327 TYR A C 1
ATOM 2485 O O . TYR A 1 327 ? -16.064 0.541 11.888 1.00 86.56 327 TYR A O 1
ATOM 2493 N N . THR A 1 328 ? -14.221 1.172 12.997 1.00 89.19 328 THR A N 1
ATOM 2494 C CA . THR A 1 328 ? -14.775 0.972 14.345 1.00 89.19 328 THR A CA 1
ATOM 2495 C C . THR A 1 328 ? -15.987 1.848 14.622 1.00 89.19 328 THR A C 1
ATOM 2497 O O . THR A 1 328 ? -16.952 1.377 15.222 1.00 89.19 328 THR A O 1
ATOM 2500 N N . SER A 1 329 ? -15.997 3.092 14.130 1.00 85.56 329 SER A N 1
ATOM 2501 C CA . SER A 1 329 ? -17.163 3.974 14.253 1.00 85.56 329 SER A CA 1
ATOM 2502 C C . SER A 1 329 ? -18.386 3.393 13.545 1.00 85.56 329 SER A C 1
ATOM 2504 O O . SER A 1 329 ? -19.481 3.371 14.110 1.00 85.56 329 SER A O 1
ATOM 2506 N N . ASN A 1 330 ? -18.196 2.866 12.331 1.00 81.81 330 ASN A N 1
ATOM 2507 C CA . ASN A 1 330 ? -19.261 2.199 11.584 1.00 81.81 330 ASN A CA 1
ATOM 2508 C C . ASN A 1 330 ? -19.677 0.875 12.238 1.00 81.81 330 ASN A C 1
ATOM 2510 O O . ASN A 1 330 ? -20.859 0.541 12.248 1.00 81.81 330 ASN A O 1
ATOM 2514 N N . LEU A 1 331 ? -18.731 0.136 12.816 1.00 86.00 331 LEU A N 1
ATOM 2515 C CA . LEU A 1 331 ? -19.003 -1.129 13.488 1.00 86.00 331 LEU A CA 1
ATOM 2516 C C . LEU A 1 331 ? -19.812 -0.948 14.775 1.00 86.00 331 LEU A C 1
ATOM 2518 O O . LEU A 1 331 ? -20.764 -1.693 15.019 1.00 86.00 331 LEU A O 1
ATOM 2522 N N . ILE A 1 332 ? -19.480 0.073 15.566 1.00 87.88 332 ILE A N 1
ATOM 2523 C CA . ILE A 1 332 ? -20.263 0.477 16.736 1.00 87.88 332 ILE A CA 1
ATOM 2524 C C . ILE A 1 332 ? -21.688 0.831 16.314 1.00 87.88 332 ILE A C 1
ATOM 2526 O O . ILE A 1 332 ? -22.651 0.334 16.901 1.00 87.88 332 ILE A O 1
ATOM 2530 N N . ASP A 1 333 ? -21.827 1.660 15.279 1.00 83.12 333 ASP A N 1
ATOM 2531 C CA . ASP A 1 333 ? -23.135 2.074 14.787 1.00 83.12 333 ASP A CA 1
ATOM 2532 C C . ASP A 1 333 ? -23.963 0.888 14.274 1.00 83.12 333 ASP A C 1
ATOM 2534 O O . ASP A 1 333 ? -25.129 0.750 14.650 1.00 83.12 333 ASP A O 1
ATOM 2538 N N . TYR A 1 334 ? -23.346 -0.029 13.525 1.00 82.69 334 TYR A N 1
ATOM 2539 C CA . TYR A 1 334 ? -23.981 -1.256 13.053 1.00 82.69 334 TYR A CA 1
ATOM 2540 C C . TYR A 1 334 ? -24.533 -2.107 14.199 1.00 82.69 334 TYR A C 1
ATOM 2542 O O . TYR A 1 334 ? -25.719 -2.429 14.197 1.00 82.69 334 TYR A O 1
ATOM 2550 N N . HIS A 1 335 ? -23.719 -2.432 15.209 1.00 83.31 335 HIS A N 1
ATOM 2551 C CA . HIS A 1 335 ? -24.162 -3.269 16.336 1.00 83.31 335 HIS A CA 1
ATOM 2552 C C . HIS A 1 335 ? -25.194 -2.574 17.229 1.00 83.31 335 HIS A C 1
ATOM 2554 O O . HIS A 1 335 ? -25.979 -3.232 17.915 1.00 83.31 335 HIS A O 1
ATOM 2560 N N . LEU A 1 336 ? -25.237 -1.240 17.219 1.00 83.44 336 LEU A N 1
ATOM 2561 C CA . LEU A 1 336 ? -26.300 -0.487 17.873 1.00 83.44 336 LEU A CA 1
ATOM 2562 C C . LEU A 1 336 ? -27.607 -0.515 17.065 1.00 83.44 336 LEU A C 1
ATOM 2564 O O . LEU A 1 336 ? -28.674 -0.662 17.670 1.00 83.44 336 LEU A O 1
ATOM 2568 N N . GLN A 1 337 ? -27.550 -0.391 15.738 1.00 80.06 337 GLN A N 1
ATOM 2569 C CA . GLN A 1 337 ? -28.735 -0.446 14.870 1.00 80.06 337 GLN A CA 1
ATOM 2570 C C . GLN A 1 337 ? -29.300 -1.863 14.728 1.00 80.06 337 GLN A C 1
ATOM 2572 O O . GLN A 1 337 ? -30.518 -2.025 14.642 1.00 80.06 337 GLN A O 1
ATOM 2577 N N . HIS A 1 338 ? -28.423 -2.865 14.754 1.00 79.25 338 HIS A N 1
ATOM 2578 C CA . HIS A 1 338 ? -28.724 -4.276 14.536 1.00 79.25 338 HIS A CA 1
ATOM 2579 C C . HIS A 1 338 ? -28.250 -5.134 15.717 1.00 79.25 338 HIS A C 1
ATOM 2581 O O . HIS A 1 338 ? -27.383 -5.992 15.545 1.00 79.25 338 HIS A O 1
ATOM 2587 N N . PRO A 1 339 ? -28.794 -4.946 16.934 1.00 80.56 339 PRO A N 1
ATOM 2588 C CA . PRO A 1 339 ? -28.408 -5.756 18.090 1.00 80.56 339 PRO A CA 1
ATOM 2589 C C . PRO A 1 339 ? -28.670 -7.259 17.885 1.00 80.56 339 PRO A C 1
ATOM 2591 O O . PRO A 1 339 ? -28.081 -8.080 18.574 1.00 80.56 339 PRO A O 1
ATOM 2594 N N . GLU A 1 340 ? -29.547 -7.630 16.949 1.00 80.00 340 GLU A N 1
ATOM 2595 C CA . GLU A 1 340 ? -29.822 -9.008 16.540 1.00 80.00 340 GLU A CA 1
ATOM 2596 C C . GLU A 1 340 ? -28.777 -9.623 15.598 1.00 80.00 340 GLU A C 1
ATOM 2598 O O . GLU A 1 340 ? -28.815 -10.833 15.374 1.00 80.00 340 GLU A O 1
ATOM 2603 N N . ALA A 1 341 ? -27.872 -8.822 15.021 1.00 75.12 341 ALA A N 1
ATOM 2604 C CA . ALA A 1 341 ? -26.830 -9.311 14.113 1.00 75.12 341 ALA A CA 1
ATOM 2605 C C . ALA A 1 341 ? -25.774 -10.172 14.823 1.00 75.12 341 ALA A C 1
ATOM 2607 O O . ALA A 1 341 ? -25.012 -10.886 14.171 1.00 75.12 341 ALA A O 1
ATOM 2608 N N . PHE A 1 342 ? -25.754 -10.112 16.152 1.00 74.56 342 PHE A N 1
ATOM 2609 C CA . PHE A 1 342 ? -24.812 -10.780 17.024 1.00 74.56 342 PHE A CA 1
ATOM 2610 C C . PHE A 1 342 ? -25.571 -11.561 18.109 1.00 74.56 342 PHE A C 1
ATOM 2612 O O . PHE A 1 342 ? -26.426 -10.999 18.794 1.00 74.56 342 PHE A O 1
ATOM 2619 N N . ASP A 1 343 ? -25.263 -12.852 18.292 1.00 73.94 343 ASP A N 1
ATOM 2620 C CA . ASP A 1 343 ? -25.884 -13.703 19.325 1.00 73.94 343 ASP A CA 1
ATOM 2621 C C . ASP A 1 343 ? -25.268 -13.447 20.718 1.00 73.94 343 ASP A C 1
ATOM 2623 O O . ASP A 1 343 ? -24.694 -14.323 21.370 1.00 73.94 343 ASP A O 1
ATOM 2627 N N . GLY A 1 344 ? -25.346 -12.194 21.173 1.00 76.56 344 GLY A N 1
ATOM 2628 C CA . GLY A 1 344 ? -24.889 -11.752 22.484 1.00 76.56 344 GLY A CA 1
ATOM 2629 C C . GLY A 1 344 ? -25.338 -10.327 22.813 1.00 76.56 344 GLY A C 1
ATOM 2630 O O . GLY A 1 344 ? -26.210 -9.759 22.163 1.00 76.56 344 GLY A O 1
ATOM 2631 N N . SER A 1 345 ? -24.797 -9.748 23.888 1.00 82.50 345 SER A N 1
ATOM 2632 C CA . SER A 1 345 ? -25.217 -8.409 24.320 1.00 82.50 345 SER A CA 1
ATOM 2633 C C . SER A 1 345 ? -24.472 -7.306 23.567 1.00 82.50 345 SER A C 1
ATOM 2635 O O . SER A 1 345 ? -23.293 -7.462 23.247 1.00 82.50 345 SER A O 1
ATOM 2637 N N . THR A 1 346 ? -25.117 -6.150 23.374 1.00 82.19 346 THR A N 1
ATOM 2638 C CA . THR A 1 346 ? -24.445 -4.929 22.895 1.00 82.19 346 THR A CA 1
ATOM 2639 C C . THR A 1 346 ? -23.222 -4.595 23.747 1.00 82.19 346 THR A C 1
ATOM 2641 O O . THR A 1 346 ? -22.212 -4.163 23.208 1.00 82.19 346 THR A O 1
ATOM 2644 N N . GLU A 1 347 ? -23.260 -4.859 25.058 1.00 84.88 347 GLU A N 1
ATOM 2645 C CA . GLU A 1 347 ? -22.094 -4.665 25.919 1.00 84.88 347 GLU A CA 1
ATOM 2646 C C . GLU A 1 347 ? -20.924 -5.560 25.534 1.00 84.88 347 GLU A C 1
ATOM 2648 O O . GLU A 1 347 ? -19.793 -5.088 25.464 1.00 84.88 347 GLU A O 1
ATOM 2653 N N . THR A 1 348 ? -21.186 -6.830 25.237 1.00 85.06 348 THR A N 1
ATOM 2654 C CA . THR A 1 348 ? -20.158 -7.753 24.752 1.00 85.06 348 THR A CA 1
ATOM 2655 C C . THR A 1 348 ? -19.559 -7.253 23.437 1.00 85.06 348 THR A C 1
ATOM 2657 O O . THR A 1 348 ? -18.341 -7.260 23.304 1.00 85.06 348 THR A O 1
ATOM 2660 N N . ALA A 1 349 ? -20.383 -6.743 22.514 1.00 85.06 349 ALA A N 1
ATOM 2661 C CA . ALA A 1 349 ? -19.899 -6.137 21.273 1.00 85.06 349 ALA A CA 1
ATOM 2662 C C . ALA A 1 349 ? -19.026 -4.906 21.515 1.00 85.06 349 ALA A C 1
ATOM 2664 O O . ALA A 1 349 ? -17.926 -4.830 20.981 1.00 85.06 349 ALA A O 1
ATOM 2665 N N . MET A 1 350 ? -19.458 -3.974 22.367 1.00 89.56 350 MET A N 1
ATOM 2666 C CA . MET A 1 350 ? -18.669 -2.776 22.664 1.00 89.56 350 MET A CA 1
ATOM 2667 C C . MET A 1 350 ? -17.338 -3.118 23.340 1.00 89.56 350 MET A C 1
ATOM 2669 O O . MET A 1 350 ? -16.325 -2.491 23.040 1.00 89.56 350 MET A O 1
ATOM 2673 N N . ARG A 1 351 ? -17.322 -4.126 24.223 1.00 91.00 351 ARG A N 1
ATOM 2674 C CA . ARG A 1 351 ? -16.086 -4.605 24.856 1.00 91.00 351 ARG A CA 1
ATOM 2675 C C . ARG A 1 351 ? -15.110 -5.180 23.840 1.00 91.00 351 ARG A C 1
ATOM 2677 O O . ARG A 1 351 ? -13.937 -4.827 23.867 1.00 91.00 351 ARG A O 1
ATOM 2684 N N . GLU A 1 352 ? -15.597 -6.036 22.949 1.00 89.25 352 GLU A N 1
ATOM 2685 C CA . GLU A 1 352 ? -14.757 -6.722 21.967 1.00 89.25 352 GLU A CA 1
ATOM 2686 C C . GLU A 1 352 ? -14.205 -5.752 20.911 1.00 89.25 352 GLU A C 1
ATOM 2688 O O . GLU A 1 352 ? -13.008 -5.768 20.617 1.00 89.25 352 GLU A O 1
ATOM 2693 N N . ILE A 1 353 ? -15.038 -4.822 20.422 1.00 91.00 353 ILE A N 1
ATOM 2694 C CA . ILE A 1 353 ? -14.596 -3.736 19.535 1.00 91.00 353 ILE A CA 1
ATOM 2695 C C . ILE A 1 353 ? -13.515 -2.903 20.229 1.00 91.00 353 ILE A C 1
ATOM 2697 O O . ILE A 1 353 ? -12.437 -2.728 19.676 1.00 91.00 353 ILE A O 1
ATOM 2701 N N . ALA A 1 354 ? -13.752 -2.447 21.462 1.00 94.88 354 ALA A N 1
ATOM 2702 C CA . ALA A 1 354 ? -12.783 -1.617 22.175 1.00 94.88 354 ALA A CA 1
ATOM 2703 C C . ALA A 1 354 ? -11.464 -2.331 22.478 1.00 94.88 354 ALA A C 1
ATOM 2705 O O . ALA A 1 354 ? -10.400 -1.720 22.375 1.00 94.88 354 ALA A O 1
ATOM 2706 N N . ARG A 1 355 ? -11.522 -3.621 22.821 1.00 95.31 355 ARG A N 1
ATOM 2707 C CA . ARG A 1 355 ? -10.333 -4.435 23.069 1.00 95.31 355 ARG A CA 1
ATOM 2708 C C . ARG A 1 355 ? -9.497 -4.608 21.805 1.00 95.31 355 ARG A C 1
ATOM 2710 O O . ARG A 1 355 ? -8.307 -4.310 21.831 1.00 95.31 355 ARG A O 1
ATOM 2717 N N . SER A 1 356 ? -10.116 -5.054 20.715 1.00 94.81 356 SER A N 1
ATOM 2718 C CA . SER A 1 356 ? -9.428 -5.247 19.430 1.00 94.81 356 SER A CA 1
ATOM 2719 C C . SER A 1 356 ? -8.878 -3.925 18.877 1.00 94.81 356 SER A C 1
ATOM 2721 O O . SER A 1 356 ? -7.722 -3.880 18.467 1.00 94.81 356 SER A O 1
ATOM 2723 N N . SER A 1 357 ? -9.617 -2.817 18.998 1.00 96.25 357 SER A N 1
ATOM 2724 C CA . SER A 1 357 ? -9.106 -1.479 18.665 1.00 96.25 357 SER A CA 1
ATOM 2725 C C . SER A 1 357 ? -7.922 -1.051 19.518 1.00 96.25 357 SER A C 1
ATOM 2727 O O . SER A 1 357 ? -6.951 -0.495 19.007 1.00 96.25 357 SER A O 1
ATOM 2729 N N . GLY A 1 358 ? -7.973 -1.314 20.827 1.00 97.06 358 GLY A N 1
ATOM 2730 C CA . GLY A 1 358 ? -6.843 -1.066 21.717 1.00 97.06 358 GLY A CA 1
ATOM 2731 C C . GLY A 1 358 ? -5.598 -1.850 21.300 1.00 97.06 358 GLY A C 1
ATOM 2732 O O . GLY A 1 358 ? -4.487 -1.347 21.426 1.00 97.06 358 GLY A O 1
ATOM 2733 N N . GLU A 1 359 ? -5.764 -3.055 20.762 1.00 97.44 359 GLU A N 1
ATOM 2734 C CA . GLU A 1 359 ? -4.652 -3.872 20.283 1.00 97.44 359 GLU A CA 1
ATOM 2735 C C . GLU A 1 359 ? -4.074 -3.393 18.943 1.00 97.44 359 GLU A C 1
ATOM 2737 O O . GLU A 1 359 ? -2.847 -3.320 18.803 1.00 97.44 359 GLU A O 1
ATOM 2742 N N . VAL A 1 360 ? -4.927 -2.988 17.992 1.00 98.00 360 VAL A N 1
ATOM 2743 C CA . VAL A 1 360 ? -4.494 -2.329 16.745 1.00 98.00 360 VAL A CA 1
ATOM 2744 C C . VAL A 1 360 ? -3.678 -1.083 17.080 1.00 98.00 360 VAL A C 1
ATOM 2746 O O . VAL A 1 360 ? -2.520 -0.963 16.671 1.00 98.00 360 VAL A O 1
ATOM 2749 N N . GLN A 1 361 ? -4.259 -0.188 17.886 1.00 96.75 361 GLN A N 1
ATOM 2750 C CA . GLN A 1 361 ? -3.663 1.089 18.282 1.00 96.75 361 GLN A CA 1
ATOM 2751 C C . GLN A 1 361 ? -2.403 0.912 19.135 1.00 96.75 361 GLN A C 1
ATOM 2753 O O . GLN A 1 361 ? -1.417 1.628 18.948 1.00 96.75 361 GLN A O 1
ATOM 2758 N N . GLY A 1 362 ? -2.390 -0.077 20.029 1.00 96.38 362 GLY A N 1
ATOM 2759 C CA . GLY A 1 362 ? -1.217 -0.440 20.818 1.00 96.38 362 GLY A CA 1
ATOM 2760 C C . GLY A 1 362 ? -0.056 -0.913 19.943 1.00 96.38 362 GLY A C 1
ATOM 2761 O O . GLY A 1 362 ? 1.078 -0.474 20.140 1.00 96.38 362 GLY A O 1
ATOM 2762 N N . SER A 1 363 ? -0.337 -1.751 18.941 1.00 97.38 363 SER A N 1
ATOM 2763 C CA . SER A 1 363 ? 0.675 -2.316 18.039 1.00 97.38 363 SER A CA 1
ATOM 2764 C C . SER A 1 363 ? 1.349 -1.228 17.194 1.00 97.38 363 SER A C 1
ATOM 2766 O O . SER A 1 363 ? 2.577 -1.124 17.188 1.00 97.38 363 SER A O 1
ATOM 2768 N N . ILE A 1 364 ? 0.571 -0.342 16.561 1.00 96.06 364 ILE A N 1
ATOM 2769 C CA . ILE A 1 364 ? 1.128 0.788 15.797 1.00 96.06 364 ILE A CA 1
ATOM 2770 C C . ILE A 1 364 ? 1.833 1.820 16.699 1.00 96.06 364 ILE A C 1
ATOM 2772 O O . ILE A 1 364 ? 2.829 2.413 16.287 1.00 96.06 364 ILE A O 1
ATOM 2776 N N . ALA A 1 365 ? 1.378 2.022 17.945 1.00 93.19 365 ALA A N 1
ATOM 2777 C CA . ALA A 1 365 ? 2.031 2.921 18.902 1.00 93.19 365 ALA A CA 1
ATOM 2778 C C . ALA A 1 365 ? 3.372 2.360 19.407 1.00 93.19 365 ALA A C 1
ATOM 2780 O O . ALA A 1 365 ? 4.315 3.121 19.627 1.00 93.19 365 ALA A O 1
ATOM 2781 N N . ILE A 1 366 ? 3.505 1.035 19.551 1.00 93.19 366 ILE A N 1
ATOM 2782 C CA . ILE A 1 366 ? 4.812 0.393 19.769 1.00 93.19 366 ILE A CA 1
ATOM 2783 C C . ILE A 1 366 ? 5.738 0.698 18.588 1.00 93.19 366 ILE A C 1
ATOM 2785 O O . ILE A 1 366 ? 6.852 1.163 18.819 1.00 93.19 366 ILE A O 1
ATOM 2789 N N . GLY A 1 367 ? 5.250 0.552 17.351 1.00 92.06 367 GLY A N 1
ATOM 2790 C CA . GLY A 1 367 ? 5.976 0.940 16.137 1.00 92.06 367 GLY A CA 1
ATOM 2791 C C . GLY A 1 367 ? 6.496 2.377 16.174 1.00 92.06 367 GLY A C 1
ATOM 2792 O O . GLY A 1 367 ? 7.694 2.607 16.011 1.00 92.06 367 GLY A O 1
ATOM 2793 N N . ARG A 1 368 ? 5.633 3.353 16.487 1.00 88.81 368 ARG A N 1
ATOM 2794 C CA . ARG A 1 368 ? 6.042 4.766 16.608 1.00 88.81 368 ARG A CA 1
ATOM 2795 C C . ARG A 1 368 ? 7.119 4.990 17.661 1.00 88.81 368 ARG A C 1
ATOM 2797 O O . ARG A 1 368 ? 8.036 5.769 17.416 1.00 88.81 368 ARG A O 1
ATOM 2804 N N . ARG A 1 369 ? 7.053 4.301 18.805 1.00 86.88 369 ARG A N 1
ATOM 2805 C CA . ARG A 1 369 ? 8.087 4.389 19.855 1.00 86.88 369 ARG A CA 1
ATOM 2806 C C . ARG A 1 369 ? 9.425 3.778 19.437 1.00 86.88 369 ARG A C 1
ATOM 2808 O O . ARG A 1 369 ? 10.453 4.185 19.971 1.00 86.88 369 ARG A O 1
ATOM 2815 N N . GLU A 1 370 ? 9.414 2.811 18.524 1.00 86.00 370 GLU A N 1
ATOM 2816 C CA . GLU A 1 370 ? 10.624 2.212 17.949 1.00 86.00 370 GLU A CA 1
ATOM 2817 C C . GLU A 1 370 ? 11.172 2.985 16.737 1.00 86.00 370 GLU A C 1
ATOM 2819 O O . GLU A 1 370 ? 12.246 2.644 16.245 1.00 86.00 370 GLU A O 1
ATOM 2824 N N . SER A 1 371 ? 10.464 4.013 16.257 1.00 84.38 371 SER A N 1
ATOM 2825 C CA . SER A 1 371 ? 10.923 4.855 15.148 1.00 84.38 371 SER A CA 1
ATOM 2826 C C . SER A 1 371 ? 12.054 5.804 15.564 1.00 84.38 371 SER A C 1
ATOM 2828 O O . SER A 1 371 ? 12.158 6.225 16.719 1.00 84.38 371 SER A O 1
ATOM 2830 N N . ASP A 1 372 ? 12.873 6.214 14.595 1.00 76.38 372 ASP A N 1
ATOM 2831 C CA . ASP A 1 372 ? 13.987 7.147 14.822 1.00 76.38 372 ASP A CA 1
ATOM 2832 C C . ASP A 1 372 ? 13.535 8.600 15.072 1.00 76.38 372 ASP A C 1
ATOM 2834 O O . ASP A 1 372 ? 14.345 9.457 15.431 1.00 76.38 372 ASP A O 1
ATOM 2838 N N . ILE A 1 373 ? 12.237 8.882 14.924 1.00 62.53 373 ILE A N 1
ATOM 2839 C CA . ILE A 1 373 ? 11.639 10.228 14.970 1.00 62.53 373 ILE A CA 1
ATOM 2840 C C . ILE A 1 373 ? 11.568 10.795 16.407 1.00 62.53 373 ILE A C 1
ATOM 2842 O O . ILE A 1 373 ? 11.339 11.988 16.619 1.00 62.53 373 ILE A O 1
ATOM 2846 N N . GLY A 1 374 ? 11.876 9.985 17.423 1.00 64.94 374 GLY A N 1
ATOM 2847 C CA . GLY A 1 374 ? 11.924 10.419 18.820 1.00 64.94 374 GLY A CA 1
ATOM 2848 C C . GLY A 1 374 ? 10.566 10.894 19.358 1.00 64.94 374 GLY A C 1
ATOM 2849 O O . GLY A 1 374 ? 9.533 10.792 18.706 1.00 64.94 374 GLY A O 1
ATOM 2850 N N . ASN A 1 375 ? 10.553 11.420 20.587 1.00 67.50 375 ASN A N 1
ATOM 2851 C CA . ASN A 1 375 ? 9.327 11.895 21.238 1.00 67.50 375 ASN A CA 1
ATOM 2852 C C . ASN A 1 375 ? 9.273 13.432 21.251 1.00 67.50 375 ASN A C 1
ATOM 2854 O O . ASN A 1 375 ? 10.270 14.083 21.574 1.00 67.50 375 ASN A O 1
ATOM 2858 N N . GLY A 1 376 ? 8.095 14.016 21.004 1.00 71.06 376 GLY A N 1
ATOM 2859 C CA . GLY A 1 376 ? 7.828 15.450 21.179 1.00 71.06 376 GLY A CA 1
ATOM 2860 C C . GLY A 1 376 ? 7.395 16.173 19.900 1.00 71.06 376 GLY A C 1
ATOM 2861 O O . GLY A 1 376 ? 6.784 15.586 19.017 1.00 71.06 376 GLY A O 1
ATOM 2862 N N . VAL A 1 377 ? 7.717 17.470 19.807 1.00 74.38 377 VAL A N 1
ATOM 2863 C CA . VAL A 1 377 ? 7.175 18.398 18.787 1.00 74.38 377 VAL A CA 1
ATOM 2864 C C . VAL A 1 377 ? 7.456 17.963 17.342 1.00 74.38 377 VAL A C 1
ATOM 2866 O O . VAL A 1 377 ? 6.641 18.225 16.463 1.00 74.38 377 VAL A O 1
ATOM 2869 N N . GLU A 1 378 ? 8.599 17.329 17.079 1.00 75.94 378 GLU A N 1
ATOM 2870 C CA . GLU A 1 378 ? 8.955 16.841 15.738 1.00 75.94 378 GLU A CA 1
ATOM 2871 C C . GLU A 1 378 ? 8.070 15.663 15.317 1.00 75.94 378 GLU A C 1
ATOM 2873 O O . GLU A 1 378 ? 7.439 15.733 14.264 1.00 75.94 378 GLU A O 1
ATOM 2878 N N . ALA A 1 379 ? 7.902 14.670 16.194 1.00 77.06 379 ALA A N 1
ATOM 2879 C CA . ALA A 1 379 ? 6.986 13.551 15.984 1.00 77.06 379 ALA A CA 1
ATOM 2880 C C . ALA A 1 379 ? 5.531 14.006 15.796 1.00 77.06 379 ALA A C 1
ATOM 2882 O O . ALA A 1 379 ? 4.827 13.487 14.929 1.00 77.06 379 ALA A O 1
ATOM 2883 N N . ASP A 1 380 ? 5.089 14.996 16.578 1.00 78.56 380 ASP A N 1
ATOM 2884 C CA . ASP A 1 380 ? 3.748 15.574 16.451 1.00 78.56 380 ASP A CA 1
ATOM 2885 C C . ASP A 1 380 ? 3.574 16.305 15.117 1.00 78.56 380 ASP A C 1
ATOM 2887 O O . ASP A 1 380 ? 2.535 16.184 14.471 1.00 78.56 380 ASP A O 1
ATOM 2891 N N . LYS A 1 381 ? 4.595 17.046 14.673 1.00 82.75 381 LYS A N 1
ATOM 2892 C CA . LYS A 1 381 ? 4.569 17.736 13.383 1.00 82.75 381 LYS A CA 1
ATOM 2893 C C . LYS A 1 381 ? 4.503 16.748 12.221 1.00 82.75 381 LYS A C 1
ATOM 2895 O O . LYS A 1 381 ? 3.661 16.918 11.347 1.00 82.75 381 LYS A O 1
ATOM 2900 N N . GLU A 1 382 ? 5.367 15.738 12.206 1.00 83.31 382 GLU A N 1
ATOM 2901 C CA . GLU A 1 382 ? 5.379 14.740 11.133 1.00 83.31 382 GLU A CA 1
ATOM 2902 C C . GLU A 1 382 ? 4.069 13.963 11.067 1.00 83.31 382 GLU A C 1
ATOM 2904 O O . GLU A 1 382 ? 3.537 13.756 9.978 1.00 83.31 382 GLU A O 1
ATOM 2909 N N . TYR A 1 383 ? 3.510 13.607 12.226 1.00 84.69 383 TYR A N 1
ATOM 2910 C CA . TYR A 1 383 ? 2.196 12.985 12.296 1.00 84.69 383 TYR A CA 1
ATOM 2911 C C . TYR A 1 383 ? 1.087 13.906 11.771 1.00 84.69 383 TYR A C 1
ATOM 2913 O O . TYR A 1 383 ? 0.243 13.473 10.991 1.00 84.69 383 TYR A O 1
ATOM 2921 N N . ASN A 1 384 ? 1.093 15.188 12.142 1.00 83.31 384 ASN A N 1
ATOM 2922 C CA . ASN A 1 384 ? 0.106 16.150 11.652 1.00 83.31 384 ASN A CA 1
ATOM 2923 C C . ASN A 1 384 ? 0.200 16.356 10.134 1.00 83.31 384 ASN A C 1
ATOM 2925 O O . ASN A 1 384 ? -0.827 16.416 9.452 1.00 83.31 384 ASN A O 1
ATOM 2929 N N . ASP A 1 385 ? 1.422 16.422 9.602 1.00 85.94 385 ASP A N 1
ATOM 2930 C CA . ASP A 1 385 ? 1.676 16.509 8.167 1.00 85.94 385 ASP A CA 1
ATOM 2931 C C . ASP A 1 385 ? 1.207 15.226 7.450 1.00 85.94 385 ASP A C 1
ATOM 2933 O O . ASP A 1 385 ? 0.613 15.313 6.372 1.00 85.94 385 ASP A O 1
ATOM 2937 N N . ALA A 1 386 ? 1.428 14.049 8.049 1.00 88.00 386 ALA A N 1
ATOM 2938 C CA . ALA A 1 386 ? 0.956 12.757 7.546 1.00 88.00 386 ALA A CA 1
ATOM 2939 C C . ALA A 1 386 ? -0.577 12.654 7.554 1.00 88.00 386 ALA A C 1
ATOM 2941 O O . ALA A 1 386 ? -1.173 12.312 6.536 1.00 88.00 386 ALA A O 1
ATOM 2942 N N . LEU A 1 387 ? -1.249 13.065 8.636 1.00 83.88 387 LEU A N 1
ATOM 2943 C CA . LEU A 1 387 ? -2.713 13.180 8.685 1.00 83.88 387 LEU A CA 1
ATOM 2944 C C . LEU A 1 387 ? -3.251 14.139 7.618 1.00 83.88 387 LEU A C 1
ATOM 2946 O O . LEU A 1 387 ? -4.291 13.876 7.017 1.00 83.88 387 LEU A O 1
ATOM 2950 N N . GLY A 1 388 ? -2.551 15.246 7.358 1.00 80.62 388 GLY A N 1
ATOM 2951 C CA . GLY A 1 388 ? -2.903 16.178 6.289 1.00 80.62 388 GLY A CA 1
ATOM 2952 C C . GLY A 1 388 ? -2.841 15.534 4.900 1.00 80.62 388 GLY A C 1
ATOM 2953 O O . GLY A 1 388 ? -3.734 15.761 4.082 1.00 80.62 388 GLY A O 1
ATOM 2954 N N . ARG A 1 389 ? -1.823 14.700 4.640 1.00 83.00 389 ARG A N 1
ATOM 2955 C CA . ARG A 1 389 ? -1.696 13.924 3.393 1.00 83.00 389 ARG A CA 1
ATOM 2956 C C . ARG A 1 389 ? -2.773 12.842 3.295 1.00 83.00 389 ARG A C 1
ATOM 2958 O O . ARG A 1 389 ? -3.510 12.789 2.306 1.00 83.00 389 ARG A O 1
ATOM 2965 N N . ALA A 1 390 ? -2.920 12.048 4.351 1.00 78.69 390 ALA A N 1
ATOM 2966 C CA . ALA A 1 390 ? -3.871 10.947 4.435 1.00 78.69 390 ALA A CA 1
ATOM 2967 C C . ALA A 1 390 ? -5.339 11.413 4.490 1.00 78.69 390 ALA A C 1
ATOM 2969 O O . ALA A 1 390 ? -6.239 10.654 4.143 1.00 78.69 390 ALA A O 1
ATOM 2970 N N . GLY A 1 391 ? -5.616 12.677 4.829 1.00 70.75 391 GLY A N 1
ATOM 2971 C CA . GLY A 1 391 ? -6.968 13.246 4.800 1.00 70.75 391 GLY A CA 1
ATOM 2972 C C . GLY A 1 391 ? -7.651 13.170 3.426 1.00 70.75 391 GLY A C 1
ATOM 2973 O O . GLY A 1 391 ? -8.875 13.077 3.353 1.00 70.75 391 GLY A O 1
ATOM 2974 N N . SER A 1 392 ? -6.875 13.154 2.335 1.00 66.50 392 SER A N 1
ATOM 2975 C CA . SER A 1 392 ? -7.397 12.922 0.978 1.00 66.50 392 SER A CA 1
ATOM 2976 C C . SER A 1 392 ? -7.919 11.492 0.782 1.00 66.50 392 SER A C 1
ATOM 2978 O O . SER A 1 392 ? -9.000 11.308 0.225 1.00 66.50 392 SER A O 1
ATOM 2980 N N . TYR A 1 393 ? -7.206 10.501 1.321 1.00 67.62 393 TYR A N 1
ATOM 2981 C CA . TYR A 1 393 ? -7.641 9.107 1.408 1.00 67.62 393 TYR A CA 1
ATOM 2982 C C . TYR A 1 393 ? -8.861 8.963 2.333 1.00 67.62 393 TYR A C 1
ATOM 2984 O O . TYR A 1 393 ? -9.828 8.293 1.981 1.00 67.62 393 TYR A O 1
ATOM 2992 N N . ALA A 1 394 ? -8.887 9.689 3.456 1.00 65.00 394 ALA A N 1
ATOM 2993 C CA . ALA A 1 394 ? -9.961 9.627 4.449 1.00 65.00 394 ALA A CA 1
ATOM 2994 C C . ALA A 1 394 ? -11.358 9.973 3.901 1.00 65.00 394 ALA A C 1
ATOM 2996 O O . ALA A 1 394 ? -12.351 9.380 4.317 1.00 65.00 394 ALA A O 1
ATOM 2997 N N . ALA A 1 395 ? -11.437 10.899 2.938 1.00 57.06 395 ALA A N 1
ATOM 2998 C CA . ALA A 1 395 ? -12.681 11.270 2.255 1.00 57.06 395 ALA A CA 1
ATOM 2999 C C . ALA A 1 395 ? -13.246 10.162 1.343 1.00 57.06 395 ALA A C 1
ATOM 3001 O O . ALA A 1 395 ? -14.326 10.328 0.778 1.00 57.06 395 ALA A O 1
ATOM 3002 N N . GLY A 1 396 ? -12.494 9.075 1.174 1.00 54.03 396 GLY A N 1
ATOM 3003 C CA . GLY A 1 396 ? -12.805 7.951 0.313 1.00 54.03 396 GLY A CA 1
ATOM 3004 C C . GLY A 1 396 ? -12.653 6.594 0.978 1.00 54.03 396 GLY A C 1
ATOM 3005 O O . GLY A 1 396 ? -12.812 5.614 0.269 1.00 54.03 396 GLY A O 1
ATOM 3006 N N . ILE A 1 397 ? -12.352 6.509 2.283 1.00 59.75 397 ILE A N 1
ATOM 3007 C CA . ILE A 1 397 ? -12.257 5.217 2.976 1.00 59.75 397 ILE A CA 1
ATOM 3008 C C . ILE A 1 397 ? -13.601 4.509 2.822 1.00 59.75 397 ILE A C 1
ATOM 3010 O O . ILE A 1 397 ? -14.624 4.938 3.369 1.00 59.75 397 ILE A O 1
ATOM 3014 N N . VAL A 1 398 ? -13.587 3.437 2.038 1.00 49.16 398 VAL A N 1
ATOM 3015 C CA . VAL A 1 398 ? -14.696 2.506 1.923 1.00 49.16 398 VAL A CA 1
ATOM 3016 C C . VAL A 1 398 ? -14.404 1.378 2.888 1.00 49.16 398 VAL A C 1
ATOM 3018 O O . VAL A 1 398 ? -13.451 0.629 2.709 1.00 49.16 398 VAL A O 1
ATOM 3021 N N . GLY A 1 399 ? -15.231 1.256 3.920 1.00 50.25 399 GLY A N 1
ATOM 3022 C CA . GLY A 1 399 ? -15.258 0.029 4.697 1.00 50.25 399 GLY A CA 1
ATOM 3023 C C . GLY A 1 399 ? -15.893 -1.058 3.839 1.00 50.25 399 GLY A C 1
ATOM 3024 O O . GLY A 1 399 ? -17.035 -0.895 3.380 1.00 50.25 399 GLY A O 1
ATOM 3025 N N . THR A 1 400 ? -15.178 -2.164 3.629 1.00 48.84 400 THR A N 1
ATOM 3026 C CA . THR A 1 400 ? -15.751 -3.421 3.140 1.00 48.84 400 THR A CA 1
ATOM 3027 C C . THR A 1 400 ? -17.001 -3.694 3.968 1.00 48.84 400 THR A C 1
ATOM 3029 O O . THR A 1 400 ? -16.967 -3.715 5.196 1.00 48.84 400 THR A O 1
ATOM 3032 N N . GLY A 1 401 ? -18.143 -3.763 3.285 1.00 46.88 401 GLY A N 1
ATOM 3033 C CA . GLY A 1 401 ? -19.450 -3.641 3.915 1.00 46.88 401 GLY A CA 1
ATOM 3034 C C . GLY A 1 401 ? -19.656 -4.579 5.097 1.00 46.88 401 GLY A C 1
ATOM 3035 O O . GLY A 1 401 ? -19.402 -5.780 4.979 1.00 46.88 401 GLY A O 1
ATOM 3036 N N . ILE A 1 402 ? -20.180 -4.036 6.198 1.00 52.47 402 ILE A N 1
ATOM 3037 C CA . ILE A 1 402 ? -20.567 -4.788 7.392 1.00 52.47 402 ILE A CA 1
ATOM 3038 C C . ILE A 1 402 ? -21.809 -5.627 7.032 1.00 52.47 402 ILE A C 1
ATOM 3040 O O . ILE A 1 402 ? -22.949 -5.193 7.153 1.00 52.47 402 ILE A O 1
ATOM 3044 N N . GLY A 1 403 ? -21.584 -6.814 6.468 1.00 45.59 403 GLY A N 1
ATOM 3045 C CA . GLY A 1 403 ? -22.472 -7.973 6.589 1.00 45.59 403 GLY A CA 1
ATOM 3046 C C . GLY A 1 403 ? -23.873 -7.982 5.982 1.00 45.59 403 GLY A C 1
ATOM 3047 O O . GLY A 1 403 ? -24.579 -8.941 6.262 1.00 45.59 403 GLY A O 1
ATOM 3048 N N . VAL A 1 404 ? -24.318 -7.015 5.168 1.00 36.94 404 VAL A N 1
ATOM 3049 C CA . VAL A 1 404 ? -25.628 -7.104 4.473 1.00 36.94 404 VAL A CA 1
ATOM 3050 C C . VAL A 1 404 ? -25.627 -6.395 3.107 1.00 36.94 404 VAL A C 1
ATOM 3052 O O . VAL A 1 404 ? -26.460 -5.541 2.833 1.00 36.94 404 VAL A O 1
ATOM 3055 N N . GLY A 1 405 ? -24.678 -6.706 2.216 1.00 38.47 405 GLY A N 1
ATOM 3056 C CA . GLY A 1 405 ? -24.665 -6.141 0.852 1.00 38.47 405 GLY A CA 1
ATOM 3057 C C . GLY A 1 405 ? -24.561 -4.606 0.783 1.00 38.47 405 GLY A C 1
ATOM 3058 O O . GLY A 1 405 ? -24.876 -4.020 -0.250 1.00 38.47 405 GLY A O 1
ATOM 3059 N N . SER A 1 406 ? -24.140 -3.963 1.875 1.00 42.12 406 SER A N 1
ATOM 3060 C CA . SER A 1 406 ? -23.965 -2.520 2.003 1.00 42.12 406 SER A CA 1
ATOM 3061 C C . SER A 1 406 ? -22.501 -2.206 2.298 1.00 42.12 406 SER A C 1
ATOM 3063 O O . SER A 1 406 ? -22.048 -2.395 3.423 1.00 42.12 406 SER A O 1
ATOM 3065 N N . SER A 1 407 ? -21.756 -1.735 1.298 1.00 46.62 407 SER A N 1
ATOM 3066 C CA . SER A 1 407 ? -20.488 -1.023 1.507 1.00 46.62 407 SER A CA 1
ATOM 3067 C C . SER A 1 407 ? -20.768 0.330 2.164 1.00 46.62 407 SER A C 1
ATOM 3069 O O . SER A 1 407 ? -21.723 1.006 1.770 1.00 46.62 407 SER A O 1
ATOM 3071 N N . PHE A 1 408 ? -19.938 0.756 3.115 1.00 51.34 408 PHE A N 1
ATOM 3072 C CA . PHE A 1 408 ? -20.039 2.100 3.692 1.00 51.34 408 PHE A CA 1
ATOM 3073 C C . PHE A 1 408 ? -18.901 2.958 3.149 1.00 51.34 408 PHE A C 1
ATOM 3075 O O . PHE A 1 408 ? -17.746 2.555 3.224 1.00 51.34 408 PHE A O 1
ATOM 3082 N N . ILE A 1 409 ? -19.220 4.136 2.610 1.00 46.84 409 ILE A N 1
ATOM 3083 C CA . ILE A 1 409 ? -18.218 5.142 2.236 1.00 46.84 409 ILE A CA 1
ATOM 3084 C C . ILE A 1 409 ? -18.199 6.219 3.322 1.00 46.84 409 ILE A C 1
ATOM 3086 O O . ILE A 1 409 ? -19.253 6.771 3.653 1.00 46.84 409 ILE A O 1
ATOM 3090 N N . ALA A 1 410 ? -17.020 6.580 3.826 1.00 47.09 410 ALA A N 1
ATOM 3091 C CA . ALA A 1 410 ? -16.857 7.821 4.572 1.00 47.09 410 ALA A CA 1
ATOM 3092 C C . ALA A 1 410 ? -17.140 9.023 3.646 1.00 47.09 410 ALA A C 1
ATOM 3094 O O . ALA A 1 410 ? -16.428 9.251 2.675 1.00 47.09 410 ALA A O 1
ATOM 3095 N N . THR A 1 411 ? -18.190 9.809 3.908 1.00 41.53 411 THR A N 1
ATOM 3096 C CA . THR A 1 411 ? -18.468 11.028 3.124 1.00 41.53 411 THR A CA 1
ATOM 3097 C C . THR A 1 411 ? -17.695 12.234 3.661 1.00 41.53 411 THR A C 1
ATOM 3099 O O . THR A 1 411 ? -17.746 12.484 4.870 1.00 41.53 411 THR A O 1
ATOM 3102 N N . PRO A 1 412 ? -17.089 13.077 2.802 1.00 37.81 412 PRO A N 1
ATOM 3103 C CA . PRO A 1 412 ? -16.624 14.388 3.232 1.00 37.81 412 PRO A CA 1
ATOM 3104 C C . PRO A 1 412 ? -17.832 15.256 3.618 1.00 37.81 412 PRO A C 1
ATOM 3106 O O . PRO A 1 412 ? -18.775 15.414 2.844 1.00 37.81 412 PRO A O 1
ATOM 3109 N N . ALA A 1 413 ? -17.801 15.876 4.800 1.00 36.16 413 ALA A N 1
ATOM 3110 C CA . ALA A 1 413 ? -18.882 16.733 5.313 1.00 36.16 413 ALA A CA 1
ATOM 3111 C C . ALA A 1 413 ? -19.054 18.072 4.548 1.00 36.16 413 ALA A C 1
ATOM 3113 O O . ALA A 1 413 ? -19.731 18.990 5.015 1.00 36.16 413 ALA A O 1
ATOM 3114 N N . VAL A 1 414 ? -18.455 18.222 3.362 1.00 29.94 414 VAL A N 1
ATOM 3115 C CA . VAL A 1 414 ? -18.490 19.460 2.578 1.00 29.94 414 VAL A CA 1
ATOM 3116 C C . VAL A 1 414 ? -19.578 19.377 1.507 1.00 29.94 414 VAL A C 1
ATOM 3118 O O . VAL A 1 414 ? -19.336 18.975 0.377 1.00 29.94 414 VAL A O 1
ATOM 3121 N N . GLY A 1 415 ? -20.775 19.844 1.867 1.00 28.19 415 GLY A N 1
ATOM 3122 C CA . GLY A 1 415 ? -21.786 20.305 0.911 1.00 28.19 415 GLY A CA 1
ATOM 3123 C C . GLY A 1 415 ? -22.704 19.229 0.324 1.00 28.19 415 GLY A C 1
ATOM 3124 O O . GLY A 1 415 ? -22.430 18.673 -0.725 1.00 28.19 415 GLY A O 1
ATOM 3125 N N . ALA A 1 416 ? -23.854 19.047 0.978 1.00 32.84 416 ALA A N 1
ATOM 3126 C CA . ALA A 1 416 ? -25.138 18.593 0.434 1.00 32.84 416 ALA A CA 1
ATOM 3127 C C . ALA A 1 416 ? -25.135 17.575 -0.734 1.00 32.84 416 ALA A C 1
ATOM 3129 O O . ALA A 1 416 ? -25.062 17.946 -1.903 1.00 32.84 416 ALA A O 1
ATOM 3130 N N . GLY A 1 417 ? -25.486 16.330 -0.397 1.00 33.38 417 GLY A N 1
ATOM 3131 C CA . GLY A 1 417 ? -26.277 15.461 -1.270 1.00 33.38 417 GLY A CA 1
ATOM 3132 C C . GLY A 1 417 ? -25.512 14.336 -1.953 1.00 33.38 417 GLY A C 1
ATOM 3133 O O . GLY A 1 417 ? -25.290 14.387 -3.157 1.00 33.38 417 GLY A O 1
ATOM 3134 N N . VAL A 1 418 ? -25.255 13.257 -1.214 1.00 30.62 418 VAL A N 1
ATOM 3135 C CA . VAL A 1 418 ? -25.117 11.918 -1.800 1.00 30.62 418 VAL A CA 1
ATOM 3136 C C . VAL A 1 418 ? -26.133 11.022 -1.095 1.00 30.62 418 VAL A C 1
ATOM 3138 O O . VAL A 1 418 ? -26.142 10.910 0.128 1.00 30.62 418 VAL A O 1
ATOM 3141 N N . ALA A 1 419 ? -27.080 10.487 -1.862 1.00 31.80 419 ALA A N 1
ATOM 3142 C CA . ALA A 1 419 ? -28.126 9.611 -1.359 1.00 31.80 419 ALA A CA 1
ATOM 3143 C C . ALA A 1 419 ? -27.589 8.178 -1.291 1.00 31.80 419 ALA A C 1
ATOM 3145 O O . ALA A 1 419 ? -27.424 7.529 -2.317 1.00 31.80 419 ALA A O 1
ATOM 3146 N N . GLY A 1 420 ? -27.339 7.701 -0.078 1.00 34.94 420 GLY A N 1
ATOM 3147 C CA 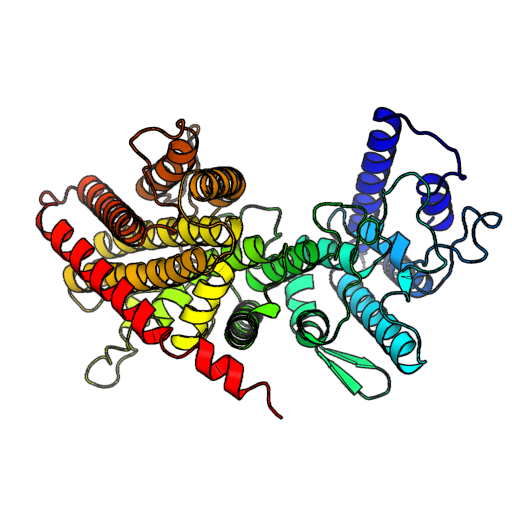. GLY A 1 420 ? -26.958 6.323 0.213 1.00 34.94 420 GLY A CA 1
ATOM 3148 C C . GLY A 1 420 ? -26.344 6.279 1.602 1.00 34.94 420 GLY A C 1
ATOM 3149 O O . GLY A 1 420 ? -25.316 6.904 1.781 1.00 34.94 420 GLY A O 1
ATOM 3150 N N . LEU A 1 421 ? -27.052 5.656 2.553 1.00 34.44 421 LEU A N 1
ATOM 3151 C CA . LEU A 1 421 ? -26.742 5.284 3.954 1.00 34.44 421 LEU A CA 1
ATOM 3152 C C . LEU A 1 421 ? -25.357 5.643 4.569 1.00 34.44 421 LEU A C 1
ATOM 3154 O O . LEU A 1 421 ? -24.773 4.834 5.280 1.00 34.44 421 LEU A O 1
ATOM 3158 N N . ALA A 1 422 ? -24.839 6.850 4.354 1.00 42.88 422 ALA A N 1
ATOM 3159 C CA . ALA A 1 422 ? -23.612 7.342 4.960 1.00 42.88 422 ALA A CA 1
ATOM 3160 C C . ALA A 1 422 ? -23.964 7.955 6.316 1.00 42.88 422 ALA A C 1
ATOM 3162 O O . ALA A 1 422 ? -24.700 8.945 6.402 1.00 42.88 422 ALA A O 1
ATOM 3163 N N . THR A 1 423 ? -23.497 7.328 7.387 1.00 48.56 423 THR A N 1
ATOM 3164 C CA . THR A 1 423 ? -23.731 7.790 8.751 1.00 48.56 423 THR A CA 1
ATOM 3165 C C . THR A 1 423 ? -22.872 9.032 8.981 1.00 48.56 423 THR A C 1
ATOM 3167 O O . THR A 1 423 ? -21.659 9.044 8.780 1.00 48.56 423 THR A O 1
ATOM 3170 N N . THR A 1 424 ? -23.507 10.132 9.385 1.00 52.72 424 THR A N 1
ATOM 3171 C CA . THR A 1 424 ? -22.838 11.416 9.668 1.00 52.72 424 THR A CA 1
ATOM 3172 C C . THR A 1 424 ? -21.775 11.301 10.770 1.00 52.72 424 THR A C 1
ATOM 3174 O O . THR A 1 424 ? -20.884 12.139 10.856 1.00 52.72 424 THR A O 1
ATOM 3177 N N . VAL A 1 425 ? -21.846 10.237 11.579 1.00 60.22 425 VAL A N 1
ATOM 3178 C CA . VAL A 1 425 ? -20.989 9.956 12.739 1.00 60.22 425 VAL A CA 1
ATOM 3179 C C . VAL A 1 425 ? -19.510 9.816 12.362 1.00 60.22 425 VAL A C 1
ATOM 3181 O O . VAL A 1 425 ? -18.658 10.453 12.980 1.00 60.22 425 VAL A O 1
ATOM 3184 N N . THR A 1 426 ? -19.200 9.028 11.331 1.00 65.50 426 THR A N 1
ATOM 3185 C CA . THR A 1 426 ? -17.814 8.718 10.942 1.00 65.50 426 THR A CA 1
ATOM 3186 C C . THR A 1 426 ? -17.119 9.921 10.300 1.00 65.50 426 THR A C 1
ATOM 3188 O O . THR A 1 426 ? -15.959 10.213 10.596 1.00 65.50 426 THR A O 1
ATOM 3191 N N . GLY A 1 427 ? -17.847 10.675 9.467 1.00 66.69 427 GLY A N 1
ATOM 3192 C CA . GLY A 1 427 ? -17.319 11.868 8.803 1.00 66.69 427 GLY A CA 1
ATOM 3193 C C . GLY A 1 427 ? -16.901 12.961 9.790 1.00 66.69 427 GLY A C 1
ATOM 3194 O O . GLY A 1 427 ? -15.855 13.580 9.608 1.00 66.69 427 GLY A O 1
ATOM 3195 N N . ASP A 1 428 ? -17.671 13.179 10.859 1.00 68.81 428 ASP A N 1
ATOM 3196 C CA . ASP A 1 428 ? -17.353 14.193 11.869 1.00 68.81 428 ASP A CA 1
ATOM 3197 C C . ASP A 1 428 ? -16.102 13.837 12.686 1.00 68.81 428 ASP A C 1
ATOM 3199 O O . ASP A 1 428 ? -15.271 14.714 12.926 1.00 68.81 428 ASP A O 1
ATOM 3203 N N . LEU A 1 429 ? -15.917 12.566 13.062 1.00 71.31 429 LEU A N 1
ATOM 3204 C CA . LEU A 1 429 ? -14.733 12.105 13.803 1.00 71.31 429 LEU A CA 1
ATOM 3205 C C . LEU A 1 429 ? -13.457 12.184 12.958 1.00 71.31 429 LEU A C 1
ATOM 3207 O O . LEU A 1 429 ? -12.456 12.742 13.406 1.00 71.31 429 LEU A O 1
ATOM 3211 N N . ILE A 1 430 ? -13.506 11.709 11.712 1.00 75.69 430 ILE A N 1
ATOM 3212 C CA . ILE A 1 430 ? -12.380 11.812 10.772 1.00 75.69 430 ILE A CA 1
ATOM 3213 C C . ILE A 1 430 ? -12.025 13.281 10.524 1.00 75.69 430 ILE A C 1
ATOM 3215 O O . ILE A 1 430 ? -10.856 13.663 10.583 1.00 75.69 430 ILE A O 1
ATOM 3219 N N . ASN A 1 431 ? -13.030 14.138 10.310 1.00 73.81 431 ASN A N 1
ATOM 3220 C CA . ASN A 1 431 ? -12.804 15.573 10.167 1.00 73.81 431 ASN A CA 1
ATOM 3221 C C . ASN A 1 431 ? -12.175 16.180 11.420 1.00 73.81 431 ASN A C 1
ATOM 3223 O O . ASN A 1 431 ? -11.327 17.053 11.290 1.00 73.81 431 ASN A O 1
ATOM 3227 N N . GLN A 1 432 ? -12.557 15.746 12.622 1.00 73.94 432 GLN A N 1
ATOM 3228 C CA . GLN A 1 432 ? -11.934 16.219 13.858 1.00 73.94 432 GLN A CA 1
ATOM 3229 C C . GLN A 1 432 ? -10.468 15.794 13.968 1.00 73.94 432 GLN A C 1
ATOM 3231 O O . GLN A 1 432 ? -9.653 16.611 14.393 1.00 73.94 432 GLN A O 1
ATOM 3236 N N . MET A 1 433 ? -10.106 14.583 13.536 1.00 75.88 433 MET A N 1
ATOM 3237 C CA . MET A 1 433 ? -8.704 14.145 13.488 1.00 75.88 433 MET A CA 1
ATOM 3238 C C . MET A 1 433 ? -7.894 14.979 12.489 1.00 75.88 433 MET A C 1
ATOM 3240 O O . MET A 1 433 ? -6.854 15.534 12.841 1.00 75.88 433 MET A O 1
ATOM 3244 N N . VAL A 1 434 ? -8.408 15.146 11.265 1.00 76.44 434 VAL A N 1
ATOM 3245 C CA . VAL A 1 434 ? -7.721 15.872 10.182 1.00 76.44 434 VAL A CA 1
ATOM 3246 C C . VAL A 1 434 ? -7.696 17.390 10.413 1.00 76.44 434 VAL A C 1
ATOM 3248 O O . VAL A 1 434 ? -6.712 18.048 10.102 1.00 76.44 434 VAL A O 1
ATOM 3251 N N . GLN A 1 435 ? -8.754 17.995 10.957 1.00 72.81 435 GLN A N 1
ATOM 3252 C CA . GLN A 1 435 ? -8.766 19.430 11.289 1.00 72.81 435 GLN A CA 1
ATOM 3253 C C . GLN A 1 435 ? -8.038 19.716 12.604 1.00 72.81 435 GLN A C 1
ATOM 3255 O O . GLN A 1 435 ? -7.492 20.807 12.780 1.00 72.81 435 GLN A O 1
ATOM 3260 N N . GLY A 1 436 ? -8.024 18.754 13.530 1.00 65.19 436 GLY A N 1
ATOM 3261 C CA . GLY A 1 436 ? -7.251 18.819 14.765 1.00 65.19 436 GLY A CA 1
ATOM 3262 C C . GLY A 1 436 ? -5.756 18.968 14.493 1.00 65.19 436 GLY A C 1
ATOM 3263 O O . GLY A 1 436 ? -5.107 19.758 15.174 1.00 65.19 436 GLY A O 1
ATOM 3264 N N . SER A 1 437 ? -5.239 18.321 13.441 1.00 61.47 437 SER A N 1
ATOM 3265 C CA . SER A 1 437 ? -3.833 18.440 13.029 1.00 61.47 437 SER A CA 1
ATOM 3266 C C . SER A 1 437 ? -3.452 19.817 12.463 1.00 61.47 437 SER A C 1
ATOM 3268 O O . SER A 1 437 ? -2.275 20.166 1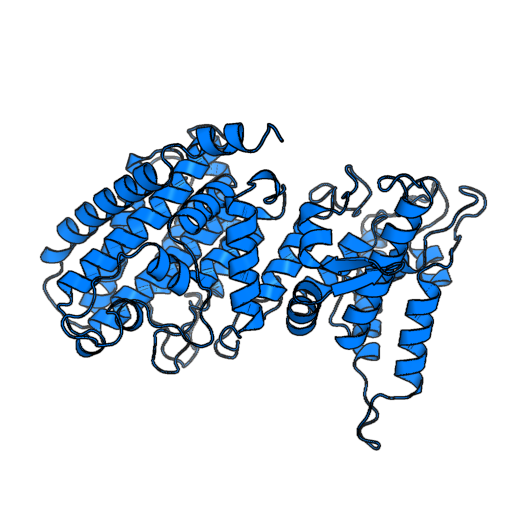2.426 1.00 61.47 437 SER A O 1
ATOM 3270 N N . GLN A 1 438 ? -4.431 20.637 12.055 1.00 56.94 438 GLN A N 1
ATOM 3271 C CA . GLN A 1 438 ? -4.205 21.978 11.496 1.00 56.94 438 GLN A CA 1
ATOM 3272 C C . GLN A 1 438 ? -4.132 23.089 12.561 1.00 56.94 438 GLN A C 1
ATOM 3274 O O . GLN A 1 438 ? -3.907 24.253 12.216 1.00 56.94 438 GLN A O 1
ATOM 3279 N N . ARG A 1 439 ? -4.353 22.777 13.847 1.00 53.94 439 ARG A N 1
ATOM 3280 C CA . ARG A 1 439 ? -4.251 23.753 14.945 1.00 53.94 439 ARG A CA 1
ATOM 3281 C C . ARG A 1 439 ? -2.833 23.743 15.525 1.00 53.94 439 ARG A C 1
ATOM 3283 O O . ARG A 1 439 ? -2.346 22.701 15.941 1.00 53.94 439 ARG A O 1
ATOM 3290 N N . ASP A 1 440 ? -2.191 24.916 15.540 1.00 45.47 440 ASP A N 1
ATOM 3291 C CA . ASP A 1 440 ? -0.817 25.125 16.028 1.00 45.47 440 ASP A CA 1
ATOM 3292 C C . ASP A 1 440 ? -0.556 24.451 17.390 1.00 45.47 440 ASP A C 1
ATOM 3294 O O . ASP A 1 440 ? -1.384 24.506 18.301 1.00 45.47 440 ASP A O 1
ATOM 3298 N N . THR A 1 441 ? 0.637 23.862 17.507 1.00 47.22 441 THR A N 1
ATOM 3299 C CA . THR A 1 441 ? 1.175 22.922 18.513 1.00 47.22 441 THR A CA 1
ATOM 3300 C C . THR A 1 441 ? 1.222 23.407 19.976 1.00 47.22 441 THR A C 1
ATOM 3302 O O . THR A 1 441 ? 2.249 23.287 20.646 1.00 47.22 441 THR A O 1
ATOM 3305 N N . LEU A 1 442 ? 0.136 23.964 20.513 1.00 39.81 442 LEU A N 1
ATOM 3306 C CA . LEU A 1 442 ? 0.015 24.356 21.920 1.00 39.81 442 LEU A CA 1
ATOM 3307 C C . LEU A 1 442 ? -1.400 24.071 22.454 1.00 39.81 442 LEU A C 1
ATOM 3309 O O . LEU A 1 442 ? -2.243 24.964 22.504 1.00 39.81 442 LEU A O 1
ATOM 3313 N N . GLY A 1 443 ? -1.626 22.844 22.934 1.00 40.97 443 GLY A N 1
ATOM 3314 C CA . GLY A 1 443 ? -2.524 22.607 24.074 1.00 40.97 443 GLY A CA 1
ATOM 3315 C C . GLY A 1 443 ? -3.522 21.461 23.949 1.00 40.97 443 GLY A C 1
ATOM 3316 O O . GLY A 1 443 ? -3.596 20.668 24.876 1.00 40.97 443 GLY A O 1
ATOM 3317 N N . ASP A 1 444 ? -4.240 21.349 22.831 1.00 42.28 444 ASP A N 1
ATOM 3318 C CA . ASP A 1 444 ? -5.337 20.379 22.680 1.00 42.28 444 ASP A CA 1
ATOM 3319 C C . ASP A 1 444 ? -5.187 19.593 21.366 1.00 42.28 444 ASP A C 1
ATOM 3321 O O . ASP A 1 444 ? -5.878 19.851 20.376 1.00 42.28 444 ASP A O 1
ATOM 3325 N N . THR A 1 445 ? -4.247 18.646 21.330 1.00 48.69 445 THR A N 1
ATOM 3326 C CA . THR A 1 445 ? -4.162 17.655 20.248 1.00 48.69 445 THR A CA 1
ATOM 3327 C C . THR A 1 445 ? -5.330 16.678 20.407 1.00 48.69 445 THR A C 1
ATOM 33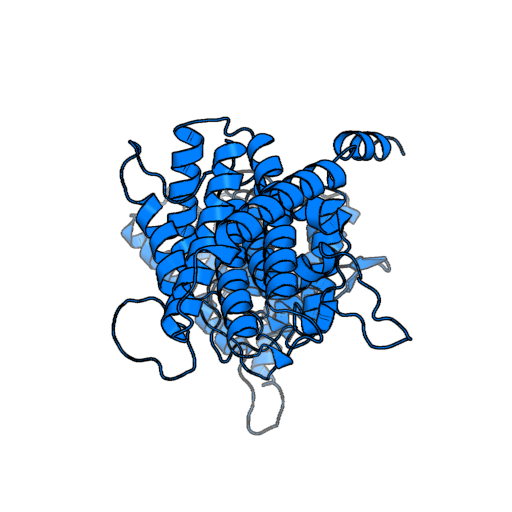29 O O . THR A 1 445 ? -5.441 16.015 21.434 1.00 48.69 445 THR A O 1
ATOM 3332 N N . VAL A 1 446 ? -6.222 16.594 19.413 1.00 52.62 446 VAL A N 1
ATOM 3333 C CA . VAL A 1 446 ? -7.402 15.701 19.460 1.00 52.62 446 VAL A CA 1
ATOM 3334 C C . VAL A 1 446 ? -7.004 14.222 19.300 1.00 52.62 446 VAL A C 1
ATOM 3336 O O . VAL A 1 446 ? -7.723 13.347 19.774 1.00 52.62 446 VAL A O 1
ATOM 3339 N N . TYR A 1 447 ? -5.850 13.937 18.680 1.00 64.81 447 TYR A N 1
ATOM 3340 C CA . TYR A 1 447 ? -5.330 12.581 18.475 1.00 64.81 447 TYR A CA 1
ATOM 3341 C C . TYR A 1 447 ? -3.796 12.544 18.604 1.00 64.81 447 TYR A C 1
ATOM 3343 O O . TYR A 1 447 ? -3.112 13.442 18.114 1.00 64.81 447 TYR A O 1
ATOM 3351 N N . SER A 1 448 ? -3.255 11.527 19.277 1.00 74.88 448 SER A N 1
ATOM 3352 C CA . SER A 1 448 ? -1.821 11.379 19.575 1.00 74.88 448 SER A CA 1
ATOM 3353 C C . SER A 1 448 ? -0.980 10.936 18.368 1.00 74.88 448 SER A C 1
ATOM 3355 O O . SER A 1 448 ? -1.438 10.149 17.547 1.00 74.88 448 SER A O 1
ATOM 3357 N N . SER A 1 449 ? 0.289 11.361 18.318 1.00 75.75 449 SER A N 1
ATOM 3358 C CA . SER A 1 449 ? 1.313 10.861 17.382 1.00 75.75 449 SER A CA 1
ATOM 3359 C C . SER A 1 449 ? 1.787 9.425 17.667 1.00 75.75 449 SER A C 1
ATOM 3361 O O . SER A 1 449 ? 2.660 8.916 16.963 1.00 75.75 449 SER A O 1
ATOM 3363 N N . GLY A 1 450 ? 1.270 8.787 18.726 1.00 75.62 450 GLY A N 1
ATOM 3364 C CA . GLY A 1 450 ? 1.629 7.429 19.150 1.00 75.62 450 GLY A CA 1
ATOM 3365 C C . GLY A 1 450 ? 2.938 7.330 19.937 1.00 75.62 450 GLY A C 1
ATOM 3366 O O . GLY A 1 450 ? 3.169 6.331 20.614 1.00 75.62 450 GLY A O 1
ATOM 3367 N N . ALA A 1 451 ? 3.773 8.375 19.902 1.00 75.69 451 ALA A N 1
ATOM 3368 C CA . ALA A 1 451 ? 5.056 8.434 20.607 1.00 75.69 451 ALA A CA 1
ATOM 3369 C C . ALA A 1 451 ? 4.898 8.417 22.142 1.00 75.69 451 ALA A C 1
ATOM 3371 O O . ALA A 1 451 ? 5.734 7.866 22.863 1.00 75.69 451 ALA A O 1
ATOM 3372 N N . ASP A 1 452 ? 3.802 8.992 22.650 1.00 84.62 452 ASP A N 1
ATOM 3373 C CA . ASP A 1 452 ? 3.406 8.894 24.056 1.00 84.62 452 ASP A CA 1
ATOM 3374 C C . ASP A 1 452 ? 2.296 7.847 24.227 1.00 84.62 452 ASP A C 1
ATOM 3376 O O . ASP A 1 452 ? 1.198 7.970 23.681 1.00 84.62 452 ASP A O 1
ATOM 3380 N N . TRP A 1 453 ? 2.600 6.816 25.013 1.00 85.06 453 TRP A N 1
ATOM 3381 C CA . TRP A 1 453 ? 1.740 5.650 25.219 1.00 85.06 453 TRP A CA 1
ATOM 3382 C C . TRP A 1 453 ? 0.410 5.977 25.903 1.00 85.06 453 TRP A C 1
ATOM 3384 O O . TRP A 1 453 ? -0.631 5.436 25.532 1.00 85.06 453 TRP A O 1
ATOM 3394 N N . GLU A 1 454 ? 0.422 6.867 26.896 1.00 87.31 454 GLU A N 1
ATOM 3395 C CA . GLU A 1 454 ? -0.797 7.243 27.617 1.00 87.31 454 GLU A CA 1
ATOM 3396 C C . GLU A 1 454 ? -1.689 8.117 26.737 1.00 87.31 454 GLU A C 1
ATOM 3398 O O . GLU A 1 454 ? -2.906 7.936 26.706 1.00 87.31 454 GLU A O 1
ATOM 3403 N N . ASN A 1 455 ? -1.091 9.008 25.945 1.00 85.69 455 ASN A N 1
ATOM 3404 C CA . ASN A 1 455 ? -1.836 9.810 24.980 1.00 85.69 455 ASN A CA 1
ATOM 3405 C C . ASN A 1 455 ? -2.450 8.949 23.867 1.00 85.69 455 ASN A C 1
ATOM 3407 O O . ASN A 1 455 ? -3.579 9.228 23.457 1.00 85.69 455 ASN A O 1
ATOM 3411 N N . ALA A 1 456 ? -1.762 7.901 23.403 1.00 88.06 456 ALA A N 1
ATOM 3412 C CA . ALA A 1 456 ? -2.308 6.948 22.434 1.00 88.06 456 ALA A CA 1
ATOM 3413 C C . ALA A 1 456 ? -3.534 6.202 22.998 1.00 88.06 456 ALA A C 1
ATOM 3415 O O . ALA A 1 456 ? -4.588 6.172 22.352 1.00 88.06 456 ALA A O 1
ATOM 3416 N N . LYS A 1 457 ? -3.452 5.697 24.240 1.00 89.94 457 LYS A N 1
ATOM 3417 C CA . LYS A 1 457 ? -4.590 5.070 24.944 1.00 89.94 457 LYS A CA 1
ATOM 3418 C C . LYS A 1 457 ? -5.769 6.025 25.123 1.00 89.94 457 LYS A C 1
ATOM 3420 O O . LYS A 1 457 ? -6.915 5.660 24.843 1.00 89.94 457 LYS A O 1
ATOM 3425 N N . HIS A 1 458 ? -5.502 7.252 25.573 1.00 89.38 458 HIS A N 1
ATOM 3426 C CA . HIS A 1 458 ? -6.538 8.267 25.768 1.00 89.38 458 HIS A CA 1
ATOM 3427 C C . HIS A 1 458 ? -7.208 8.667 24.451 1.00 89.38 458 HIS A C 1
ATOM 3429 O O . HIS A 1 458 ? -8.433 8.754 24.409 1.00 89.38 458 HIS A O 1
ATOM 3435 N N . SER A 1 459 ? -6.432 8.858 23.379 1.00 87.12 459 SER A N 1
ATOM 3436 C CA . SER A 1 459 ? -6.965 9.211 22.053 1.00 87.12 459 SER A CA 1
ATOM 3437 C C . SER A 1 459 ? -7.863 8.099 21.510 1.00 87.12 459 SER A C 1
ATOM 3439 O O . SER A 1 459 ? -8.987 8.367 21.095 1.00 87.12 459 SER A O 1
ATOM 3441 N N . THR A 1 460 ? -7.414 6.844 21.613 1.00 91.12 460 THR A N 1
ATOM 3442 C CA . THR A 1 460 ? -8.196 5.665 21.205 1.00 91.12 460 THR A CA 1
ATOM 3443 C C . THR A 1 460 ? -9.516 5.585 21.974 1.00 91.12 460 THR A C 1
ATOM 3445 O O . THR A 1 460 ? -10.588 5.462 21.383 1.00 91.12 460 THR A O 1
ATOM 3448 N N . SER A 1 461 ? -9.457 5.735 23.302 1.00 92.62 461 SER A N 1
ATOM 3449 C CA . SER A 1 461 ? -10.651 5.730 24.156 1.00 92.62 461 SER A CA 1
ATOM 3450 C C . SER A 1 461 ? -11.621 6.852 23.783 1.00 92.62 461 SER A C 1
ATOM 3452 O O . SER A 1 461 ? -12.821 6.611 23.679 1.00 92.62 461 SER A O 1
ATOM 3454 N N . ALA A 1 462 ? -11.114 8.066 23.551 1.00 88.50 462 ALA A N 1
ATOM 3455 C CA . ALA A 1 462 ? -11.929 9.224 23.198 1.00 88.50 462 ALA A CA 1
ATOM 3456 C C . ALA A 1 462 ? -12.650 9.042 21.853 1.00 88.50 462 ALA A C 1
ATOM 3458 O O . ALA A 1 462 ? -13.819 9.407 21.736 1.00 88.50 462 ALA A O 1
ATOM 3459 N N . VAL A 1 463 ? -11.989 8.441 20.859 1.00 86.69 463 VAL A N 1
ATOM 3460 C CA . VAL A 1 463 ? -12.595 8.165 19.548 1.00 86.69 463 VAL A CA 1
ATOM 3461 C C . VAL A 1 463 ? -13.724 7.150 19.656 1.00 86.69 463 VAL A C 1
ATOM 3463 O O . VAL A 1 463 ? -14.824 7.425 19.177 1.00 86.69 463 VAL A O 1
ATOM 3466 N N . LEU A 1 464 ? -13.508 6.028 20.345 1.00 90.69 464 LEU A N 1
ATOM 3467 C CA . LEU A 1 464 ? -14.550 5.011 20.519 1.00 90.69 464 LEU A CA 1
ATOM 3468 C C . LEU A 1 464 ? -15.730 5.526 21.354 1.00 90.69 464 LEU A C 1
ATOM 3470 O O . LEU A 1 464 ? -16.886 5.257 21.029 1.00 90.69 464 LEU A O 1
ATOM 3474 N N . GLN A 1 465 ? -15.457 6.304 22.406 1.00 90.38 465 GLN A N 1
ATOM 3475 C CA . GLN A 1 465 ? -16.492 6.954 23.215 1.00 90.38 465 GLN A CA 1
ATOM 3476 C C . GLN A 1 465 ? -17.301 7.959 22.390 1.00 90.38 465 GLN A C 1
ATOM 3478 O O . GLN A 1 465 ? -18.528 7.963 22.467 1.00 90.38 465 GLN A O 1
ATOM 3483 N N . GLY A 1 466 ? -16.632 8.775 21.568 1.00 85.44 466 GLY A N 1
ATOM 3484 C CA . GLY A 1 466 ? -17.281 9.715 20.658 1.00 85.44 466 GLY A CA 1
ATOM 3485 C C . GLY A 1 466 ? -18.148 9.009 19.616 1.00 85.44 466 GLY A C 1
ATOM 3486 O O . GLY A 1 466 ? -19.292 9.407 19.401 1.00 85.44 466 GLY A O 1
ATOM 3487 N N . ALA A 1 467 ? -17.650 7.924 19.018 1.00 85.62 467 ALA A N 1
ATOM 3488 C CA . ALA A 1 467 ? -18.406 7.105 18.073 1.00 85.62 467 ALA A CA 1
ATOM 3489 C C . ALA A 1 467 ? -19.662 6.497 18.713 1.00 85.62 467 ALA A C 1
ATOM 3491 O O . ALA A 1 467 ? -20.764 6.638 18.175 1.00 85.62 467 ALA A O 1
ATOM 3492 N N . TYR A 1 468 ? -19.513 5.890 19.894 1.00 88.25 468 TYR A N 1
ATOM 3493 C CA . TYR A 1 468 ? -20.629 5.334 20.655 1.00 88.25 468 TYR A CA 1
ATOM 3494 C C . TYR A 1 468 ? -21.658 6.403 21.025 1.00 88.25 468 TYR A C 1
ATOM 3496 O O . TYR A 1 468 ? -22.850 6.217 20.781 1.00 88.25 468 TYR A O 1
ATOM 3504 N N . GLN A 1 469 ? -21.211 7.536 21.573 1.00 85.69 469 GLN A N 1
ATOM 3505 C CA . GLN A 1 469 ? -22.089 8.634 21.968 1.00 85.69 469 GLN A CA 1
ATOM 3506 C C . GLN A 1 469 ? -22.886 9.165 20.776 1.00 85.69 469 GLN A C 1
ATOM 3508 O O . GLN A 1 469 ? -24.113 9.239 20.844 1.00 85.69 469 GLN A O 1
ATOM 3513 N N . ASN A 1 470 ? -22.207 9.478 19.674 1.00 82.19 470 ASN A N 1
ATOM 3514 C CA . ASN A 1 470 ? -22.844 10.019 18.478 1.00 82.19 470 ASN A CA 1
ATOM 3515 C C . ASN A 1 470 ? -23.868 9.036 17.885 1.00 82.19 470 ASN A C 1
ATOM 3517 O O . ASN A 1 470 ? -24.966 9.445 17.504 1.00 82.19 470 ASN A O 1
ATOM 3521 N N . SER A 1 471 ? -23.546 7.738 17.839 1.00 82.19 471 SER A N 1
ATOM 3522 C CA . SER A 1 471 ? -24.471 6.710 17.348 1.00 82.19 471 SER A CA 1
ATOM 3523 C C . SER A 1 471 ? -25.666 6.502 18.292 1.00 82.19 471 SER A C 1
ATOM 3525 O O . SER A 1 471 ? -26.819 6.480 17.849 1.00 82.19 471 SER A O 1
ATOM 3527 N N . ALA A 1 472 ? -25.435 6.431 19.606 1.00 83.75 472 ALA A N 1
ATOM 3528 C CA . ALA A 1 472 ? -26.499 6.294 20.599 1.00 83.75 472 ALA A CA 1
ATOM 3529 C C . ALA A 1 472 ? -27.466 7.492 20.579 1.00 83.75 472 ALA A C 1
ATOM 3531 O O . ALA A 1 472 ? -28.688 7.301 20.605 1.00 83.75 472 ALA A O 1
ATOM 3532 N N . GLU A 1 473 ? -26.938 8.717 20.473 1.00 81.50 473 GLU A N 1
ATOM 3533 C CA . GLU A 1 473 ? -27.724 9.947 20.330 1.00 81.50 473 GLU A CA 1
ATOM 3534 C C . GLU A 1 473 ? -28.562 9.939 19.045 1.00 81.50 473 GLU A C 1
ATOM 3536 O O . GLU A 1 473 ? -29.766 10.211 19.099 1.00 81.50 473 GLU A O 1
ATOM 3541 N N . ALA A 1 474 ? -27.971 9.556 17.906 1.00 78.06 474 ALA A N 1
ATOM 3542 C CA . ALA A 1 474 ? -28.676 9.449 16.627 1.00 78.06 474 ALA A CA 1
ATOM 3543 C C . ALA A 1 474 ? -29.844 8.445 16.673 1.00 78.06 474 ALA A C 1
ATOM 3545 O O . ALA A 1 474 ? -30.867 8.642 16.014 1.00 78.06 474 ALA A O 1
ATOM 3546 N N . GLN A 1 475 ? -29.724 7.399 17.492 1.00 76.31 475 GLN A N 1
ATOM 3547 C CA . GLN A 1 475 ? -30.754 6.375 17.689 1.00 76.31 475 GLN A CA 1
ATOM 3548 C C . GLN A 1 475 ? -31.748 6.706 18.818 1.00 76.31 475 GLN A C 1
ATOM 3550 O O . GLN A 1 475 ? -32.660 5.922 19.087 1.00 76.31 475 GLN A O 1
ATOM 3555 N N . GLY A 1 476 ? -31.596 7.848 19.499 1.00 76.06 476 GLY A N 1
ATOM 3556 C CA . GLY A 1 476 ? -32.451 8.246 20.622 1.00 76.06 476 GLY A CA 1
ATOM 3557 C C . GLY A 1 476 ? -32.298 7.369 21.872 1.00 76.06 476 GLY A C 1
ATOM 3558 O O . GLY A 1 476 ? -33.202 7.337 22.713 1.00 76.06 476 GLY A O 1
ATOM 3559 N N . LYS A 1 477 ? -31.179 6.646 22.008 1.00 71.44 477 LYS A N 1
ATOM 3560 C CA . LYS A 1 477 ? -30.865 5.807 23.173 1.00 71.44 477 LYS A CA 1
ATOM 3561 C C . LYS A 1 477 ? -30.270 6.684 24.278 1.00 71.44 477 LYS A C 1
ATOM 3563 O O . LYS A 1 477 ? -29.072 6.930 24.334 1.00 71.44 477 LYS A O 1
ATOM 3568 N N . GLY A 1 478 ? -31.137 7.207 25.144 1.00 53.69 478 GLY A N 1
ATOM 3569 C CA . GLY A 1 478 ? -30.761 8.101 26.240 1.00 53.69 478 GLY A CA 1
ATOM 3570 C C . GLY A 1 478 ? -30.240 7.376 27.482 1.00 53.69 478 GLY A C 1
ATOM 3571 O O . GLY A 1 478 ? -30.965 7.329 28.468 1.00 53.69 478 GLY A O 1
ATOM 3572 N N . ASP A 1 479 ? -29.020 6.835 27.421 1.00 54.81 479 ASP A N 1
ATOM 3573 C CA . ASP A 1 479 ? -28.058 6.795 28.540 1.00 54.81 479 ASP A CA 1
ATOM 3574 C C . ASP A 1 479 ? -26.666 6.397 28.002 1.00 54.81 479 ASP A C 1
ATOM 3576 O O . ASP A 1 479 ? -26.456 5.272 27.550 1.00 54.81 479 ASP A O 1
ATOM 3580 N N . VAL A 1 480 ? -25.727 7.348 27.967 1.00 56.75 480 VAL A N 1
ATOM 3581 C CA . VAL A 1 480 ? -24.403 7.188 27.320 1.00 56.75 480 VAL A CA 1
ATOM 3582 C C . VAL A 1 480 ? -23.301 6.892 28.348 1.00 56.75 480 VAL A C 1
ATOM 3584 O O . VAL A 1 480 ? -22.254 6.343 28.011 1.00 56.75 480 VAL A O 1
ATOM 3587 N N . ALA A 1 481 ? -23.532 7.214 29.625 1.00 59.16 481 ALA A N 1
ATOM 3588 C CA . ALA A 1 481 ? -22.498 7.163 30.659 1.00 59.16 481 ALA A CA 1
ATOM 3589 C C . ALA A 1 481 ? -22.015 5.736 30.988 1.00 59.16 481 ALA A C 1
ATOM 3591 O O . ALA A 1 481 ? -20.868 5.572 31.411 1.00 59.16 481 ALA A O 1
ATOM 3592 N N . ASP A 1 482 ? -22.849 4.715 30.763 1.00 70.38 482 ASP A N 1
ATOM 3593 C CA . ASP A 1 482 ? -22.562 3.330 31.160 1.00 70.38 482 ASP A CA 1
ATOM 3594 C C . ASP A 1 482 ? -21.412 2.687 30.364 1.00 70.38 482 ASP A C 1
ATOM 3596 O O . ASP A 1 482 ? -20.683 1.853 30.904 1.00 70.38 482 ASP A O 1
ATOM 3600 N N . TYR A 1 483 ? -21.178 3.112 29.116 1.00 82.81 483 TYR A N 1
ATOM 3601 C CA . TYR A 1 483 ? -20.173 2.485 28.250 1.00 82.81 483 TYR A CA 1
ATOM 3602 C C . TYR A 1 483 ? -18.806 3.162 28.260 1.00 82.81 483 TYR A C 1
ATOM 3604 O O . TYR A 1 483 ? -17.819 2.501 27.954 1.00 82.81 483 TYR A O 1
ATOM 3612 N N . ASN A 1 484 ? -18.690 4.426 28.674 1.00 83.94 484 ASN A N 1
ATOM 3613 C CA . ASN A 1 484 ? -17.411 5.143 28.590 1.00 83.94 484 ASN A CA 1
ATOM 3614 C C . ASN A 1 484 ? -16.290 4.463 29.388 1.00 83.94 484 ASN A C 1
ATOM 3616 O O . ASN A 1 484 ? -15.185 4.281 28.874 1.00 83.94 484 ASN A O 1
ATOM 3620 N N . ASN A 1 485 ? -16.586 4.035 30.620 1.00 87.94 485 ASN A N 1
ATOM 3621 C CA . ASN A 1 485 ? -15.626 3.305 31.453 1.00 87.94 485 ASN A CA 1
ATOM 3622 C C . ASN A 1 485 ? -15.331 1.908 30.895 1.00 87.94 485 ASN A C 1
ATOM 3624 O O . ASN A 1 485 ? -14.214 1.422 31.027 1.00 87.94 485 ASN A O 1
ATOM 3628 N N . ILE A 1 486 ? -16.329 1.257 30.288 1.00 89.56 486 ILE A N 1
ATOM 3629 C CA . ILE A 1 486 ? -16.165 -0.062 29.674 1.00 89.56 486 ILE A CA 1
ATOM 3630 C C . ILE A 1 486 ? -15.205 0.044 28.489 1.00 89.56 486 ILE A C 1
ATOM 3632 O O . ILE A 1 486 ? -14.200 -0.655 28.474 1.00 89.56 486 ILE A O 1
ATOM 3636 N N . LEU A 1 487 ? -15.471 0.964 27.558 1.00 92.75 487 LEU A N 1
ATOM 3637 C CA . LEU A 1 487 ? -14.634 1.201 26.384 1.00 92.75 487 LEU A CA 1
ATOM 3638 C C . LEU A 1 487 ? -13.192 1.539 26.790 1.00 92.75 487 LEU A C 1
ATOM 3640 O O . LEU A 1 487 ? -12.266 0.910 26.298 1.00 92.75 487 LEU A O 1
ATOM 3644 N N . ALA A 1 488 ? -12.994 2.465 27.736 1.00 92.56 488 ALA A N 1
ATOM 3645 C CA . ALA A 1 488 ? -11.652 2.855 28.180 1.00 92.56 488 ALA A CA 1
ATOM 3646 C C . ALA A 1 488 ? -10.869 1.695 28.826 1.00 92.56 488 ALA A C 1
ATOM 3648 O O . ALA A 1 488 ? -9.691 1.505 28.529 1.00 92.56 488 ALA A O 1
ATOM 3649 N N . ASN A 1 489 ? -11.524 0.895 29.676 1.00 94.94 489 ASN A N 1
ATOM 3650 C CA . ASN A 1 489 ? -10.883 -0.260 30.307 1.00 94.94 489 ASN A CA 1
ATOM 3651 C C . ASN A 1 489 ? -10.488 -1.325 29.275 1.00 94.94 489 ASN A C 1
ATOM 3653 O O . ASN A 1 489 ? -9.412 -1.905 29.382 1.00 94.94 489 ASN A O 1
ATOM 3657 N N . GLU A 1 490 ? -11.342 -1.604 28.290 1.00 95.62 490 GLU A N 1
ATOM 3658 C CA . GLU A 1 490 ? -11.042 -2.611 27.265 1.00 95.62 490 GLU A CA 1
ATOM 3659 C C . GLU A 1 490 ? -9.978 -2.120 26.277 1.00 95.62 490 GLU A C 1
ATOM 3661 O O . GLU A 1 490 ? -9.121 -2.910 25.889 1.00 95.62 490 GLU A O 1
ATOM 3666 N N . VAL A 1 491 ? -9.940 -0.819 25.959 1.00 96.75 491 VAL A N 1
ATOM 3667 C CA . VAL A 1 491 ? -8.810 -0.214 25.230 1.00 96.75 491 VAL A CA 1
ATOM 3668 C C . VAL A 1 491 ? -7.502 -0.465 25.977 1.00 96.75 491 VAL A C 1
ATOM 3670 O O . VAL A 1 491 ? -6.534 -0.922 25.376 1.00 96.75 491 VAL A O 1
ATOM 3673 N N . GLU A 1 492 ? -7.461 -0.237 27.292 1.00 96.06 492 GLU A N 1
ATOM 3674 C CA . GLU A 1 492 ? -6.269 -0.523 28.100 1.00 96.06 492 GLU A CA 1
ATOM 3675 C C . GLU A 1 492 ? -5.868 -2.010 28.040 1.00 96.06 492 GLU A C 1
ATOM 3677 O O . GLU A 1 492 ? -4.688 -2.322 27.870 1.00 96.06 492 GLU A O 1
ATOM 3682 N N . GLN A 1 493 ? -6.833 -2.937 28.095 1.00 96.00 493 GLN A N 1
ATOM 3683 C CA . GLN A 1 493 ? -6.560 -4.372 27.914 1.00 96.00 493 GLN A CA 1
ATOM 3684 C C . GLN A 1 493 ? -6.033 -4.708 26.510 1.00 96.00 493 GLN A C 1
ATOM 3686 O O . GLN A 1 493 ? -5.168 -5.576 26.374 1.00 96.00 493 GLN A O 1
ATOM 3691 N N . GLY A 1 494 ? -6.528 -4.033 25.472 1.00 95.69 494 GLY A N 1
ATOM 3692 C CA . GLY A 1 494 ? -6.031 -4.165 24.103 1.00 95.69 494 GLY A CA 1
ATOM 3693 C C . GLY A 1 494 ? -4.570 -3.733 23.977 1.00 95.69 494 GLY A C 1
ATOM 3694 O O . GLY A 1 494 ? -3.747 -4.482 23.459 1.00 95.69 494 GLY A O 1
ATOM 3695 N N . PHE A 1 495 ? -4.208 -2.586 24.559 1.00 96.06 495 PHE A N 1
ATOM 3696 C CA . PHE A 1 495 ? -2.818 -2.113 24.591 1.00 96.06 495 PHE A CA 1
ATOM 3697 C C . PHE A 1 495 ? -1.886 -3.106 25.309 1.00 96.06 495 PHE A C 1
ATOM 3699 O O . PHE A 1 495 ? -0.770 -3.346 24.850 1.00 96.06 495 PHE A O 1
ATOM 3706 N N . HIS A 1 496 ? -2.344 -3.736 26.395 1.00 95.00 496 HIS A N 1
ATOM 3707 C CA . HIS A 1 496 ? -1.592 -4.814 27.049 1.00 95.00 496 HIS A CA 1
ATOM 3708 C C . HIS A 1 496 ? -1.479 -6.082 26.192 1.00 95.00 496 HIS A C 1
ATOM 3710 O O . HIS A 1 496 ? -0.446 -6.752 26.229 1.00 95.00 496 HIS A O 1
ATOM 3716 N N . SER A 1 497 ? -2.517 -6.413 25.420 1.00 93.94 497 SER A N 1
ATOM 3717 C CA . SER A 1 497 ? -2.492 -7.551 24.490 1.00 93.94 497 SER A CA 1
ATOM 3718 C C . SER A 1 497 ? -1.465 -7.304 23.376 1.00 93.94 497 SER A C 1
ATOM 3720 O O . SER A 1 497 ? -0.631 -8.171 23.125 1.00 93.94 497 SER A O 1
ATOM 3722 N N . ALA A 1 498 ? -1.398 -6.079 22.839 1.00 94.25 498 ALA A N 1
ATOM 3723 C CA . ALA A 1 498 ? -0.372 -5.672 21.874 1.00 94.25 498 ALA A CA 1
ATOM 3724 C C . ALA A 1 498 ? 1.058 -5.827 22.424 1.00 94.25 498 ALA A C 1
ATOM 3726 O O . ALA A 1 498 ? 1.923 -6.390 21.752 1.00 94.25 498 ALA A O 1
ATOM 3727 N N . GLU A 1 499 ? 1.318 -5.374 23.658 1.00 92.44 499 GLU A N 1
ATOM 3728 C CA . GLU A 1 499 ? 2.626 -5.564 24.307 1.00 92.44 499 GLU A CA 1
ATOM 3729 C C . GLU A 1 499 ? 2.976 -7.051 24.459 1.00 92.44 499 GLU A C 1
ATOM 3731 O O . GLU A 1 499 ? 4.107 -7.447 24.177 1.00 92.44 499 GLU A O 1
ATOM 3736 N N . SER A 1 500 ? 2.005 -7.877 24.858 1.00 91.00 500 SER A N 1
ATOM 3737 C CA . SER A 1 500 ? 2.185 -9.324 25.012 1.00 91.00 500 SER A CA 1
ATOM 3738 C C . SER A 1 500 ? 2.475 -10.020 23.678 1.00 91.00 500 SER A C 1
ATOM 3740 O O . SER A 1 500 ? 3.349 -10.883 23.616 1.00 91.00 500 SER A O 1
ATOM 3742 N N . ASN A 1 501 ? 1.771 -9.653 22.605 1.00 88.12 501 ASN A N 1
ATOM 3743 C CA . ASN A 1 501 ? 1.918 -10.281 21.287 1.00 88.12 501 ASN A CA 1
ATOM 3744 C C . ASN A 1 501 ? 3.229 -9.902 20.585 1.00 88.12 501 ASN A C 1
ATOM 3746 O O . ASN A 1 501 ? 3.766 -10.670 19.776 1.00 88.12 501 ASN A O 1
ATOM 3750 N N . LEU A 1 502 ? 3.791 -8.745 20.937 1.00 90.56 502 LEU A N 1
ATOM 3751 C CA . LEU A 1 502 ? 5.079 -8.271 20.437 1.00 90.56 502 LEU A CA 1
ATOM 3752 C C . LEU A 1 502 ? 6.257 -8.635 21.355 1.00 90.56 502 LEU A C 1
ATOM 3754 O O . LEU A 1 502 ? 7.420 -8.483 20.958 1.00 90.56 502 LEU A O 1
ATOM 3758 N N . GLU A 1 503 ? 5.994 -9.186 22.544 1.00 85.31 503 GLU A N 1
ATOM 3759 C CA . GLU A 1 503 ? 7.040 -9.663 23.443 1.00 85.31 503 GLU A CA 1
ATOM 3760 C C . GLU A 1 503 ? 7.910 -10.726 22.744 1.00 85.31 503 GLU A C 1
ATOM 3762 O O . GLU A 1 503 ? 7.438 -11.685 22.132 1.00 85.31 503 GLU A O 1
ATOM 3767 N N . GLY A 1 504 ? 9.231 -10.543 22.797 1.00 72.62 504 GLY A N 1
ATOM 3768 C CA . GLY A 1 504 ? 10.184 -11.472 22.185 1.00 72.62 504 GLY A CA 1
ATOM 3769 C C . GLY A 1 504 ? 10.411 -11.294 20.679 1.00 72.62 504 GLY A C 1
ATOM 3770 O O . GLY A 1 504 ? 11.322 -11.934 20.154 1.00 72.62 504 GLY A O 1
ATOM 3771 N N . TYR A 1 505 ? 9.716 -10.378 19.988 1.00 78.88 505 TYR A N 1
ATOM 3772 C CA . TYR A 1 505 ? 9.925 -10.142 18.548 1.00 78.88 505 TYR A CA 1
ATOM 3773 C C . TYR A 1 505 ? 11.392 -9.844 18.194 1.00 78.88 505 TYR A C 1
ATOM 3775 O O . TYR A 1 505 ? 11.982 -10.491 17.328 1.00 78.88 505 TYR A O 1
ATOM 3783 N N . GLY A 1 506 ? 12.046 -8.952 18.947 1.00 67.06 506 GLY A N 1
ATOM 3784 C CA . GLY A 1 506 ? 13.474 -8.658 18.770 1.00 67.06 506 GLY A CA 1
ATOM 3785 C C . GLY A 1 506 ? 14.424 -9.819 19.122 1.00 67.06 506 GLY A C 1
ATOM 3786 O O . GLY A 1 506 ? 15.624 -9.741 18.841 1.00 67.06 506 GLY A O 1
ATOM 3787 N N . GLN A 1 507 ? 13.948 -10.886 19.774 1.00 65.56 507 GLN A N 1
ATOM 3788 C CA . GLN A 1 507 ? 14.712 -12.127 19.968 1.00 65.56 507 GLN A CA 1
ATOM 3789 C C . GLN A 1 507 ? 14.527 -13.081 18.784 1.00 65.56 507 GLN A C 1
ATOM 3791 O O . GLN A 1 507 ? 15.518 -13.645 18.323 1.00 65.56 507 GLN A O 1
ATOM 3796 N N . ASP A 1 508 ? 13.311 -13.193 18.245 1.00 68.06 508 ASP A N 1
ATOM 3797 C CA . ASP A 1 508 ? 13.026 -14.027 17.071 1.00 68.06 508 ASP A CA 1
ATOM 3798 C C . ASP A 1 508 ? 13.828 -13.584 15.845 1.00 68.06 508 ASP A C 1
ATOM 3800 O O . ASP A 1 508 ? 14.432 -14.425 15.180 1.00 68.06 508 ASP A O 1
ATOM 3804 N N . LYS A 1 509 ? 13.948 -12.267 15.614 1.00 61.66 509 LYS A N 1
ATOM 3805 C CA . LYS A 1 509 ? 14.796 -11.715 14.539 1.00 61.66 509 LYS A CA 1
ATOM 3806 C C . LYS A 1 509 ? 16.261 -12.133 14.641 1.00 61.66 509 LYS A C 1
ATOM 3808 O O . LYS A 1 509 ? 16.940 -12.350 13.645 1.00 61.66 509 LYS A O 1
ATOM 3813 N N . ARG A 1 510 ? 16.783 -12.250 15.865 1.00 55.22 510 ARG A N 1
ATOM 3814 C CA . ARG A 1 510 ? 18.177 -12.662 16.095 1.00 55.22 510 ARG A CA 1
ATOM 3815 C C . ARG A 1 510 ? 18.375 -14.168 15.924 1.00 55.22 510 ARG A C 1
ATOM 3817 O O . ARG A 1 510 ? 19.505 -14.596 15.707 1.00 55.22 510 ARG A O 1
ATOM 3824 N N . GLY A 1 511 ? 17.304 -14.957 16.021 1.00 46.00 511 GLY A N 1
ATOM 3825 C CA . GLY A 1 511 ? 17.319 -16.406 15.821 1.00 46.00 511 GLY A CA 1
ATOM 3826 C C . GLY A 1 511 ? 17.289 -16.836 14.351 1.00 46.00 511 GLY A C 1
ATOM 3827 O O . GLY A 1 511 ? 17.781 -17.917 14.041 1.00 46.00 511 GLY A O 1
ATOM 3828 N N . THR A 1 512 ? 16.765 -16.004 13.447 1.00 49.69 512 THR A N 1
ATOM 3829 C CA . THR A 1 512 ? 16.715 -16.275 11.997 1.00 49.69 512 THR A CA 1
ATOM 3830 C C . THR A 1 512 ? 17.979 -15.833 11.248 1.00 49.69 512 THR A C 1
ATOM 3832 O O . THR A 1 512 ? 18.245 -16.338 10.163 1.00 49.69 512 THR A O 1
ATOM 3835 N N . GLY A 1 513 ? 18.814 -14.971 11.843 1.00 39.97 513 GLY A N 1
ATOM 3836 C CA . GLY A 1 513 ? 20.071 -14.470 11.260 1.00 39.97 513 GLY A CA 1
ATOM 3837 C C . GLY A 1 513 ? 21.300 -15.393 11.370 1.00 39.97 513 GLY A C 1
ATOM 3838 O O . GLY A 1 513 ? 22.421 -14.943 11.132 1.00 39.97 513 GLY A O 1
ATOM 3839 N N . GLN A 1 514 ? 21.138 -16.663 11.760 1.00 32.72 514 GLN A N 1
ATOM 3840 C CA . GLN A 1 514 ? 22.200 -17.680 11.698 1.00 32.72 514 GLN A CA 1
ATOM 3841 C C . GLN A 1 514 ? 21.666 -18.959 11.045 1.00 32.72 514 GLN A C 1
ATOM 3843 O O . GLN A 1 514 ? 21.168 -19.854 11.728 1.00 32.72 514 GLN A O 1
ATOM 3848 N N . GLY A 1 515 ? 21.798 -19.045 9.722 1.00 32.72 515 GLY A N 1
ATOM 3849 C CA . GLY A 1 515 ? 21.533 -20.242 8.924 1.00 32.72 515 GLY A CA 1
ATOM 3850 C C . GLY A 1 515 ? 22.399 -20.260 7.684 1.00 32.72 515 GLY A C 1
ATOM 3851 O O . GLY A 1 515 ? 22.204 -19.346 6.859 1.00 32.72 515 GLY A O 1
#

Radius of gyration: 24.62 Å; chains: 1; bounding box: 61×53×67 Å

pLDDT: mean 81.59, std 16.62, range [28.19, 98.75]

Secondary structure (DSSP, 8-state):
-HHHHHHHHSPPTT-PPPHHHHHHHHHHHHHHHHHHHHHHT-EETTTTEE-HHHHHHHHHHHHHTT-EE-S-TTT-SS-EEHHHHHHHHHTSS---HHHHHHHHHHHHHHHHHHHHTT--GGGSSSTT----TT--S-S-HHHHHHHHHHH-HHHHHHHHT-EEEETTEEEEHHHIIIII--PPPSTTSSS-TTSSSSHHHHHHHHHHHHHSS-TTS---TTSPPPPHHHHHHHHHHHHHHHH-GGGS-TTSHHHHHHHHHHTHHHHHHHHS-----TTSPPPTHHHHS--SSPPP---HHHHHHHHHHHTTSHHHHHHHHHHHHHHHHHHHHHHHH-GGGSSS-HHHHHHHHHHHHHHHHHHHHHHHHHSTT-SSHHHHHHHHHHHHHHHHHHTT-EEPP-SSS--EE---SSSS---S---HHHHHHHHHHHHHTTS-SSS--SS--SSSHHHHHHHHHHHHHHHHHHHHHHTT----HHHHHHHHHHHHHHHHHHHHHHTTHHHHHHHHS--